Protein AF-A0A812ZG41-F1 (afdb_monomer_lite)

Structure (mmCIF, N/CA/C/O backbone):
data_AF-A0A812ZG41-F1
#
_entry.id   AF-A0A812ZG41-F1
#
loop_
_atom_site.group_PDB
_atom_site.id
_atom_site.type_symbol
_atom_site.label_atom_id
_atom_site.label_alt_id
_atom_site.label_comp_id
_atom_site.label_asym_id
_atom_site.label_entity_id
_atom_site.label_seq_id
_atom_site.pdbx_PDB_ins_code
_atom_site.Cartn_x
_atom_site.Cartn_y
_atom_site.Cartn_z
_atom_site.occupancy
_atom_site.B_iso_or_equiv
_atom_site.auth_seq_id
_atom_site.auth_comp_id
_atom_site.auth_asym_id
_atom_site.auth_atom_id
_atom_site.pdbx_PDB_model_num
ATOM 1 N N . MET A 1 1 ? 8.690 29.265 56.651 1.00 49.12 1 MET A N 1
ATOM 2 C CA . MET A 1 1 ? 9.570 28.488 55.746 1.00 49.12 1 MET A CA 1
ATOM 3 C C . MET A 1 1 ? 9.707 29.256 54.434 1.00 49.12 1 MET A C 1
ATOM 5 O O . MET A 1 1 ? 8.706 29.834 54.029 1.00 49.12 1 MET A O 1
ATOM 9 N N . PRO A 1 2 ? 10.896 29.360 53.810 1.00 50.81 2 PRO A N 1
ATOM 10 C CA . PRO A 1 2 ? 11.041 30.092 52.549 1.00 50.81 2 PRO A CA 1
ATOM 11 C C . PRO A 1 2 ? 10.233 29.413 51.435 1.00 50.81 2 PRO A C 1
ATOM 13 O O . PRO A 1 2 ? 10.229 28.185 51.351 1.00 50.81 2 PRO A O 1
ATOM 16 N N . ALA A 1 3 ? 9.555 30.210 50.605 1.00 55.06 3 ALA A N 1
ATOM 17 C CA . ALA A 1 3 ? 8.785 29.719 49.467 1.00 55.06 3 ALA A CA 1
ATOM 18 C C . ALA A 1 3 ? 9.706 28.967 48.491 1.00 55.06 3 ALA A C 1
ATOM 20 O O . ALA A 1 3 ? 10.740 29.490 48.074 1.00 55.06 3 ALA A O 1
ATOM 21 N N . GLN A 1 4 ? 9.342 27.731 48.156 1.00 63.50 4 GLN A N 1
ATOM 22 C CA . GLN A 1 4 ? 10.075 26.884 47.220 1.00 63.50 4 GLN A CA 1
ATOM 23 C C . GLN A 1 4 ? 9.329 26.892 45.886 1.00 63.50 4 GLN A C 1
ATOM 25 O O . GLN A 1 4 ? 8.182 26.455 45.812 1.00 63.50 4 GLN A O 1
ATOM 30 N N . LEU A 1 5 ? 9.973 27.398 44.835 1.00 65.31 5 LEU A N 1
ATOM 31 C CA . LEU A 1 5 ? 9.432 27.334 43.478 1.00 65.31 5 LEU A CA 1
ATOM 32 C C . LEU A 1 5 ? 9.702 25.941 42.903 1.00 65.31 5 LEU A C 1
ATOM 34 O O . LEU A 1 5 ? 10.842 25.466 42.950 1.00 65.31 5 LEU A O 1
ATOM 38 N N . LYS A 1 6 ? 8.654 25.300 42.377 1.00 66.50 6 LYS A N 1
ATOM 39 C CA . LYS A 1 6 ? 8.720 23.987 41.724 1.00 66.50 6 LYS A CA 1
ATOM 40 C C . LYS A 1 6 ? 8.606 24.148 40.208 1.00 66.50 6 LYS A C 1
ATOM 42 O O . LYS A 1 6 ? 7.734 24.873 39.726 1.00 66.50 6 LYS A O 1
ATOM 47 N N . TYR A 1 7 ? 9.455 23.433 39.478 1.00 67.69 7 TYR A N 1
ATOM 48 C CA . TYR A 1 7 ? 9.470 23.408 38.016 1.00 67.69 7 TYR A CA 1
ATOM 49 C C . TYR A 1 7 ? 9.447 21.966 37.513 1.00 67.69 7 TYR A C 1
ATOM 51 O O . TYR A 1 7 ? 10.049 21.084 38.133 1.00 67.69 7 TYR A O 1
ATOM 59 N N . SER A 1 8 ? 8.794 21.754 36.374 1.00 69.25 8 SER A N 1
ATOM 60 C CA . SER A 1 8 ? 9.057 20.592 35.526 1.00 69.25 8 SER A CA 1
ATOM 61 C C . SER A 1 8 ? 9.966 21.037 34.396 1.00 69.25 8 SER A C 1
ATOM 63 O O . SER A 1 8 ? 9.685 22.053 33.760 1.00 69.25 8 SER A O 1
ATOM 65 N N . CYS A 1 9 ? 11.034 20.292 34.144 1.00 72.31 9 CYS A N 1
ATOM 66 C CA . CYS A 1 9 ? 11.902 20.551 33.010 1.00 72.31 9 CYS A CA 1
ATOM 67 C C . CYS A 1 9 ? 12.069 19.295 32.157 1.00 72.31 9 CYS A C 1
ATOM 69 O O . CYS A 1 9 ? 12.044 18.170 32.662 1.00 72.31 9 CYS A O 1
ATOM 71 N N . ILE A 1 10 ? 12.218 19.519 30.857 1.00 71.94 10 ILE A N 1
ATOM 72 C CA . ILE A 1 10 ? 12.594 18.525 29.866 1.00 71.94 10 ILE A CA 1
ATOM 73 C C . ILE A 1 10 ? 14.010 18.869 29.425 1.00 71.94 10 ILE A C 1
ATOM 75 O O . ILE A 1 10 ? 14.293 20.004 29.031 1.00 71.94 10 ILE A O 1
ATOM 79 N N . LEU A 1 11 ? 14.886 17.882 29.521 1.00 70.31 11 LEU A N 1
ATOM 80 C CA . LEU A 1 11 ? 16.239 17.944 29.011 1.00 70.31 11 LEU A CA 1
ATOM 81 C C . LEU A 1 11 ? 16.288 17.181 27.689 1.00 70.31 11 LEU A C 1
ATOM 83 O O . LEU A 1 11 ? 15.817 16.043 27.631 1.00 70.31 11 LEU A O 1
ATOM 87 N N . ARG A 1 12 ? 16.838 17.810 26.650 1.00 66.44 12 ARG A N 1
ATOM 88 C CA . ARG A 1 12 ? 17.065 17.177 25.349 1.00 66.44 12 ARG A CA 1
ATOM 89 C C . ARG A 1 12 ? 18.552 17.138 25.037 1.00 66.44 12 ARG A C 1
ATOM 91 O O . ARG A 1 12 ? 19.231 18.162 25.142 1.00 66.44 12 ARG A O 1
ATOM 98 N N . PHE A 1 13 ? 19.030 15.960 24.657 1.00 59.59 13 PHE A N 1
ATOM 99 C CA . PHE A 1 13 ? 20.394 15.743 24.190 1.00 59.59 13 PHE A CA 1
ATOM 100 C C . PHE A 1 13 ? 20.367 14.742 23.034 1.00 59.59 13 PHE A C 1
ATOM 102 O O . PHE A 1 13 ? 20.084 13.564 23.246 1.00 59.59 13 PHE A O 1
ATOM 109 N N . GLY A 1 14 ? 20.596 15.220 21.808 1.00 73.56 14 GLY A N 1
ATOM 110 C CA . GLY A 1 14 ? 20.342 14.428 20.604 1.00 73.56 14 GLY A CA 1
ATOM 111 C C . GLY A 1 14 ? 18.894 13.933 20.581 1.00 73.56 14 GLY A C 1
ATOM 112 O O . GLY A 1 14 ? 17.960 14.729 20.688 1.00 73.56 14 GLY A O 1
ATOM 113 N N . SER A 1 15 ? 18.724 12.618 20.510 1.00 57.66 15 SER A N 1
ATOM 114 C CA . SER A 1 15 ? 17.428 11.948 20.549 1.00 57.66 15 SER A CA 1
ATOM 115 C C . SER A 1 15 ? 16.895 11.612 21.947 1.00 57.66 15 SER A C 1
ATOM 117 O O . SER A 1 15 ? 15.749 11.187 22.098 1.00 57.66 15 SER A O 1
ATOM 119 N N . PHE A 1 16 ? 17.688 11.827 22.997 1.00 54.75 16 PHE A N 1
ATOM 120 C CA . PHE A 1 16 ? 17.286 11.507 24.362 1.00 54.75 16 PHE A CA 1
ATOM 121 C C . PHE A 1 16 ? 16.382 12.587 24.952 1.00 54.75 16 PHE A C 1
ATOM 123 O O . PHE A 1 16 ? 16.676 13.787 24.867 1.00 54.75 16 PHE A O 1
ATOM 130 N N . GLN A 1 17 ? 15.322 12.153 25.643 1.00 65.62 17 GLN A N 1
ATOM 131 C CA . GLN A 1 17 ? 14.460 13.034 26.421 1.00 65.62 17 GLN A CA 1
ATOM 132 C C . GLN A 1 17 ? 14.425 12.597 27.890 1.00 65.62 17 GLN A C 1
ATOM 134 O O . GLN A 1 17 ? 13.903 11.542 28.242 1.00 65.62 17 GLN A O 1
ATOM 139 N N . ALA A 1 18 ? 14.924 13.453 28.782 1.00 72.00 18 ALA A N 1
ATOM 140 C CA . ALA A 1 18 ? 14.842 13.227 30.223 1.00 72.00 18 ALA A CA 1
ATOM 141 C C . ALA A 1 18 ? 13.885 14.225 30.878 1.00 72.00 18 ALA A C 1
ATOM 143 O O . ALA A 1 18 ? 13.883 15.415 30.555 1.00 72.00 18 ALA A O 1
ATOM 144 N N . THR A 1 19 ? 13.080 13.748 31.829 1.00 66.12 19 THR A N 1
ATOM 145 C CA . THR A 1 19 ? 12.229 14.622 32.647 1.00 66.12 19 THR A CA 1
ATOM 146 C C . THR A 1 19 ? 12.833 14.776 34.034 1.00 66.12 19 THR A C 1
ATOM 148 O O . THR A 1 19 ? 13.203 13.805 34.701 1.00 66.12 19 THR A O 1
ATOM 151 N N . CYS A 1 20 ? 12.945 16.018 34.494 1.00 70.06 20 CYS A N 1
ATOM 152 C CA . CY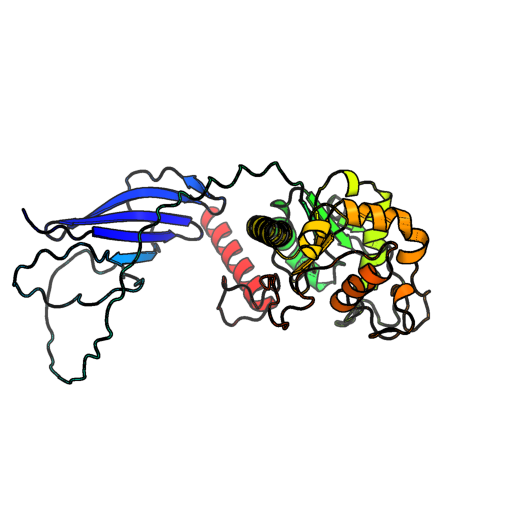S A 1 20 ? 13.413 16.307 35.841 1.00 70.06 20 CYS A CA 1
ATOM 153 C C . CYS A 1 20 ? 12.459 17.246 36.567 1.00 70.06 20 CYS A C 1
ATOM 155 O O . CYS A 1 20 ? 11.797 18.109 35.980 1.00 70.06 20 CYS A O 1
ATOM 157 N N . ARG A 1 21 ? 12.391 17.068 37.889 1.00 63.91 21 ARG A N 1
ATOM 158 C CA . ARG A 1 21 ? 11.735 18.027 38.775 1.00 63.91 21 ARG A CA 1
ATOM 159 C C . ARG A 1 21 ? 12.814 18.843 39.458 1.00 63.91 21 ARG A C 1
ATOM 161 O O . ARG A 1 21 ? 13.676 18.308 40.156 1.00 63.91 21 ARG A O 1
ATOM 168 N N . GLY A 1 22 ? 12.762 20.147 39.225 1.00 66.81 22 GLY A N 1
ATOM 169 C CA . GLY A 1 22 ? 13.673 21.109 39.821 1.00 66.81 22 GLY A CA 1
ATOM 170 C C . GLY A 1 22 ? 13.018 21.830 40.990 1.00 66.81 22 GLY A C 1
ATOM 171 O O . GLY A 1 22 ? 11.812 22.099 40.977 1.00 66.81 22 GLY A O 1
ATOM 172 N N . SER A 1 23 ? 13.816 22.196 41.990 1.00 63.84 23 SER A N 1
ATOM 173 C CA . SER A 1 23 ? 13.386 23.173 42.986 1.00 63.84 23 SER A CA 1
ATOM 174 C C . SER A 1 23 ? 14.427 24.265 43.179 1.00 63.84 23 SER A C 1
ATOM 176 O O . SER A 1 23 ? 15.631 24.004 43.158 1.00 63.84 23 SER A O 1
ATOM 178 N N . PHE A 1 24 ? 13.955 25.500 43.347 1.00 56.78 24 PHE A N 1
ATOM 179 C CA . PHE A 1 24 ? 14.823 26.648 43.583 1.00 56.78 24 PHE A CA 1
ATOM 180 C C . PHE A 1 24 ? 14.915 26.922 45.083 1.00 56.78 24 PHE A C 1
ATOM 182 O O . PHE A 1 24 ? 13.894 27.190 45.726 1.00 56.78 24 PHE A O 1
ATOM 189 N N . ARG A 1 25 ? 16.125 26.885 45.651 1.00 60.75 25 ARG A N 1
ATOM 190 C CA . ARG A 1 25 ? 16.355 27.240 47.058 1.00 60.75 25 ARG A CA 1
ATOM 191 C C . ARG A 1 25 ? 17.595 28.116 47.166 1.00 60.75 25 ARG A C 1
ATOM 193 O O . ARG A 1 25 ? 18.672 27.708 46.757 1.00 60.75 25 ARG A O 1
ATOM 200 N N . LYS A 1 26 ? 17.445 29.323 47.729 1.00 56.75 26 LYS A N 1
ATOM 201 C CA . LYS A 1 26 ? 18.557 30.259 48.001 1.00 56.75 26 LYS A CA 1
ATOM 202 C C . LYS A 1 26 ? 19.525 30.413 46.812 1.00 56.75 26 LYS A C 1
ATOM 204 O O . LYS A 1 26 ? 20.729 30.219 46.962 1.00 56.75 26 LYS A O 1
ATOM 209 N N . SER A 1 27 ? 19.003 30.763 45.633 1.00 56.34 27 SER A N 1
ATOM 210 C CA . SER A 1 27 ? 19.803 30.996 44.410 1.00 56.34 27 SER A CA 1
ATOM 211 C C . SER A 1 27 ? 20.529 29.773 43.824 1.00 56.34 27 SER A C 1
ATOM 213 O O . SER A 1 27 ? 21.287 29.928 42.873 1.00 56.34 27 SER A O 1
ATOM 215 N N . GLN A 1 28 ? 20.261 28.561 44.319 1.00 59.59 28 GLN A N 1
ATOM 216 C CA . GLN A 1 28 ? 20.720 27.319 43.701 1.00 59.59 28 GLN A CA 1
ATOM 217 C C . GLN A 1 28 ? 19.540 26.547 43.104 1.00 59.59 28 GLN A C 1
ATOM 219 O O . GLN A 1 28 ? 18.501 26.358 43.748 1.00 59.59 28 GLN A O 1
ATOM 224 N N . LEU A 1 29 ? 19.721 26.114 41.857 1.00 59.00 29 LEU A N 1
ATOM 225 C CA . LEU A 1 29 ? 18.815 25.220 41.149 1.00 59.00 29 LEU A CA 1
ATOM 226 C C . LEU A 1 29 ? 19.257 23.786 41.447 1.00 59.00 29 LEU A C 1
ATOM 228 O O . LEU A 1 29 ? 20.368 23.397 41.097 1.00 59.00 29 LEU A O 1
ATOM 232 N N . GLN A 1 30 ? 18.408 23.020 42.130 1.00 67.69 30 GLN A N 1
ATOM 233 C CA . GLN A 1 30 ? 18.646 21.598 42.372 1.00 67.69 30 GLN A CA 1
ATOM 234 C C . GLN A 1 30 ? 17.708 20.782 41.488 1.00 67.69 30 GLN A C 1
ATOM 236 O O . GLN A 1 30 ? 16.491 20.989 41.536 1.00 67.69 30 GLN A O 1
ATOM 241 N N . PHE A 1 31 ? 18.270 19.862 40.705 1.00 65.56 31 PHE A N 1
ATOM 242 C CA . PHE A 1 31 ? 17.521 18.921 39.877 1.00 65.56 31 PHE A CA 1
ATOM 243 C C . PHE A 1 31 ? 17.554 17.536 40.504 1.00 65.56 31 PHE A C 1
ATOM 245 O O . PHE A 1 31 ? 18.627 17.023 40.812 1.00 65.56 31 PHE A O 1
ATOM 252 N N . ASN A 1 32 ? 16.381 16.924 40.636 1.00 65.00 32 ASN A N 1
ATOM 253 C CA . ASN A 1 32 ? 16.267 15.498 40.896 1.00 65.00 32 ASN A CA 1
ATOM 254 C C . ASN A 1 32 ? 15.731 14.840 39.622 1.00 65.00 32 ASN A C 1
ATOM 256 O O . ASN A 1 32 ? 14.599 15.106 39.199 1.00 65.00 32 ASN A O 1
ATOM 260 N N . TRP A 1 33 ? 16.573 14.024 38.992 1.00 62.62 33 TRP A N 1
ATOM 261 C CA . TRP A 1 33 ? 16.208 13.217 37.832 1.00 62.62 33 TRP A CA 1
ATOM 262 C C . TRP A 1 33 ? 15.218 12.143 38.268 1.00 62.62 33 TRP A C 1
ATOM 264 O O . TRP A 1 33 ? 15.454 11.458 39.261 1.00 62.62 33 TRP A O 1
ATOM 274 N N . GLN A 1 34 ? 14.083 12.051 37.576 1.00 59.59 34 GLN A N 1
ATOM 275 C CA . GLN A 1 34 ? 13.055 11.062 37.911 1.00 59.59 34 GLN A CA 1
ATOM 276 C C . GLN A 1 34 ? 13.130 9.849 36.986 1.00 59.59 34 GLN A C 1
ATOM 278 O O . GLN A 1 34 ? 13.002 8.730 37.467 1.00 59.59 34 GLN A O 1
ATOM 283 N N . ALA A 1 35 ? 13.376 10.075 35.693 1.00 58.38 35 ALA A N 1
ATOM 284 C CA . ALA A 1 35 ? 13.662 9.046 34.700 1.00 58.38 35 ALA A CA 1
ATOM 285 C C . ALA A 1 35 ? 14.190 9.707 33.415 1.00 58.38 35 ALA A C 1
ATOM 287 O O . ALA A 1 35 ? 13.735 10.799 33.044 1.00 58.38 35 ALA A O 1
ATOM 288 N N . ALA A 1 36 ? 15.120 9.044 32.730 1.00 58.53 36 ALA A N 1
ATOM 289 C CA . ALA A 1 36 ? 15.361 9.271 31.311 1.00 58.53 36 ALA A CA 1
ATOM 290 C C . ALA A 1 36 ? 14.750 8.115 30.531 1.00 58.53 36 ALA A C 1
ATOM 292 O O . ALA A 1 36 ? 14.788 6.976 30.997 1.00 58.53 36 ALA A O 1
ATOM 293 N N . VAL A 1 37 ? 14.179 8.428 29.376 1.00 57.25 37 VAL A N 1
ATOM 294 C CA . VAL A 1 37 ? 13.757 7.427 28.402 1.00 57.25 37 VAL A CA 1
ATOM 295 C C . VAL A 1 37 ? 14.493 7.686 27.096 1.00 57.25 37 VAL A C 1
ATOM 297 O O . VAL A 1 37 ? 14.722 8.847 26.737 1.00 57.25 37 VAL A O 1
ATOM 300 N N . ASP A 1 38 ? 14.926 6.621 26.436 1.00 57.53 38 ASP A N 1
ATOM 301 C CA . ASP A 1 38 ? 15.476 6.709 25.085 1.00 57.53 38 ASP A CA 1
ATOM 302 C C . ASP A 1 38 ? 14.358 6.770 24.026 1.00 57.53 38 ASP A C 1
ATOM 304 O O . ASP A 1 38 ? 13.170 6.886 24.348 1.00 57.53 38 ASP A O 1
ATOM 308 N N . GLU A 1 39 ? 14.742 6.745 22.748 1.00 48.06 39 GLU A N 1
ATOM 309 C CA . GLU A 1 39 ? 13.810 6.782 21.613 1.00 48.06 39 GLU A CA 1
ATOM 310 C C . GLU A 1 39 ? 12.834 5.602 21.576 1.00 48.06 39 GLU A C 1
ATOM 312 O O . GLU A 1 39 ? 11.751 5.717 20.995 1.00 48.06 39 GLU A O 1
ATOM 317 N N . ASP A 1 40 ? 13.208 4.480 22.187 1.00 50.16 40 ASP A N 1
ATOM 318 C CA . ASP A 1 40 ? 12.423 3.252 22.207 1.00 50.16 40 ASP A CA 1
ATOM 319 C C . ASP A 1 40 ? 11.515 3.181 23.453 1.00 50.16 40 ASP A C 1
ATOM 321 O O . ASP A 1 40 ? 10.634 2.323 23.549 1.00 50.16 40 ASP A O 1
ATOM 325 N N . GLY A 1 41 ? 11.621 4.170 24.351 1.00 55.12 41 GLY A N 1
ATOM 326 C CA . GLY A 1 41 ? 10.811 4.296 25.561 1.00 55.12 41 GLY A CA 1
ATOM 327 C C . GLY A 1 41 ? 11.373 3.523 26.753 1.00 55.12 41 GLY A C 1
ATOM 328 O O . GLY A 1 41 ? 10.701 3.444 27.788 1.00 55.12 41 GLY A O 1
ATOM 329 N N . ASP A 1 42 ? 12.588 2.990 26.632 1.00 54.66 42 ASP A N 1
ATOM 330 C CA . ASP A 1 42 ? 13.243 2.232 27.686 1.00 54.66 42 ASP A CA 1
ATOM 331 C C . ASP A 1 42 ? 13.833 3.168 28.738 1.00 54.66 42 ASP A C 1
ATOM 333 O O . ASP A 1 42 ? 14.339 4.254 28.454 1.00 54.66 42 ASP A O 1
ATOM 337 N N . THR A 1 43 ? 13.739 2.764 30.007 1.00 57.75 43 THR A N 1
ATOM 338 C CA . THR A 1 43 ? 14.233 3.584 31.118 1.00 57.75 43 THR A CA 1
ATOM 339 C C . THR A 1 43 ? 15.754 3.505 31.196 1.00 57.75 43 THR A C 1
ATOM 341 O O . THR A 1 43 ? 16.312 2.463 31.536 1.00 57.75 43 THR A O 1
ATOM 344 N N . VAL A 1 44 ? 16.424 4.633 30.979 1.00 56.16 44 VAL A N 1
ATOM 345 C CA . VAL A 1 44 ? 17.880 4.752 31.091 1.00 56.16 44 VAL A CA 1
ATOM 346 C C . VAL A 1 44 ? 18.251 5.294 32.475 1.00 56.16 44 VAL A C 1
ATOM 348 O O . VAL A 1 44 ? 17.728 6.314 32.937 1.00 56.16 44 VAL A O 1
ATOM 351 N N . GLN A 1 45 ? 19.173 4.613 33.159 1.00 53.94 45 GLN A N 1
ATOM 352 C CA . GLN A 1 45 ? 19.746 5.078 34.426 1.00 53.94 45 GLN A CA 1
ATOM 353 C C . GLN A 1 45 ? 20.657 6.285 34.169 1.00 53.94 45 GLN A C 1
ATOM 355 O O . GLN A 1 45 ? 21.756 6.142 33.639 1.00 53.94 45 GLN A O 1
ATOM 360 N N . VAL A 1 46 ? 20.223 7.479 34.575 1.00 56.31 46 VAL A N 1
ATOM 361 C CA . VAL A 1 46 ? 21.081 8.672 34.578 1.00 56.31 46 VAL A CA 1
ATOM 362 C C . VAL A 1 46 ? 21.853 8.697 35.892 1.00 56.31 46 VAL A C 1
ATOM 364 O O . VAL A 1 46 ? 21.276 8.942 36.955 1.00 56.31 46 VAL A O 1
ATOM 367 N N . SER A 1 47 ? 23.157 8.431 35.841 1.00 50.69 47 SER A N 1
ATOM 368 C CA . SER A 1 47 ? 24.031 8.613 37.000 1.00 50.69 47 SER A CA 1
ATOM 369 C C . SER A 1 47 ? 24.104 10.099 37.375 1.00 50.69 47 SER A C 1
ATOM 371 O O . SER A 1 47 ? 24.029 10.985 36.523 1.00 50.69 47 SER A O 1
ATOM 373 N N . GLN A 1 48 ? 24.203 10.403 38.673 1.00 50.34 48 GLN A N 1
ATOM 374 C CA . GLN A 1 48 ? 24.351 11.783 39.141 1.00 50.34 48 GLN A CA 1
ATOM 375 C C . GLN A 1 48 ? 25.670 12.370 38.614 1.00 50.34 48 GLN A C 1
ATOM 377 O O . GLN A 1 48 ? 26.741 12.062 39.128 1.00 50.34 48 GLN A O 1
ATOM 382 N N . GLY A 1 49 ? 25.590 13.219 37.591 1.00 51.81 49 GLY A N 1
ATOM 383 C CA . GLY A 1 49 ? 26.744 13.832 36.939 1.00 51.81 49 GLY A CA 1
ATOM 384 C C . GLY A 1 49 ? 26.322 14.931 35.965 1.00 51.81 49 GLY A C 1
ATOM 385 O O . GLY A 1 49 ? 25.162 15.006 35.566 1.00 51.81 49 GLY A O 1
ATOM 386 N N . SER A 1 50 ? 27.249 15.835 35.657 1.00 48.16 50 SER A N 1
ATOM 387 C CA . SER A 1 50 ? 27.066 17.018 34.802 1.00 48.16 50 SER A CA 1
ATOM 388 C C . SER A 1 50 ? 26.414 16.709 33.448 1.00 48.16 50 SER A C 1
ATOM 390 O O . SER A 1 50 ? 26.730 15.700 32.826 1.00 48.16 50 SER A O 1
ATOM 392 N N . CYS A 1 51 ? 25.550 17.612 32.967 1.00 50.31 51 CYS A N 1
ATOM 393 C CA . CYS A 1 51 ? 24.969 17.517 31.626 1.00 50.31 51 CYS A CA 1
ATOM 394 C C . CYS A 1 51 ? 26.060 17.657 30.544 1.00 50.31 51 CYS A C 1
ATOM 396 O O . CYS A 1 51 ? 26.930 18.519 30.704 1.00 50.31 51 CYS A O 1
ATOM 398 N N . PRO A 1 52 ? 26.003 16.876 29.450 1.00 47.97 52 PRO A N 1
ATOM 399 C CA . PRO A 1 52 ? 26.904 17.038 28.311 1.00 47.97 52 PRO A CA 1
ATOM 400 C C . PRO A 1 52 ? 26.828 18.440 27.690 1.00 47.97 52 PRO A C 1
ATOM 402 O O . PRO A 1 52 ? 25.792 19.115 27.749 1.00 47.97 52 PRO A O 1
ATOM 405 N N . GLU A 1 53 ? 27.912 18.877 27.057 1.00 43.38 53 GLU A N 1
ATOM 406 C CA . GLU A 1 53 ? 27.930 20.116 26.276 1.00 43.38 53 GLU A CA 1
ATOM 407 C C . GLU A 1 53 ? 26.931 20.023 25.102 1.00 43.38 53 GLU A C 1
ATOM 409 O O . GLU A 1 53 ? 26.766 18.963 24.505 1.00 43.38 53 GLU A O 1
ATOM 414 N N . GLY A 1 54 ? 26.194 21.104 24.815 1.00 48.22 54 GLY A N 1
ATOM 415 C CA . GLY A 1 54 ? 25.127 21.111 23.795 1.00 48.22 54 GLY A CA 1
ATOM 416 C C . GLY A 1 54 ? 23.728 20.709 24.287 1.00 48.22 54 GLY A C 1
ATOM 417 O O . GLY A 1 54 ? 22.780 20.699 23.508 1.00 48.22 54 GLY A O 1
ATOM 418 N N . THR A 1 55 ? 23.562 20.426 25.580 1.00 58.16 55 THR A N 1
ATOM 419 C CA . THR A 1 55 ? 22.262 20.071 26.165 1.00 58.16 55 THR A CA 1
ATOM 420 C C . THR A 1 55 ? 21.275 21.248 26.187 1.00 58.16 55 THR A C 1
ATOM 422 O O . THR A 1 55 ? 21.584 22.330 26.698 1.00 58.16 55 THR A O 1
ATOM 425 N N . GLU A 1 56 ? 20.040 21.019 25.732 1.00 67.75 56 GLU A N 1
ATOM 426 C CA . GLU A 1 56 ? 18.957 22.001 25.827 1.00 67.75 56 GLU A CA 1
ATOM 427 C C . GLU A 1 56 ? 18.049 21.744 27.033 1.00 67.75 56 GLU A C 1
ATOM 429 O O . GLU A 1 56 ? 17.553 20.633 27.236 1.00 67.75 56 GLU A O 1
ATOM 434 N N . LEU A 1 57 ? 17.775 22.796 27.813 1.00 64.94 57 LEU A N 1
ATOM 435 C CA . LEU A 1 57 ? 16.858 22.744 28.949 1.00 64.94 57 LEU A CA 1
ATOM 436 C C . LEU A 1 57 ? 15.608 23.585 28.683 1.00 64.94 57 LEU A C 1
ATOM 438 O O . LEU A 1 57 ? 15.672 24.809 28.522 1.00 64.94 57 LEU A O 1
ATOM 442 N N . TRP A 1 58 ? 14.464 22.915 28.726 1.00 64.94 58 TRP A N 1
ATOM 443 C CA . TRP A 1 58 ? 13.142 23.509 28.600 1.00 64.94 58 TRP A CA 1
ATOM 444 C C . TRP A 1 58 ? 12.427 23.365 29.936 1.00 64.94 58 TRP A C 1
ATOM 446 O O . TRP A 1 58 ? 12.377 22.267 30.475 1.00 64.94 58 TRP A O 1
ATOM 456 N N . CYS A 1 59 ? 11.873 24.439 30.495 1.00 66.38 59 CYS A N 1
ATOM 457 C CA . CYS A 1 59 ? 11.169 24.374 31.780 1.00 66.38 59 CYS A CA 1
ATOM 458 C C . CYS A 1 59 ? 9.779 25.012 31.707 1.00 66.38 59 CYS A C 1
ATOM 460 O O . CYS A 1 59 ? 9.576 26.010 31.013 1.00 66.38 59 CYS A O 1
ATOM 462 N N . GLN A 1 60 ? 8.846 24.467 32.488 1.00 68.12 60 GLN A N 1
ATOM 463 C CA . GLN A 1 60 ? 7.518 25.024 32.730 1.00 68.12 60 GLN A CA 1
ATOM 464 C C . GLN A 1 60 ? 7.292 25.196 34.239 1.00 68.12 60 GLN A C 1
ATOM 466 O O . GLN A 1 60 ? 7.615 24.321 35.052 1.00 68.12 60 GLN A O 1
ATOM 471 N N . ARG A 1 61 ? 6.750 26.355 34.631 1.00 63.28 61 ARG A N 1
ATOM 472 C CA . ARG A 1 61 ? 6.423 26.672 36.027 1.00 63.28 61 ARG A CA 1
ATOM 473 C C . ARG A 1 61 ? 5.028 26.153 36.376 1.00 63.28 61 ARG A C 1
ATOM 475 O O . ARG A 1 61 ? 4.080 26.407 35.639 1.00 63.28 61 ARG A O 1
ATOM 482 N N . HIS A 1 62 ? 4.896 25.503 37.532 1.00 58.88 62 HIS A N 1
ATOM 483 C CA . HIS A 1 62 ? 3.590 25.071 38.038 1.00 58.88 62 HIS A CA 1
ATOM 484 C C . HIS A 1 62 ? 2.817 26.235 38.680 1.00 58.88 62 HIS A C 1
ATOM 486 O O . HIS A 1 62 ? 3.412 26.985 39.465 1.00 58.88 62 HIS A O 1
ATOM 492 N N . PRO A 1 63 ? 1.506 26.385 38.411 1.00 48.94 63 PRO A N 1
ATOM 493 C CA . PRO A 1 63 ? 0.687 27.465 38.975 1.00 48.94 63 PRO A CA 1
ATOM 494 C C . PRO A 1 63 ? 0.504 27.384 40.499 1.00 48.94 63 PRO A C 1
ATOM 496 O O . PRO A 1 63 ? 0.262 28.397 41.147 1.00 48.94 63 PRO A O 1
ATOM 499 N N . GLU A 1 64 ? 0.661 26.201 41.094 1.00 50.75 64 GLU A N 1
ATOM 500 C CA . GLU A 1 64 ? 0.235 25.891 42.470 1.00 50.75 64 GLU A CA 1
ATOM 501 C C . GLU A 1 64 ? 1.137 26.454 43.591 1.00 50.75 64 GLU A C 1
ATOM 503 O O . GLU A 1 64 ? 1.070 26.027 44.739 1.00 50.75 64 GLU A O 1
ATOM 508 N N . THR A 1 65 ? 2.000 27.430 43.297 1.00 47.75 65 THR A N 1
ATOM 509 C CA . THR A 1 65 ? 2.850 28.091 44.306 1.00 47.75 65 THR A CA 1
ATOM 510 C C . THR A 1 65 ? 2.612 29.598 44.330 1.00 47.75 65 THR A C 1
ATOM 512 O O . THR A 1 65 ? 3.456 30.394 43.917 1.00 47.75 65 THR A O 1
ATOM 515 N N . LEU A 1 66 ? 1.449 29.989 44.852 1.00 38.50 66 LEU A N 1
ATOM 516 C CA . LEU A 1 66 ? 1.176 31.339 45.341 1.00 38.50 66 LEU A CA 1
ATOM 517 C C . LEU A 1 66 ? 1.019 31.275 46.862 1.00 38.50 66 LEU A C 1
ATOM 519 O O . LEU A 1 66 ? -0.049 30.984 47.385 1.00 38.50 66 LEU A O 1
ATOM 523 N N . VAL A 1 67 ? 2.114 31.535 47.577 1.00 35.34 67 VAL A N 1
ATOM 524 C CA . VAL A 1 67 ? 2.028 32.046 48.948 1.00 35.34 67 VAL A CA 1
ATOM 525 C C . VAL A 1 67 ? 2.099 33.559 48.809 1.00 35.34 67 VAL A C 1
ATOM 527 O O . VAL A 1 67 ? 3.136 34.089 48.408 1.00 35.34 67 VAL A O 1
ATOM 530 N N . GLU A 1 68 ? 0.994 34.249 49.085 1.00 34.38 68 GLU A N 1
ATOM 531 C CA . GLU A 1 68 ? 0.980 35.706 49.180 1.00 34.38 68 GLU A CA 1
ATOM 532 C C . GLU A 1 68 ? 1.987 36.156 50.240 1.00 34.38 68 GLU A C 1
ATOM 534 O O . GLU A 1 68 ? 1.815 35.912 51.433 1.00 34.38 68 GLU A O 1
ATOM 539 N N . ARG A 1 69 ? 3.053 36.827 49.800 1.00 31.50 69 ARG A N 1
ATOM 540 C CA . ARG A 1 69 ? 3.734 37.859 50.581 1.00 31.50 69 ARG A CA 1
ATOM 541 C C . ARG A 1 69 ? 4.483 38.799 49.646 1.00 31.50 69 ARG A C 1
ATOM 543 O O . ARG A 1 69 ? 5.306 38.395 48.832 1.00 31.50 69 ARG A O 1
ATOM 550 N N . THR A 1 70 ? 4.156 40.074 49.793 1.00 38.53 70 THR A N 1
ATOM 551 C CA . THR A 1 70 ? 4.718 41.237 49.115 1.00 38.53 70 THR A CA 1
ATOM 552 C C . THR A 1 70 ? 6.218 41.373 49.385 1.00 38.53 70 THR A C 1
ATOM 554 O O . THR A 1 70 ? 6.633 41.693 50.496 1.00 38.53 70 THR A O 1
ATOM 557 N N . THR A 1 71 ? 7.047 41.136 48.370 1.00 29.89 71 THR A N 1
ATOM 558 C CA . THR A 1 71 ? 8.418 41.672 48.254 1.00 29.89 71 THR A CA 1
ATOM 559 C C . THR A 1 71 ? 8.822 41.677 46.772 1.00 29.89 71 THR A C 1
ATOM 561 O O . THR A 1 71 ? 8.441 40.760 46.039 1.00 29.89 71 THR A O 1
ATOM 564 N N . PRO A 1 72 ? 9.540 42.702 46.275 1.00 31.67 72 PRO A N 1
ATOM 565 C CA . PRO A 1 72 ? 9.738 42.889 44.847 1.00 31.67 72 PRO A CA 1
ATOM 566 C C . PRO A 1 72 ? 10.961 42.097 44.378 1.00 31.67 72 PRO A C 1
ATOM 568 O O . PRO A 1 72 ? 12.092 42.552 44.495 1.00 31.67 72 PRO A O 1
ATOM 571 N N . PHE A 1 73 ? 10.737 40.918 43.801 1.00 30.23 73 PHE A N 1
ATOM 572 C CA . PHE A 1 73 ? 11.686 40.354 42.842 1.00 30.23 73 PHE A CA 1
ATOM 573 C C . PHE A 1 73 ? 11.225 40.747 41.438 1.00 30.23 73 PHE A C 1
ATOM 575 O O . PHE A 1 73 ? 10.200 40.278 40.937 1.00 30.23 73 PHE A O 1
ATOM 582 N N . ALA A 1 74 ? 11.956 41.686 40.840 1.00 36.12 74 ALA A N 1
ATOM 583 C CA . ALA A 1 74 ? 11.794 42.079 39.451 1.00 36.12 74 ALA A CA 1
ATOM 584 C C . ALA A 1 74 ? 12.440 41.036 38.520 1.00 36.12 74 ALA A C 1
ATOM 586 O O . ALA A 1 74 ? 13.495 40.480 38.816 1.00 36.12 74 ALA A O 1
ATOM 587 N N . SER A 1 75 ? 11.787 40.831 37.375 1.00 38.09 75 SER A N 1
ATOM 588 C CA . SER A 1 75 ? 12.128 39.934 36.260 1.00 38.09 75 SER A CA 1
ATOM 589 C C . SER A 1 75 ? 11.990 38.429 36.538 1.00 38.09 75 SER A C 1
ATOM 591 O O . SER A 1 75 ? 12.911 37.769 36.991 1.00 38.09 75 SER A O 1
ATOM 593 N N . LEU A 1 76 ? 10.776 37.920 36.295 1.00 38.53 76 LEU A N 1
ATOM 594 C CA . LEU A 1 76 ? 10.402 36.586 35.769 1.00 38.53 76 LEU A CA 1
ATOM 595 C C . LEU A 1 76 ? 8.885 36.379 35.998 1.00 38.53 76 LEU A C 1
ATOM 597 O O . LEU A 1 76 ? 8.426 35.360 36.521 1.00 38.53 76 LEU A O 1
ATOM 601 N N . ARG A 1 77 ? 8.074 37.394 35.663 1.00 37.19 77 ARG A N 1
ATOM 602 C CA . ARG A 1 77 ? 6.610 37.265 35.660 1.00 37.19 77 ARG A CA 1
ATOM 603 C C . ARG A 1 77 ? 6.185 36.726 34.291 1.00 37.19 77 ARG A C 1
ATOM 605 O O . ARG A 1 77 ? 6.513 37.344 33.288 1.00 37.19 77 ARG A O 1
ATOM 612 N N . GLY A 1 78 ? 5.450 35.609 34.269 1.00 41.97 78 GLY A N 1
ATOM 613 C CA . GLY A 1 78 ? 4.610 35.240 33.120 1.00 41.97 78 GLY A CA 1
ATOM 614 C C . GLY A 1 78 ? 5.081 34.124 32.180 1.00 41.97 78 GLY A C 1
ATOM 615 O O . GLY A 1 78 ? 4.713 34.160 31.013 1.00 41.97 78 GLY A O 1
ATOM 616 N N . ILE A 1 79 ? 5.831 33.112 32.632 1.00 41.31 79 ILE A N 1
ATOM 617 C CA . ILE A 1 79 ? 6.126 31.943 31.779 1.00 41.31 79 ILE A CA 1
ATOM 618 C C . ILE A 1 79 ? 5.091 30.836 32.036 1.00 41.31 79 ILE A C 1
ATOM 620 O O . ILE A 1 79 ? 5.274 29.990 32.909 1.00 41.31 79 ILE A O 1
ATOM 624 N N . SER A 1 80 ? 3.984 30.866 31.290 1.00 41.44 80 SER A N 1
ATOM 625 C CA . SER A 1 80 ? 2.991 29.777 31.214 1.00 41.44 80 SER A CA 1
ATOM 626 C C . SER A 1 80 ? 3.252 28.802 30.053 1.00 41.44 80 SER A C 1
ATOM 628 O O . SER A 1 80 ? 2.579 27.778 29.948 1.00 41.44 80 SER A O 1
ATOM 630 N N . LYS A 1 81 ? 4.251 29.090 29.206 1.00 51.44 81 LYS A N 1
ATOM 631 C CA . LYS A 1 81 ? 4.663 28.297 28.036 1.00 51.44 81 LYS A CA 1
ATOM 632 C C . LYS A 1 81 ? 6.108 27.819 28.188 1.00 51.44 81 LYS A C 1
ATOM 634 O O . LYS A 1 81 ? 6.913 28.499 28.816 1.00 51.44 81 LYS A O 1
ATOM 639 N N . TRP A 1 82 ? 6.446 26.673 27.604 1.00 50.91 82 TRP A N 1
ATOM 640 C CA . TRP A 1 82 ? 7.824 26.175 27.569 1.00 50.91 82 TRP A CA 1
ATOM 641 C C . TRP A 1 82 ? 8.779 27.242 27.028 1.00 50.91 82 TRP A C 1
ATOM 643 O O . TRP A 1 82 ? 8.502 27.867 26.008 1.00 50.91 82 TRP A O 1
ATOM 653 N N . SER A 1 83 ? 9.882 27.478 27.734 1.00 54.84 83 SER A N 1
ATOM 654 C CA . SER A 1 83 ? 10.904 28.450 27.336 1.00 54.84 83 SER A CA 1
ATOM 655 C C . SER A 1 83 ? 12.289 27.815 27.416 1.00 54.84 83 SER A C 1
ATOM 657 O O . SER A 1 83 ? 12.592 27.126 28.395 1.00 54.84 83 SER A O 1
ATOM 659 N N . LYS A 1 84 ? 13.120 28.063 26.397 1.00 53.84 84 LYS A N 1
ATOM 660 C CA . LYS A 1 84 ? 14.524 27.637 26.336 1.00 53.84 84 LYS A CA 1
ATOM 661 C C . LYS A 1 84 ? 15.361 28.506 27.273 1.00 53.84 84 LYS A C 1
ATOM 663 O O . LYS A 1 84 ? 15.338 29.733 27.161 1.00 53.84 84 LYS A O 1
ATOM 668 N N . LEU A 1 85 ? 16.097 27.891 28.197 1.00 50.81 85 LEU A N 1
ATOM 669 C CA . LEU A 1 85 ? 17.015 28.609 29.085 1.00 50.81 85 LEU A CA 1
ATOM 670 C C . LEU A 1 85 ? 18.454 28.503 28.553 1.00 50.81 85 LEU A C 1
ATOM 672 O O . LEU A 1 85 ? 18.949 27.387 28.391 1.00 50.81 85 LEU A O 1
ATOM 676 N N . PRO A 1 86 ? 19.159 29.621 28.290 1.00 45.50 86 PRO A N 1
ATOM 677 C CA . PRO A 1 86 ? 20.560 29.563 27.892 1.00 45.50 86 PRO A CA 1
ATOM 678 C C . PRO A 1 86 ? 21.431 29.133 29.080 1.00 45.50 86 PRO A C 1
ATOM 680 O O . PRO A 1 86 ? 21.419 29.769 30.137 1.00 45.50 86 PRO A O 1
ATOM 683 N N . PHE A 1 87 ? 22.222 28.075 28.892 1.00 40.34 87 PHE A N 1
ATOM 684 C CA . PHE A 1 87 ? 23.081 27.484 29.929 1.00 40.34 87 PHE A CA 1
ATOM 685 C C . PHE A 1 87 ? 24.192 28.439 30.428 1.00 40.34 87 PHE A C 1
ATOM 687 O O . PHE A 1 87 ? 24.701 28.286 31.535 1.00 40.34 87 PHE A O 1
ATOM 694 N N . ALA A 1 88 ? 24.511 29.497 29.673 1.00 37.66 88 ALA A N 1
ATOM 695 C CA . ALA A 1 88 ? 25.618 30.421 29.944 1.00 37.66 88 ALA A CA 1
ATOM 696 C C . ALA A 1 88 ? 25.390 31.461 31.072 1.00 37.66 88 ALA A C 1
ATOM 698 O O . ALA A 1 88 ? 26.201 32.369 31.232 1.00 37.66 88 ALA A O 1
ATOM 699 N N . LYS A 1 89 ? 24.310 31.379 31.866 1.00 36.53 89 LYS A N 1
ATOM 700 C CA . LYS A 1 89 ? 24.023 32.347 32.956 1.00 36.53 89 LYS A CA 1
ATOM 701 C C . LYS A 1 89 ? 23.898 31.745 34.357 1.00 36.53 89 LYS A C 1
ATOM 703 O O . LYS A 1 89 ? 23.422 32.414 35.273 1.00 36.53 89 LYS A O 1
ATOM 708 N N . VAL A 1 90 ? 24.388 30.525 34.569 1.00 37.91 90 VAL A N 1
ATOM 709 C CA . VAL A 1 90 ? 24.534 29.944 35.914 1.00 37.91 90 VAL A CA 1
ATOM 710 C C . VAL A 1 90 ? 26.004 30.021 36.330 1.00 37.91 90 VAL A C 1
ATOM 712 O O . VAL A 1 90 ? 26.718 29.028 36.374 1.00 37.91 90 VAL A O 1
ATOM 715 N N . GLY A 1 91 ? 26.478 31.241 36.595 1.00 34.19 91 GLY A N 1
ATOM 716 C CA . GLY A 1 91 ? 27.823 31.473 37.119 1.00 34.19 91 GLY A CA 1
ATOM 717 C C . GLY A 1 91 ? 28.377 32.859 36.793 1.00 34.19 91 GLY A C 1
ATOM 718 O O . GLY A 1 91 ? 28.842 33.086 35.684 1.00 34.19 91 GLY A O 1
ATOM 719 N N . ARG A 1 92 ? 28.442 33.719 37.822 1.00 26.25 92 ARG A N 1
ATOM 720 C CA . ARG A 1 92 ? 29.088 35.055 37.905 1.00 26.25 92 ARG A CA 1
ATOM 721 C C . ARG A 1 92 ? 28.188 36.283 37.671 1.00 26.25 92 ARG A C 1
ATOM 723 O O . ARG A 1 92 ? 27.099 36.216 37.124 1.00 26.25 92 ARG A O 1
ATOM 730 N N . SER A 1 93 ? 28.657 37.375 38.273 1.00 26.97 93 SER A N 1
ATOM 731 C CA . SER A 1 93 ? 27.922 38.443 38.959 1.00 26.97 93 SER A CA 1
ATOM 732 C C . SER A 1 93 ? 27.468 39.618 38.075 1.00 26.97 93 SER A C 1
ATOM 734 O O . SER A 1 93 ? 27.831 39.730 36.911 1.00 26.97 93 SER A O 1
ATOM 736 N N . ALA A 1 94 ? 26.670 40.490 38.692 1.00 27.95 94 ALA A N 1
ATOM 737 C CA . ALA A 1 94 ? 25.942 41.642 38.165 1.00 27.95 94 ALA A CA 1
ATOM 738 C C . ALA A 1 94 ? 26.791 42.789 37.577 1.00 27.95 94 ALA A C 1
ATOM 740 O O . ALA A 1 94 ? 27.831 43.120 38.137 1.00 27.95 94 ALA A O 1
ATOM 741 N N . ALA A 1 95 ? 26.252 43.490 36.562 1.00 26.17 95 ALA A N 1
ATOM 742 C CA . ALA A 1 95 ? 26.327 44.954 36.398 1.00 26.17 95 ALA A CA 1
ATOM 743 C C . ALA A 1 95 ? 25.487 45.465 35.196 1.00 26.17 95 ALA A C 1
ATOM 745 O O . ALA A 1 95 ? 25.591 44.924 34.105 1.00 26.17 95 ALA A O 1
ATOM 746 N N . ARG A 1 96 ? 24.727 46.551 35.441 1.00 26.36 96 ARG A N 1
ATOM 747 C CA . ARG A 1 96 ? 24.260 47.645 34.545 1.00 26.36 96 ARG A CA 1
ATOM 748 C C . ARG A 1 96 ? 23.624 47.308 33.181 1.00 26.36 96 ARG A C 1
ATOM 750 O O . ARG A 1 96 ? 24.298 46.857 32.272 1.00 26.36 96 ARG A O 1
ATOM 757 N N . TYR A 1 97 ? 22.374 47.725 32.975 1.00 25.58 97 TYR A N 1
ATOM 758 C CA . TYR A 1 97 ? 21.998 49.017 32.363 1.00 25.58 97 TYR A CA 1
ATOM 759 C C . TYR A 1 97 ? 20.470 49.172 32.434 1.00 25.58 97 TYR A C 1
ATOM 761 O O . TYR A 1 97 ? 19.736 48.199 32.274 1.00 25.58 97 TYR A O 1
ATOM 769 N N . GLY A 1 98 ? 20.003 50.383 32.741 1.00 23.34 98 GLY A N 1
ATOM 770 C CA . GLY A 1 98 ? 18.589 50.745 32.687 1.00 23.34 98 GLY A CA 1
ATOM 771 C C . GLY A 1 98 ? 18.187 51.210 31.290 1.00 23.34 98 GLY A C 1
ATOM 772 O O . GLY A 1 98 ? 19.043 51.618 30.516 1.00 23.34 98 GLY A O 1
ATOM 773 N N . HIS A 1 99 ? 16.895 51.144 30.987 1.00 24.23 99 HIS A N 1
ATOM 774 C CA . HIS A 1 99 ? 16.085 52.295 30.591 1.00 24.23 99 HIS A CA 1
ATOM 775 C C . HIS A 1 99 ? 14.602 51.895 30.561 1.00 24.23 99 HIS A C 1
ATOM 777 O O . HIS A 1 99 ? 14.240 50.730 30.416 1.00 24.23 99 HIS A O 1
ATOM 783 N N . ASP A 1 100 ? 13.805 52.918 30.820 1.00 25.19 100 ASP A N 1
ATOM 784 C CA . ASP A 1 100 ? 12.362 53.020 30.980 1.00 25.19 100 ASP A CA 1
ATOM 785 C C . ASP A 1 100 ? 11.597 52.768 29.667 1.00 25.19 100 ASP A C 1
ATOM 787 O O . ASP A 1 100 ? 12.133 53.046 28.593 1.00 25.19 100 ASP A O 1
ATOM 791 N N . LEU A 1 101 ? 10.358 52.270 29.762 1.00 23.50 101 LEU A N 1
ATOM 792 C CA . LEU A 1 101 ? 9.152 52.939 29.248 1.00 23.50 101 LEU A CA 1
ATOM 793 C C . LEU A 1 101 ? 7.907 52.033 29.359 1.00 23.50 101 LEU A C 1
ATOM 795 O O . LEU A 1 101 ? 7.863 50.894 28.895 1.00 23.50 101 LEU A O 1
ATOM 799 N N . SER A 1 102 ? 6.888 52.616 29.990 1.00 22.41 102 SER A N 1
ATOM 800 C CA . SER A 1 102 ? 5.450 52.310 29.978 1.00 22.41 102 SER A CA 1
ATOM 801 C C . SER A 1 102 ? 4.928 51.818 28.613 1.00 22.41 102 SER A C 1
ATOM 803 O O . SER A 1 102 ? 5.434 52.227 27.573 1.00 22.41 102 SER A O 1
ATOM 805 N N . THR A 1 103 ? 3.855 51.016 28.508 1.00 24.08 103 THR A N 1
ATOM 806 C CA . THR A 1 103 ? 2.454 51.500 28.563 1.00 24.08 103 THR A CA 1
ATOM 807 C C . THR A 1 103 ? 1.436 50.329 28.500 1.00 24.08 103 THR A C 1
ATOM 809 O O . THR A 1 103 ? 1.690 49.305 27.876 1.00 24.08 103 THR A O 1
ATOM 812 N N . LEU A 1 104 ? 0.309 50.539 29.193 1.00 22.03 104 LEU A N 1
ATOM 813 C CA . LEU A 1 104 ? -1.024 49.895 29.266 1.00 22.03 104 LEU A CA 1
ATOM 814 C C . LEU A 1 104 ? -1.502 48.956 28.123 1.00 22.03 104 LEU A C 1
ATOM 816 O O . LEU A 1 104 ? -1.331 49.293 26.960 1.00 22.03 104 LEU A O 1
ATOM 820 N N . PHE A 1 105 ? -2.257 47.885 28.449 1.00 22.80 105 PHE A N 1
ATOM 821 C CA . PHE A 1 105 ? -3.739 47.858 28.341 1.00 22.80 105 PHE A CA 1
ATOM 822 C C . PHE A 1 105 ? -4.410 46.567 28.889 1.00 22.80 105 PHE A C 1
ATOM 824 O O . PHE A 1 105 ? -3.939 45.452 28.692 1.00 22.80 105 PHE A O 1
ATOM 831 N N . GLU A 1 106 ? -5.510 46.823 29.606 1.00 23.72 106 GLU A N 1
ATOM 832 C CA . GLU A 1 106 ? -6.744 46.079 29.929 1.00 23.72 106 GLU A CA 1
ATOM 833 C C . GLU A 1 106 ? -6.821 44.549 30.104 1.00 23.72 106 GLU A C 1
ATOM 835 O O . GLU A 1 106 ? -6.669 43.738 29.194 1.00 23.72 106 GLU A O 1
ATOM 840 N N . MET A 1 107 ? -7.291 44.201 31.307 1.00 20.97 107 MET A N 1
ATOM 841 C CA . MET A 1 107 ? -7.984 42.963 31.645 1.00 20.97 107 MET A CA 1
ATOM 842 C C . MET A 1 107 ? -9.386 42.943 31.018 1.00 20.97 107 MET A C 1
ATOM 844 O O . MET A 1 107 ? -10.150 43.895 31.178 1.00 20.97 107 MET A O 1
ATOM 848 N N . ARG A 1 108 ? -9.784 41.797 30.461 1.00 23.91 108 ARG A N 1
ATOM 849 C CA . ARG A 1 108 ? -11.181 41.350 30.504 1.00 23.91 108 ARG A CA 1
ATOM 850 C C . ARG A 1 108 ? -11.269 40.069 31.318 1.00 23.91 108 ARG A C 1
ATOM 852 O O . ARG A 1 108 ? -10.550 39.106 31.068 1.00 23.91 108 ARG A O 1
ATOM 859 N N . ALA A 1 109 ? -12.135 40.122 32.321 1.00 24.28 109 ALA A N 1
ATOM 860 C CA . ALA A 1 109 ? -12.581 38.992 33.105 1.00 24.28 109 ALA A CA 1
ATOM 861 C C . ALA A 1 109 ? -13.671 38.254 32.326 1.00 24.28 109 ALA A C 1
ATOM 863 O O . ALA A 1 109 ? -14.623 38.890 31.879 1.00 24.28 109 ALA A O 1
ATOM 864 N N . GLU A 1 110 ? -13.565 36.932 32.232 1.00 26.03 110 GLU A N 1
ATOM 865 C CA . GLU A 1 110 ? -14.730 36.086 32.010 1.00 26.03 110 GLU A CA 1
ATOM 866 C C . GLU A 1 110 ? -14.803 34.996 33.075 1.00 26.03 110 GLU A C 1
ATOM 868 O O . GLU A 1 110 ? -13.819 34.413 33.532 1.00 26.03 110 GLU A O 1
ATOM 873 N N . THR A 1 111 ? -16.040 34.857 33.516 1.00 27.44 111 THR A N 1
ATOM 874 C CA . THR A 1 111 ? -16.606 34.134 34.639 1.00 27.44 111 THR A CA 1
ATOM 875 C C . THR A 1 111 ? -16.372 32.630 34.590 1.00 27.44 111 THR A C 1
ATOM 877 O O . THR A 1 111 ? -16.564 31.965 33.578 1.00 27.44 111 THR A O 1
ATOM 880 N N . SER A 1 112 ? -16.038 32.101 35.761 1.00 25.80 112 SER A N 1
ATOM 881 C CA . SER A 1 112 ? -15.962 30.689 36.116 1.00 25.80 112 SER A CA 1
ATOM 882 C C . SER A 1 112 ? -17.325 29.989 36.089 1.00 25.80 112 SER A C 1
ATOM 884 O O . SER A 1 112 ? -18.281 30.480 36.691 1.00 25.80 112 SER A O 1
ATOM 886 N N . LEU A 1 113 ? -17.369 28.785 35.513 1.00 27.95 113 LEU A N 1
ATOM 887 C CA . LEU A 1 113 ? -18.376 27.756 35.799 1.00 27.95 113 LEU A CA 1
ATOM 888 C C . LEU A 1 113 ? -17.700 26.536 36.457 1.00 27.95 113 LEU A C 1
ATOM 890 O O . LEU A 1 113 ? -16.520 26.283 36.198 1.00 27.95 113 LEU A O 1
ATOM 894 N N . PRO A 1 114 ? -18.401 25.798 37.338 1.00 29.64 114 PRO A N 1
ATOM 895 C CA . PRO A 1 114 ? -17.778 24.800 38.199 1.00 29.64 114 PRO A CA 1
ATOM 896 C C . PRO A 1 114 ? -17.429 23.511 37.442 1.00 29.64 114 PRO A C 1
ATOM 898 O O . PRO A 1 114 ? -18.280 22.881 36.815 1.00 29.64 114 PRO A O 1
ATOM 901 N N . MET A 1 115 ? -16.170 23.085 37.566 1.00 25.52 115 MET A N 1
ATOM 902 C CA . MET A 1 115 ? -15.725 21.739 37.208 1.00 25.52 115 MET A CA 1
ATOM 903 C C . MET A 1 115 ? -16.306 20.724 38.197 1.00 25.52 115 MET A C 1
ATOM 905 O O . MET A 1 115 ? -15.914 20.677 39.362 1.00 25.52 115 MET A O 1
ATOM 909 N N . VAL A 1 116 ? -17.198 19.866 37.709 1.00 27.92 116 VAL A N 1
ATOM 910 C CA . VAL A 1 116 ? -17.530 18.599 38.364 1.00 27.92 116 VAL A CA 1
ATOM 911 C C . VAL A 1 116 ? -16.338 17.661 38.175 1.00 27.92 116 VAL A C 1
ATOM 913 O O . VAL A 1 116 ? -16.050 17.210 37.068 1.00 27.92 116 VAL A O 1
ATOM 916 N N . GLN A 1 117 ? -15.626 17.381 39.266 1.00 31.30 117 GLN A N 1
ATOM 917 C CA . GLN A 1 117 ? -14.629 16.318 39.326 1.00 31.30 117 GLN A CA 1
ATOM 918 C C . GLN A 1 117 ? -15.338 14.962 39.247 1.00 31.30 117 GLN A C 1
ATOM 920 O O . GLN A 1 117 ? -15.910 14.487 40.223 1.00 31.30 117 GLN A O 1
ATOM 925 N N . SER A 1 118 ? -15.266 14.317 38.084 1.00 28.84 118 SER A N 1
ATOM 926 C CA . SER A 1 118 ? -15.402 12.867 37.979 1.00 28.84 118 SER A CA 1
ATOM 927 C C . SER A 1 118 ? -14.019 12.304 37.684 1.00 28.84 118 SER A C 1
ATOM 929 O O . SER A 1 118 ? -13.554 12.303 36.547 1.00 28.84 118 SER A O 1
ATOM 931 N N . GLN A 1 119 ? -13.335 11.865 38.740 1.00 31.00 119 GLN A N 1
ATOM 932 C CA . GLN A 1 119 ? -12.207 10.954 38.613 1.00 31.00 119 GLN A CA 1
ATOM 933 C C . GLN A 1 119 ? -12.763 9.610 38.134 1.00 31.00 119 GLN A C 1
ATOM 935 O O . GLN A 1 119 ? -13.203 8.784 38.929 1.00 31.00 119 GLN A O 1
ATOM 940 N N . ARG A 1 120 ? -12.794 9.407 36.817 1.00 29.67 120 ARG A N 1
ATOM 941 C CA . ARG A 1 120 ? -12.749 8.062 36.251 1.00 29.67 120 ARG A CA 1
ATOM 942 C C . ARG A 1 120 ? -11.298 7.780 35.924 1.00 29.67 120 ARG A C 1
ATOM 944 O O . ARG A 1 120 ? -10.733 8.378 35.013 1.00 29.67 120 ARG A O 1
ATOM 951 N N . GLU A 1 121 ? -10.710 6.903 36.723 1.00 27.88 121 GLU A N 1
ATOM 952 C CA . GLU A 1 121 ? -9.470 6.220 36.396 1.00 27.88 121 GLU A CA 1
ATOM 953 C C . GLU A 1 121 ? -9.609 5.651 34.980 1.00 27.88 121 GLU A C 1
ATOM 955 O O . GLU A 1 121 ? -10.510 4.857 34.694 1.00 27.88 121 GLU A O 1
ATOM 960 N N . ALA A 1 122 ? -8.768 6.132 34.064 1.00 29.72 122 ALA A N 1
ATOM 961 C CA . ALA A 1 122 ? -8.644 5.529 32.750 1.00 29.72 122 ALA A CA 1
ATOM 962 C C . ALA A 1 122 ? -8.169 4.083 32.964 1.00 29.72 122 ALA A C 1
ATOM 964 O O . ALA A 1 122 ? -7.157 3.889 33.645 1.00 29.72 122 ALA A O 1
ATOM 965 N N . PRO A 1 123 ? -8.871 3.065 32.436 1.00 35.22 123 PRO A N 1
ATOM 966 C CA . PRO A 1 123 ? -8.380 1.705 32.536 1.00 35.22 123 PRO A CA 1
ATOM 967 C C . PRO A 1 123 ? -7.033 1.647 31.822 1.00 35.22 123 PRO A C 1
ATOM 969 O O . PRO A 1 123 ? -6.896 2.140 30.699 1.00 35.22 123 PRO A O 1
ATOM 972 N N . ALA A 1 124 ? -6.042 1.075 32.506 1.00 32.59 124 ALA A N 1
ATOM 973 C CA . ALA A 1 124 ? -4.744 0.761 31.939 1.00 32.59 124 ALA A CA 1
ATOM 974 C C . ALA A 1 124 ? -4.958 0.114 30.565 1.00 32.59 124 ALA A C 1
ATOM 976 O O . ALA A 1 124 ? -5.585 -0.945 30.469 1.00 32.59 124 ALA A O 1
ATOM 977 N N . LEU A 1 125 ? -4.500 0.794 29.506 1.00 34.47 125 LEU A N 1
ATOM 978 C CA . LEU A 1 125 ? -4.482 0.235 28.163 1.00 34.47 125 LEU A CA 1
ATOM 979 C C . LEU A 1 125 ? -3.789 -1.120 28.266 1.00 34.47 125 LEU A C 1
ATOM 981 O O . LEU A 1 125 ? -2.632 -1.201 28.682 1.00 34.47 125 LEU A O 1
ATOM 985 N N . ALA A 1 126 ? -4.540 -2.166 27.936 1.00 33.47 126 ALA A N 1
ATOM 986 C CA . ALA A 1 126 ? -4.058 -3.526 27.882 1.00 33.47 126 ALA A CA 1
ATOM 987 C C . ALA A 1 126 ? -2.704 -3.564 27.165 1.00 33.47 126 ALA A C 1
ATOM 989 O O . ALA A 1 126 ? -2.570 -3.044 26.054 1.00 33.47 126 ALA A O 1
ATOM 990 N N . GLN A 1 127 ? -1.724 -4.188 27.821 1.00 36.12 127 GLN A N 1
ATOM 991 C CA . GLN A 1 127 ? -0.526 -4.716 27.180 1.00 36.12 127 GLN A CA 1
ATOM 992 C C . GLN A 1 127 ? -0.953 -5.335 25.850 1.00 36.12 127 GLN A C 1
ATOM 994 O O . GLN A 1 127 ? -1.791 -6.239 25.820 1.00 36.12 127 GLN A O 1
ATOM 999 N N . SER A 1 128 ? -0.467 -4.761 24.752 1.00 35.50 128 SER A N 1
ATOM 1000 C CA . SER A 1 128 ? -0.844 -5.158 23.407 1.00 35.50 128 SER A CA 1
ATOM 1001 C C . SER A 1 128 ? -0.547 -6.641 23.237 1.00 35.50 128 SER A C 1
ATOM 1003 O O . SER A 1 128 ? 0.616 -7.032 23.157 1.00 35.50 128 SER A O 1
ATOM 1005 N N . SER A 1 129 ? -1.589 -7.466 23.174 1.00 39.91 129 SER A N 1
ATOM 1006 C CA . SER A 1 129 ? -1.508 -8.793 22.575 1.00 39.91 129 SER A CA 1
ATOM 1007 C C . SER A 1 129 ? -0.860 -8.611 21.201 1.00 39.91 129 SER A C 1
ATOM 1009 O O . SER A 1 129 ? -1.457 -7.953 20.343 1.00 39.91 129 SER A O 1
ATOM 1011 N N . GLY A 1 130 ? 0.391 -9.059 21.065 1.00 44.41 130 GLY A N 1
ATOM 1012 C CA . GLY A 1 130 ? 1.296 -8.725 19.970 1.00 44.41 130 GLY A CA 1
ATOM 1013 C C . GLY A 1 130 ? 0.636 -8.893 18.612 1.00 44.41 130 GLY A C 1
ATOM 1014 O O . GLY A 1 130 ? 0.371 -10.013 18.191 1.00 44.41 130 GLY A O 1
ATOM 1015 N N . ARG A 1 131 ? 0.351 -7.768 17.950 1.00 59.94 131 ARG A N 1
ATOM 1016 C CA . ARG A 1 131 ? -0.137 -7.789 16.576 1.00 59.94 131 ARG A CA 1
ATOM 1017 C C . ARG A 1 131 ? 1.051 -7.785 15.650 1.00 59.94 131 ARG A C 1
ATOM 1019 O O . ARG A 1 131 ? 1.728 -6.762 15.583 1.00 59.94 131 ARG A O 1
ATOM 1026 N N . ALA A 1 132 ? 1.286 -8.898 14.975 1.00 65.69 132 ALA A N 1
ATOM 1027 C CA . ALA A 1 132 ? 2.378 -9.024 14.028 1.00 65.69 132 ALA A CA 1
ATOM 1028 C C . ALA A 1 132 ? 2.091 -8.126 12.813 1.00 65.69 132 ALA A C 1
ATOM 1030 O O . ALA A 1 132 ? 1.020 -8.203 12.209 1.00 65.69 132 ALA A O 1
ATOM 1031 N N . PHE A 1 133 ? 3.030 -7.249 12.483 1.00 69.44 133 PHE A N 1
ATOM 1032 C CA . PHE A 1 133 ? 2.880 -6.203 11.487 1.00 69.44 133 PHE A CA 1
ATOM 1033 C C . PHE A 1 133 ? 3.989 -6.253 10.435 1.00 69.44 133 PHE A C 1
ATOM 1035 O O . PHE A 1 133 ? 5.178 -6.248 10.774 1.00 69.44 133 PHE A O 1
ATOM 1042 N N . ARG A 1 134 ? 3.589 -6.259 9.158 1.00 77.44 134 ARG A N 1
ATOM 1043 C CA . ARG A 1 134 ? 4.505 -6.297 8.020 1.00 77.44 134 ARG A CA 1
ATOM 1044 C C . ARG A 1 134 ? 4.487 -5.007 7.206 1.00 77.44 134 ARG A C 1
ATOM 1046 O O . ARG A 1 134 ? 3.430 -4.560 6.768 1.00 77.44 134 ARG A O 1
ATOM 1053 N N . CYS A 1 135 ? 5.677 -4.465 6.965 1.00 73.12 135 CYS A N 1
ATOM 1054 C CA . CYS A 1 135 ? 5.912 -3.288 6.130 1.00 73.12 135 CYS A CA 1
ATOM 1055 C C . CYS A 1 135 ? 6.309 -3.704 4.712 1.00 73.12 135 CYS A C 1
ATOM 1057 O O . CYS A 1 135 ? 7.225 -4.511 4.536 1.00 73.12 135 CYS A O 1
ATOM 1059 N N . GLU A 1 136 ? 5.651 -3.153 3.698 1.00 66.31 136 GLU A N 1
ATOM 1060 C CA . GLU A 1 136 ? 5.943 -3.452 2.297 1.00 66.31 136 GLU A CA 1
ATOM 1061 C C . GLU A 1 136 ? 6.331 -2.197 1.530 1.00 66.31 136 GLU A C 1
ATOM 1063 O O . GLU A 1 136 ? 5.591 -1.212 1.512 1.00 66.31 136 GLU A O 1
ATOM 1068 N N . LEU A 1 137 ? 7.487 -2.274 0.874 1.00 61.88 137 LEU A N 1
ATOM 1069 C CA . LEU A 1 137 ? 8.087 -1.190 0.110 1.00 61.88 137 LEU A CA 1
ATOM 1070 C C . LEU A 1 137 ? 8.106 -1.498 -1.388 1.00 61.88 137 LEU A C 1
ATOM 1072 O O . LEU A 1 137 ? 8.220 -2.655 -1.797 1.00 61.88 137 LEU A O 1
ATOM 1076 N N . ARG A 1 138 ? 8.024 -0.444 -2.199 1.00 64.00 138 ARG A N 1
ATOM 1077 C CA . ARG A 1 138 ? 7.845 -0.505 -3.656 1.00 64.00 138 ARG A CA 1
ATOM 1078 C C . ARG A 1 138 ? 9.136 -0.528 -4.467 1.00 64.00 138 ARG A C 1
ATOM 1080 O O . ARG A 1 138 ? 10.227 -0.323 -3.943 1.00 64.00 138 ARG A O 1
ATOM 1087 N N . LEU A 1 139 ? 8.914 -0.724 -5.774 1.00 65.06 139 LEU A N 1
ATOM 1088 C CA . LEU A 1 139 ? 9.895 -0.767 -6.852 1.00 65.06 139 LEU A CA 1
ATOM 1089 C C . LEU A 1 139 ? 10.972 0.305 -6.719 1.00 65.06 139 LEU A C 1
ATOM 1091 O O . LEU A 1 139 ? 10.683 1.497 -6.748 1.00 65.06 139 LEU A O 1
ATOM 1095 N N . LEU A 1 140 ? 12.220 -0.153 -6.675 1.00 67.50 140 LEU A N 1
ATOM 1096 C CA . LEU A 1 140 ? 13.394 0.705 -6.621 1.00 67.50 140 LEU A CA 1
ATOM 1097 C C . LEU A 1 140 ? 13.607 1.433 -7.957 1.00 67.50 140 LEU A C 1
ATOM 1099 O O . LEU A 1 140 ? 14.005 0.833 -8.972 1.00 67.50 140 LEU A O 1
ATOM 1103 N N . ARG A 1 141 ? 13.424 2.757 -7.957 1.00 72.81 141 ARG A N 1
ATOM 1104 C CA . ARG A 1 141 ? 13.959 3.625 -9.015 1.00 72.81 141 ARG A CA 1
ATOM 1105 C C . ARG A 1 141 ? 15.479 3.730 -8.859 1.00 72.81 141 ARG A C 1
ATOM 1107 O O . ARG A 1 141 ? 16.009 3.485 -7.776 1.00 72.81 141 ARG A O 1
ATOM 1114 N N . PRO A 1 142 ? 16.224 4.088 -9.921 1.00 71.19 142 PRO A N 1
ATOM 1115 C CA . PRO A 1 142 ? 17.670 4.286 -9.816 1.00 71.19 142 PRO A CA 1
ATOM 1116 C C . PRO A 1 142 ? 18.093 5.205 -8.654 1.00 71.19 142 PRO A C 1
ATOM 1118 O O . PRO A 1 142 ? 19.059 4.882 -7.970 1.00 71.19 142 PRO A O 1
ATOM 1121 N N . GLY A 1 143 ? 17.352 6.291 -8.399 1.00 72.81 143 GLY A N 1
ATOM 1122 C CA . GLY A 1 143 ? 17.630 7.224 -7.299 1.00 72.81 143 GLY A CA 1
ATOM 1123 C C . GLY A 1 143 ? 17.286 6.697 -5.901 1.00 72.81 143 GLY A C 1
ATOM 1124 O O . GLY A 1 143 ? 17.898 7.123 -4.928 1.00 72.81 143 GLY A O 1
ATOM 1125 N N . ASP A 1 144 ? 16.376 5.725 -5.793 1.00 78.88 144 ASP A N 1
ATOM 1126 C CA . ASP A 1 144 ? 15.920 5.192 -4.500 1.00 78.88 144 ASP A CA 1
ATOM 1127 C C . ASP A 1 144 ? 16.993 4.320 -3.821 1.00 78.88 144 ASP A C 1
ATOM 1129 O O . ASP A 1 144 ? 16.952 4.102 -2.613 1.00 78.88 144 ASP A O 1
ATOM 1133 N N . LEU A 1 145 ? 18.000 3.850 -4.570 1.00 79.75 145 LEU A N 1
ATOM 1134 C CA . LEU A 1 145 ? 19.094 3.040 -4.019 1.00 79.75 145 LEU A CA 1
ATOM 1135 C C . LEU A 1 145 ? 19.884 3.770 -2.931 1.00 79.75 145 LEU A C 1
ATOM 1137 O O . LEU A 1 145 ? 20.315 3.135 -1.973 1.00 79.75 145 LEU A O 1
ATOM 1141 N N . ALA A 1 146 ? 20.037 5.090 -3.056 1.00 81.31 146 ALA A N 1
ATOM 1142 C CA . ALA A 1 146 ? 20.708 5.903 -2.045 1.00 81.31 146 ALA A CA 1
ATOM 1143 C C . ALA A 1 146 ? 19.940 5.934 -0.713 1.00 81.31 146 ALA A C 1
ATOM 1145 O O . ALA A 1 146 ? 20.538 6.165 0.330 1.00 81.31 146 ALA A O 1
ATOM 1146 N N . LEU A 1 147 ? 18.629 5.675 -0.748 1.00 81.75 147 LEU A N 1
ATOM 1147 C CA . LEU A 1 147 ? 17.739 5.708 0.412 1.00 81.75 147 LEU A CA 1
ATOM 1148 C C . LEU A 1 147 ? 17.527 4.325 1.038 1.00 81.75 147 LEU A C 1
ATOM 1150 O O . LEU A 1 147 ? 16.908 4.204 2.093 1.00 81.75 147 LEU A O 1
ATOM 1154 N N . LEU A 1 148 ? 18.024 3.263 0.399 1.00 84.06 148 LEU A N 1
ATOM 1155 C CA . LEU A 1 148 ? 17.738 1.885 0.788 1.00 84.06 148 LEU A CA 1
ATOM 1156 C C . LEU A 1 148 ? 18.176 1.571 2.224 1.00 84.06 148 LEU A C 1
ATOM 1158 O O . LEU A 1 148 ? 17.469 0.860 2.940 1.00 84.06 148 LEU A O 1
ATOM 1162 N N . GLU A 1 149 ? 19.319 2.100 2.663 1.00 84.88 149 GLU A N 1
ATOM 1163 C CA . GLU A 1 149 ? 19.794 1.886 4.030 1.00 84.88 149 GLU A CA 1
ATOM 1164 C C . GLU A 1 149 ? 18.883 2.554 5.067 1.00 84.88 149 GLU A C 1
ATOM 1166 O O . GLU A 1 149 ? 18.550 1.935 6.081 1.00 84.88 149 GLU A O 1
ATOM 1171 N N . ASP A 1 150 ? 18.430 3.777 4.803 1.00 82.50 150 ASP A N 1
ATOM 1172 C CA . ASP A 1 150 ? 17.548 4.506 5.714 1.00 82.50 150 ASP A CA 1
ATOM 1173 C C . ASP A 1 150 ? 16.162 3.866 5.774 1.00 82.50 150 ASP A C 1
ATOM 1175 O O . ASP A 1 150 ? 15.592 3.710 6.859 1.00 82.50 150 ASP A O 1
ATOM 1179 N N . VAL A 1 151 ? 15.647 3.387 4.636 1.00 84.56 151 VAL A N 1
ATOM 1180 C CA . VAL A 1 151 ? 14.388 2.642 4.643 1.00 84.56 151 VAL A CA 1
ATOM 1181 C C . VAL A 1 151 ? 14.530 1.335 5.420 1.00 84.56 151 VAL A C 1
ATOM 1183 O O . VAL A 1 151 ? 13.691 1.034 6.271 1.00 84.56 151 VAL A O 1
ATOM 1186 N N . ARG A 1 152 ? 15.619 0.581 5.223 1.00 87.31 152 ARG A N 1
ATOM 1187 C CA . ARG A 1 152 ? 15.910 -0.612 6.037 1.00 87.31 152 ARG A CA 1
ATOM 1188 C C . ARG A 1 152 ? 15.965 -0.277 7.516 1.00 87.31 152 ARG A C 1
ATOM 1190 O O . ARG A 1 152 ? 15.407 -1.011 8.328 1.00 87.31 152 ARG A O 1
ATOM 1197 N N . HIS A 1 153 ? 16.629 0.815 7.876 1.00 85.81 153 HIS A N 1
ATOM 1198 C CA . HIS A 1 153 ? 16.724 1.253 9.259 1.00 85.81 153 HIS A CA 1
ATOM 1199 C C . HIS A 1 153 ? 15.336 1.527 9.859 1.00 85.81 153 HIS A C 1
ATOM 1201 O O . HIS A 1 153 ? 15.013 0.984 10.916 1.00 85.81 153 HIS A O 1
ATOM 1207 N N . SER A 1 154 ? 14.484 2.276 9.153 1.00 81.56 154 SER A N 1
ATOM 1208 C CA . SER A 1 154 ? 13.098 2.538 9.564 1.00 81.56 154 SER A CA 1
ATOM 1209 C C . SER A 1 154 ? 12.275 1.242 9.685 1.00 81.56 154 SER A C 1
ATOM 1211 O O . SER A 1 154 ? 11.525 1.058 10.649 1.00 81.56 154 SER A O 1
ATOM 1213 N N . PHE A 1 155 ? 12.453 0.299 8.756 1.00 86.38 155 PHE A N 1
ATOM 1214 C CA . PHE A 1 155 ? 11.595 -0.884 8.632 1.00 86.38 155 PHE A CA 1
ATOM 1215 C C . PHE A 1 155 ? 12.024 -2.043 9.535 1.00 86.38 155 PHE A C 1
ATOM 1217 O O . PHE A 1 155 ? 11.213 -2.917 9.841 1.00 86.38 155 PHE A O 1
ATOM 1224 N N . ARG A 1 156 ? 13.259 -2.035 10.053 1.00 86.44 156 ARG A N 1
ATOM 1225 C CA . ARG A 1 156 ? 13.720 -2.991 11.078 1.00 86.44 156 ARG A CA 1
ATOM 1226 C C . ARG A 1 156 ? 12.893 -2.947 12.365 1.00 86.44 156 ARG A C 1
ATOM 1228 O O . ARG A 1 156 ? 12.918 -3.915 13.115 1.00 86.44 156 ARG A O 1
ATOM 1235 N N . LYS A 1 157 ? 12.154 -1.859 12.615 1.00 85.94 157 LYS A N 1
ATOM 1236 C CA . LYS A 1 157 ? 11.221 -1.741 13.749 1.00 85.94 157 LYS A CA 1
ATOM 1237 C C . LYS A 1 157 ? 9.843 -2.388 13.473 1.00 85.94 157 LYS A C 1
ATOM 1239 O O . LYS A 1 157 ? 8.981 -2.398 14.355 1.00 85.94 157 LYS A O 1
ATOM 1244 N N . CYS A 1 158 ? 9.604 -2.904 12.263 1.00 88.94 158 CYS A N 1
ATOM 1245 C CA . CYS A 1 158 ? 8.442 -3.735 11.929 1.00 88.94 158 CYS A CA 1
ATOM 1246 C C . CYS A 1 158 ? 8.681 -5.197 12.356 1.00 88.94 158 CYS A C 1
ATOM 1248 O O . CYS A 1 158 ? 9.826 -5.633 12.439 1.00 88.94 158 CYS A O 1
ATOM 1250 N N . ASP A 1 159 ? 7.618 -5.987 12.565 1.00 92.31 159 ASP A N 1
ATOM 1251 C CA . ASP A 1 159 ? 7.770 -7.423 12.890 1.00 92.31 159 ASP A CA 1
ATOM 1252 C C . ASP A 1 159 ? 8.250 -8.233 11.671 1.00 92.31 159 ASP A C 1
ATOM 1254 O O . ASP A 1 159 ? 8.784 -9.335 11.784 1.00 92.31 159 ASP A O 1
ATOM 1258 N N . GLY A 1 160 ? 8.058 -7.680 10.476 1.00 91.62 160 GLY A N 1
ATOM 1259 C CA . GLY A 1 160 ? 8.698 -8.118 9.249 1.00 91.62 160 GLY A CA 1
ATOM 1260 C C . GLY A 1 160 ? 8.601 -7.045 8.177 1.00 91.62 160 GLY A C 1
ATOM 1261 O O . GLY A 1 160 ? 7.748 -6.161 8.235 1.00 91.62 160 GLY A O 1
ATOM 1262 N N . TYR A 1 161 ? 9.461 -7.127 7.169 1.00 92.62 161 TYR A N 1
ATOM 1263 C CA . TYR A 1 161 ? 9.343 -6.275 5.994 1.00 92.62 161 TYR A CA 1
ATOM 1264 C C . TYR A 1 161 ? 9.861 -6.959 4.735 1.00 92.62 161 TYR A C 1
ATOM 1266 O O . TYR A 1 161 ? 10.635 -7.921 4.808 1.00 92.62 161 TYR A O 1
ATOM 1274 N N . ARG A 1 162 ? 9.405 -6.477 3.578 1.00 92.44 162 ARG A N 1
ATOM 1275 C CA . ARG A 1 162 ? 9.972 -6.806 2.266 1.00 92.44 162 ARG A CA 1
ATOM 1276 C C . ARG A 1 162 ? 10.026 -5.575 1.386 1.00 92.44 162 ARG A C 1
ATOM 1278 O O . ARG A 1 162 ? 9.156 -4.708 1.453 1.00 92.44 162 ARG A O 1
ATOM 1285 N N . ILE A 1 163 ? 11.044 -5.558 0.541 1.00 91.75 163 ILE A N 1
ATOM 1286 C CA . ILE A 1 163 ? 11.261 -4.543 -0.473 1.00 91.75 163 ILE A CA 1
ATOM 1287 C C . ILE A 1 163 ? 11.055 -5.206 -1.823 1.00 91.75 163 ILE A C 1
ATOM 1289 O O . ILE A 1 163 ? 11.773 -6.135 -2.182 1.00 91.75 163 ILE A O 1
ATOM 1293 N N . PHE A 1 164 ? 10.059 -4.751 -2.568 1.00 91.81 164 PHE A N 1
ATOM 1294 C CA . PHE A 1 164 ? 9.801 -5.256 -3.905 1.00 91.81 164 PHE A CA 1
ATOM 1295 C C . PHE A 1 164 ? 10.533 -4.402 -4.922 1.00 91.81 164 PHE A C 1
ATOM 1297 O O . PHE A 1 164 ? 10.459 -3.181 -4.899 1.00 91.81 164 PHE A O 1
ATOM 1304 N N . SER A 1 165 ? 11.230 -5.047 -5.843 1.00 90.25 165 SER A N 1
ATOM 1305 C CA . SER A 1 165 ? 11.919 -4.388 -6.946 1.00 90.25 165 SER A CA 1
ATOM 1306 C C . SER A 1 165 ? 11.727 -5.204 -8.208 1.00 90.25 165 SER A C 1
ATOM 1308 O O . SER A 1 165 ? 11.507 -6.401 -8.139 1.00 90.25 165 SER A O 1
ATOM 1310 N N . ASP A 1 166 ? 11.825 -4.603 -9.379 1.00 89.62 166 ASP A N 1
ATOM 1311 C CA . ASP A 1 166 ? 11.759 -5.328 -10.652 1.00 89.62 166 ASP A CA 1
ATOM 1312 C C . ASP A 1 166 ? 13.136 -5.642 -11.234 1.00 89.62 166 ASP A C 1
ATOM 1314 O O . ASP A 1 166 ? 13.277 -6.241 -12.299 1.00 89.62 166 ASP A O 1
ATOM 1318 N N . ARG A 1 167 ? 14.172 -5.280 -10.481 1.00 88.06 167 ARG A N 1
ATOM 1319 C CA . ARG A 1 167 ? 15.550 -5.706 -10.682 1.00 88.06 167 ARG A CA 1
ATOM 1320 C C . ARG A 1 167 ? 16.255 -5.820 -9.344 1.00 88.06 167 ARG A C 1
ATOM 1322 O O . ARG A 1 167 ? 15.937 -5.101 -8.398 1.00 88.06 167 ARG A O 1
ATOM 1329 N N . ARG A 1 168 ? 17.267 -6.671 -9.285 1.00 88.19 168 ARG A N 1
ATOM 1330 C CA . ARG A 1 168 ? 18.178 -6.692 -8.146 1.00 88.19 168 ARG A CA 1
ATOM 1331 C C . ARG A 1 168 ? 19.142 -5.495 -8.242 1.00 88.19 168 ARG A C 1
ATOM 1333 O O . ARG A 1 168 ? 19.713 -5.294 -9.317 1.00 88.19 168 ARG A O 1
ATOM 1340 N N . PRO A 1 169 ? 19.300 -4.674 -7.190 1.00 84.69 169 PRO A N 1
ATOM 1341 C CA . PRO A 1 169 ? 20.372 -3.679 -7.135 1.00 84.69 169 PRO A CA 1
ATOM 1342 C C . PRO A 1 169 ? 21.761 -4.317 -7.277 1.00 84.69 169 PRO A C 1
ATOM 1344 O O . PRO A 1 169 ? 21.982 -5.443 -6.835 1.00 84.69 169 PRO A O 1
ATOM 1347 N N . ILE A 1 170 ? 22.711 -3.603 -7.877 1.00 82.00 170 ILE A N 1
ATOM 1348 C CA . ILE A 1 170 ? 24.104 -4.069 -7.958 1.00 82.00 170 ILE A CA 1
ATOM 1349 C C . ILE A 1 170 ? 24.674 -4.142 -6.534 1.00 82.00 170 ILE A C 1
ATOM 1351 O O . ILE A 1 170 ? 24.542 -3.170 -5.793 1.00 82.00 170 ILE A O 1
ATOM 1355 N N . GLY A 1 171 ? 25.298 -5.264 -6.161 1.00 83.06 171 GLY A N 1
ATOM 1356 C CA . GLY A 1 171 ? 25.866 -5.450 -4.820 1.00 83.06 171 GLY A CA 1
ATOM 1357 C C . GLY A 1 171 ? 24.848 -5.856 -3.748 1.00 83.06 171 GLY A C 1
ATOM 1358 O O . GLY A 1 171 ? 25.145 -5.745 -2.564 1.00 83.06 171 GLY A O 1
ATOM 1359 N N . SER A 1 172 ? 23.646 -6.284 -4.151 1.00 82.75 172 SER A N 1
ATOM 1360 C CA . SER A 1 172 ? 22.576 -6.761 -3.258 1.00 82.75 172 SER A CA 1
ATOM 1361 C C . SER A 1 172 ? 22.238 -8.239 -3.488 1.00 82.75 172 SER A C 1
ATOM 1363 O O . SER A 1 172 ? 21.110 -8.686 -3.274 1.00 82.75 172 SER A O 1
ATOM 1365 N N . GLU A 1 173 ? 23.187 -9.022 -3.999 1.00 83.50 173 GLU A N 1
ATOM 1366 C CA . GLU A 1 173 ? 23.037 -10.457 -4.266 1.00 83.50 173 GLU A CA 1
ATOM 1367 C C . GLU A 1 173 ? 22.586 -11.225 -3.018 1.00 83.50 173 GLU A C 1
ATOM 1369 O O . GLU A 1 173 ? 21.696 -12.072 -3.118 1.00 83.50 173 GLU A O 1
ATOM 1374 N N . ASP A 1 174 ? 23.104 -10.832 -1.856 1.00 84.69 174 ASP A N 1
ATOM 1375 C CA . ASP A 1 174 ? 22.838 -11.468 -0.563 1.00 84.69 174 ASP A CA 1
ATOM 1376 C C . ASP A 1 174 ? 21.678 -10.824 0.219 1.00 84.69 174 ASP A C 1
ATOM 1378 O O . ASP A 1 174 ? 21.317 -11.281 1.307 1.00 84.69 174 ASP A O 1
ATOM 1382 N N . ASP A 1 175 ? 21.052 -9.779 -0.329 1.00 85.25 175 ASP A N 1
ATOM 1383 C CA . ASP A 1 175 ? 19.971 -9.060 0.340 1.00 85.25 175 ASP A CA 1
ATOM 1384 C C . ASP A 1 175 ? 18.668 -9.874 0.286 1.00 85.25 175 ASP A C 1
ATOM 1386 O O . ASP A 1 175 ? 17.953 -9.913 -0.723 1.00 85.25 175 ASP A O 1
ATOM 1390 N N . VAL A 1 176 ? 18.368 -10.547 1.401 1.00 87.12 176 VAL A N 1
ATOM 1391 C CA . VAL A 1 176 ? 17.191 -11.420 1.581 1.00 87.12 176 VAL A CA 1
ATOM 1392 C C . VAL A 1 176 ? 15.872 -10.660 1.747 1.00 87.12 176 VAL A C 1
ATOM 1394 O O . VAL A 1 176 ? 14.793 -11.248 1.651 1.00 87.12 176 VAL A O 1
ATOM 1397 N N . ASP A 1 177 ? 15.937 -9.363 2.034 1.00 89.44 177 ASP A N 1
ATOM 1398 C CA . ASP A 1 177 ? 14.777 -8.488 2.187 1.00 89.44 177 ASP A CA 1
ATOM 1399 C C . ASP A 1 177 ? 14.248 -7.966 0.842 1.00 89.44 177 ASP A C 1
ATOM 1401 O O . ASP A 1 177 ? 13.089 -7.544 0.781 1.00 89.44 177 ASP A O 1
ATOM 1405 N N . ILE A 1 178 ? 15.053 -8.048 -0.227 1.00 91.62 178 ILE A N 1
ATOM 1406 C CA . ILE A 1 178 ? 14.676 -7.634 -1.582 1.00 91.62 178 ILE A CA 1
ATOM 1407 C C . ILE A 1 178 ? 14.098 -8.812 -2.369 1.00 91.62 178 ILE A C 1
ATOM 1409 O O . ILE A 1 178 ? 14.776 -9.795 -2.674 1.00 91.62 178 ILE A O 1
ATOM 1413 N N . VAL A 1 179 ? 12.843 -8.665 -2.785 1.00 92.56 179 VAL A N 1
ATOM 1414 C CA . VAL A 1 179 ? 12.147 -9.596 -3.673 1.00 92.56 179 VAL A CA 1
ATOM 1415 C C . VAL A 1 179 ? 12.075 -8.996 -5.071 1.00 92.56 179 VAL A C 1
ATOM 1417 O O . VAL A 1 179 ? 11.509 -7.920 -5.269 1.00 92.56 179 VAL A O 1
ATOM 1420 N N . VAL A 1 180 ? 12.620 -9.719 -6.052 1.00 92.75 180 VAL A N 1
ATOM 1421 C CA . VAL A 1 180 ? 12.526 -9.323 -7.460 1.00 92.75 180 VAL A CA 1
ATOM 1422 C C . VAL A 1 180 ? 11.207 -9.816 -8.057 1.00 92.75 180 VAL A C 1
ATOM 1424 O O . VAL A 1 180 ? 10.935 -11.015 -8.048 1.00 92.75 180 VAL A O 1
ATOM 1427 N N . VAL A 1 181 ? 10.402 -8.903 -8.596 1.00 93.62 181 VAL A N 1
ATOM 1428 C CA . VAL A 1 181 ? 9.105 -9.174 -9.227 1.00 93.62 181 VAL A CA 1
ATOM 1429 C C . VAL A 1 181 ? 9.114 -8.784 -10.702 1.00 93.62 181 VAL A C 1
ATOM 1431 O O . VAL A 1 181 ? 9.754 -7.820 -11.103 1.00 93.62 181 VAL A O 1
ATOM 1434 N N . SER A 1 182 ? 8.397 -9.527 -11.543 1.00 93.56 182 SER A N 1
ATOM 1435 C CA . SER A 1 182 ? 8.284 -9.179 -12.963 1.00 93.56 182 SER A CA 1
ATOM 1436 C C . SER A 1 182 ? 7.222 -8.100 -13.158 1.00 93.56 182 SER A C 1
ATOM 1438 O O . SER A 1 182 ? 6.062 -8.298 -12.799 1.00 93.56 182 SER A O 1
ATOM 1440 N N . VAL A 1 183 ? 7.623 -6.967 -13.730 1.00 92.88 183 VAL A N 1
ATOM 1441 C CA . VAL A 1 183 ? 6.748 -5.827 -14.022 1.00 92.88 183 VAL A CA 1
ATOM 1442 C C . VAL A 1 183 ? 6.446 -5.800 -15.513 1.00 92.88 183 VAL A C 1
ATOM 1444 O O . VAL A 1 183 ? 7.343 -5.952 -16.344 1.00 92.88 183 VAL A O 1
ATOM 1447 N N . THR A 1 184 ? 5.175 -5.607 -15.866 1.00 94.12 184 THR A N 1
ATOM 1448 C CA . THR A 1 184 ? 4.752 -5.505 -17.265 1.00 94.12 184 THR A CA 1
ATOM 1449 C C . THR A 1 184 ? 5.459 -4.335 -17.944 1.00 94.12 184 THR A C 1
ATOM 1451 O O . THR A 1 184 ? 5.463 -3.219 -17.421 1.00 94.12 184 THR A O 1
ATOM 1454 N N . GLN A 1 185 ? 6.027 -4.579 -19.127 1.00 92.31 185 GLN A N 1
ATOM 1455 C CA . GLN A 1 185 ? 6.711 -3.546 -19.901 1.00 92.31 185 GLN A CA 1
ATOM 1456 C C . GLN A 1 185 ? 5.784 -2.350 -20.154 1.00 92.31 185 GLN A C 1
ATOM 1458 O O . GLN A 1 185 ? 4.682 -2.505 -20.682 1.00 92.31 185 GLN A O 1
ATOM 1463 N N . GLN A 1 186 ? 6.260 -1.166 -19.774 1.00 90.88 186 GLN A N 1
ATOM 1464 C CA . GLN A 1 186 ? 5.543 0.092 -19.940 1.00 90.88 186 GLN A CA 1
ATOM 1465 C C . GLN A 1 186 ? 5.889 0.764 -21.275 1.00 90.88 186 GLN A C 1
ATOM 1467 O O . GLN A 1 186 ? 6.988 0.545 -21.793 1.00 90.88 186 GLN A O 1
ATOM 1472 N N . PRO A 1 187 ? 4.994 1.614 -21.817 1.00 87.19 187 PRO A N 1
ATOM 1473 C CA . PRO A 1 187 ? 5.312 2.463 -22.968 1.00 87.19 187 PRO A CA 1
ATOM 1474 C C . PRO A 1 187 ? 6.473 3.429 -22.688 1.00 87.19 187 PRO A C 1
ATOM 1476 O O . PRO A 1 187 ? 7.274 3.715 -23.576 1.00 87.19 187 PRO A O 1
ATOM 1479 N N . THR A 1 188 ? 6.575 3.911 -21.447 1.00 87.00 188 THR A N 1
ATOM 1480 C CA . THR A 1 188 ? 7.650 4.797 -20.991 1.00 87.00 188 THR A CA 1
ATOM 1481 C C . THR A 1 188 ? 8.904 3.998 -20.647 1.00 87.00 188 THR A C 1
ATOM 1483 O O . THR A 1 188 ? 8.833 2.944 -20.008 1.00 87.00 188 THR A O 1
ATOM 1486 N N . SER A 1 189 ? 10.066 4.521 -21.043 1.00 88.81 189 SER A N 1
ATOM 1487 C CA . SER A 1 189 ? 11.364 3.940 -20.692 1.00 88.81 189 SER A CA 1
ATOM 1488 C C . SER A 1 189 ? 11.576 3.922 -19.181 1.00 88.81 189 SER A C 1
ATOM 1490 O O . SER A 1 189 ? 11.187 4.851 -18.481 1.00 88.81 189 SER A O 1
ATOM 1492 N N . ARG A 1 190 ? 12.286 2.899 -18.691 1.00 83.56 190 ARG A N 1
ATOM 1493 C CA . ARG A 1 190 ? 12.648 2.775 -17.275 1.00 83.56 190 ARG A CA 1
ATOM 1494 C C . ARG A 1 190 ? 13.395 3.996 -16.730 1.00 83.56 190 ARG A C 1
ATOM 1496 O O . ARG A 1 190 ? 13.248 4.348 -15.568 1.00 83.56 190 ARG A O 1
ATOM 1503 N N . GLY A 1 191 ? 14.278 4.565 -17.547 1.00 84.94 191 GLY A N 1
ATOM 1504 C CA . GLY A 1 191 ? 15.154 5.659 -17.129 1.00 84.94 191 GLY A CA 1
ATOM 1505 C C . GLY A 1 191 ? 14.465 7.019 -17.034 1.00 84.94 191 GLY A C 1
ATOM 1506 O O . GLY A 1 191 ? 15.143 7.981 -16.706 1.00 84.94 191 GLY A O 1
ATOM 1507 N N . ASP A 1 192 ? 13.176 7.108 -17.366 1.00 86.62 192 ASP A N 1
ATOM 1508 C CA . ASP A 1 192 ? 12.402 8.344 -17.260 1.00 86.62 192 ASP A CA 1
ATOM 1509 C C . ASP A 1 192 ? 12.055 8.634 -15.792 1.00 86.62 192 ASP A C 1
ATOM 1511 O O . ASP A 1 192 ? 11.664 7.727 -15.054 1.00 86.62 192 ASP A O 1
ATOM 1515 N N . ASP A 1 193 ? 12.143 9.895 -15.374 1.00 80.56 193 ASP A N 1
ATOM 1516 C CA . ASP A 1 193 ? 11.770 10.331 -14.021 1.00 80.56 193 ASP A CA 1
ATOM 1517 C C . ASP A 1 193 ? 10.283 10.079 -13.715 1.00 80.56 193 ASP A C 1
ATOM 1519 O O . ASP A 1 193 ? 9.892 9.923 -12.556 1.00 80.56 193 ASP A O 1
ATOM 1523 N N . HIS A 1 194 ? 9.457 9.972 -14.759 1.00 83.62 194 HIS A N 1
ATOM 1524 C CA . HIS A 1 194 ? 8.034 9.655 -14.677 1.00 83.62 194 HIS A CA 1
ATOM 1525 C C . HIS A 1 194 ? 7.746 8.180 -14.961 1.00 83.62 194 HIS A C 1
ATOM 1527 O O . HIS A 1 194 ? 6.593 7.798 -15.186 1.00 83.62 194 HIS A O 1
ATOM 1533 N N . TRP A 1 195 ? 8.770 7.322 -14.968 1.00 82.88 195 TRP A N 1
ATOM 1534 C CA . TRP A 1 195 ? 8.577 5.887 -15.085 1.00 82.88 195 TRP A CA 1
ATOM 1535 C C . TRP A 1 195 ? 7.752 5.396 -13.889 1.00 82.88 195 TRP A C 1
ATOM 1537 O O . TRP A 1 195 ? 8.204 5.396 -12.748 1.00 82.88 195 TRP A O 1
ATOM 1547 N N . LEU A 1 196 ? 6.507 5.009 -14.179 1.00 84.69 196 LEU A N 1
ATOM 1548 C CA . LEU A 1 196 ? 5.453 4.654 -13.221 1.00 84.69 196 LEU A CA 1
ATOM 1549 C C . LEU A 1 196 ? 4.792 5.812 -12.456 1.00 84.69 196 LEU A C 1
ATOM 1551 O O . LEU A 1 196 ? 4.034 5.557 -11.515 1.00 84.69 196 LEU A O 1
ATOM 1555 N N . TYR A 1 197 ? 4.991 7.064 -12.870 1.00 86.25 197 TYR A N 1
ATOM 1556 C CA . TYR A 1 197 ? 4.208 8.180 -12.338 1.00 86.25 197 TYR A CA 1
ATOM 1557 C C . TYR A 1 197 ? 2.714 7.938 -12.599 1.00 86.25 197 TYR A C 1
ATOM 1559 O O . TYR A 1 197 ? 2.327 7.600 -13.716 1.00 86.25 197 TYR A O 1
ATOM 1567 N N . HIS A 1 198 ? 1.893 8.013 -11.545 1.00 86.62 198 HIS A N 1
ATOM 1568 C CA . HIS A 1 198 ? 0.481 7.596 -11.548 1.00 86.62 198 HIS A CA 1
ATOM 1569 C C . HIS A 1 198 ? 0.209 6.153 -12.017 1.00 86.62 198 HIS A C 1
ATOM 1571 O O . HIS A 1 198 ? -0.916 5.805 -12.356 1.00 86.62 198 HIS A O 1
ATOM 1577 N N . ARG A 1 199 ? 1.214 5.271 -12.034 1.00 90.56 199 ARG A N 1
ATOM 1578 C CA . ARG A 1 199 ? 1.095 3.864 -12.473 1.00 90.56 199 ARG A CA 1
ATOM 1579 C C . ARG A 1 199 ? 1.772 2.897 -11.507 1.00 90.56 199 ARG A C 1
ATOM 1581 O O . ARG A 1 199 ? 2.261 1.835 -11.887 1.00 90.56 199 ARG A O 1
ATOM 1588 N N . ASN A 1 200 ? 1.811 3.252 -10.231 1.00 88.88 200 ASN A N 1
ATOM 1589 C CA . ASN A 1 200 ? 2.457 2.439 -9.203 1.00 88.88 200 ASN A CA 1
ATOM 1590 C C . ASN A 1 200 ? 1.821 1.042 -9.039 1.00 88.88 200 ASN A C 1
ATOM 1592 O O . ASN A 1 200 ? 2.529 0.100 -8.671 1.00 88.88 200 ASN A O 1
ATOM 1596 N N . MET A 1 201 ? 0.543 0.854 -9.401 1.00 93.69 201 MET A N 1
ATOM 1597 C CA . MET A 1 201 ? -0.090 -0.468 -9.367 1.00 93.69 201 MET A CA 1
ATOM 1598 C C . MET A 1 201 ? 0.580 -1.489 -10.285 1.00 93.69 201 MET A C 1
ATOM 1600 O O . MET A 1 201 ? 0.576 -2.670 -9.950 1.00 93.69 201 MET A O 1
ATOM 1604 N N . VAL A 1 202 ? 1.243 -1.063 -11.365 1.00 93.88 202 VAL A N 1
ATOM 1605 C CA . VAL A 1 202 ? 2.006 -1.963 -12.248 1.00 93.88 202 VAL A CA 1
ATOM 1606 C C . VAL A 1 202 ? 3.068 -2.746 -11.455 1.00 93.88 202 VAL A C 1
ATOM 1608 O O . VAL A 1 202 ? 3.311 -3.919 -11.730 1.00 93.88 202 VAL A O 1
ATOM 1611 N N . GLY A 1 203 ? 3.671 -2.127 -10.435 1.00 91.75 203 GLY A N 1
ATOM 1612 C CA . GLY A 1 203 ? 4.605 -2.791 -9.522 1.00 91.75 203 GLY A CA 1
ATOM 1613 C C . GLY A 1 203 ? 3.947 -3.540 -8.369 1.00 91.75 203 GLY A C 1
ATOM 1614 O O . GLY A 1 203 ? 4.469 -4.553 -7.908 1.00 91.75 203 GLY A O 1
ATOM 1615 N N . LEU A 1 204 ? 2.795 -3.062 -7.902 1.00 93.75 204 LEU A N 1
ATOM 1616 C CA . LEU A 1 204 ? 2.112 -3.628 -6.737 1.00 93.75 204 LEU A CA 1
ATOM 1617 C C . LEU A 1 204 ? 1.372 -4.91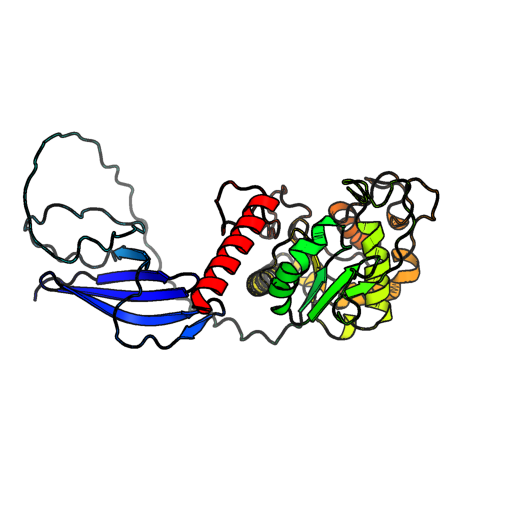7 -7.054 1.00 93.75 204 LEU A C 1
ATOM 1619 O O . LEU A 1 204 ? 1.336 -5.808 -6.216 1.00 93.75 204 LEU A O 1
ATOM 1623 N N . MET A 1 205 ? 0.808 -5.046 -8.253 1.00 96.19 205 MET A N 1
ATOM 1624 C CA . MET A 1 205 ? 0.118 -6.271 -8.657 1.00 96.19 205 MET A CA 1
ATOM 1625 C C . MET A 1 205 ? 1.016 -7.517 -8.565 1.00 96.19 205 MET A C 1
ATOM 1627 O O . MET A 1 205 ? 0.619 -8.483 -7.907 1.00 96.19 205 MET A O 1
ATOM 1631 N N . PRO A 1 206 ? 2.236 -7.535 -9.136 1.00 95.75 206 PRO A N 1
ATOM 1632 C CA . PRO A 1 206 ? 3.122 -8.684 -8.982 1.00 95.75 206 PRO A CA 1
ATOM 1633 C C . PRO A 1 206 ? 3.706 -8.817 -7.561 1.00 95.75 206 PRO A C 1
ATOM 1635 O O . PRO A 1 206 ? 3.986 -9.939 -7.139 1.00 95.75 206 PRO A O 1
ATOM 1638 N N . ALA A 1 207 ? 3.837 -7.728 -6.792 1.00 94.88 207 ALA A N 1
ATOM 1639 C CA . ALA A 1 207 ? 4.216 -7.795 -5.376 1.00 94.88 207 ALA A CA 1
ATOM 1640 C C . ALA A 1 207 ? 3.149 -8.510 -4.528 1.00 94.88 207 ALA A C 1
ATOM 1642 O O . ALA A 1 207 ? 3.464 -9.458 -3.808 1.00 94.88 207 ALA A O 1
ATOM 1643 N N . TRP A 1 208 ? 1.875 -8.139 -4.689 1.00 96.06 208 TRP A N 1
ATOM 1644 C CA . TRP A 1 208 ? 0.750 -8.821 -4.048 1.00 96.06 208 TRP A CA 1
ATOM 1645 C C . TRP A 1 208 ? 0.664 -10.285 -4.451 1.00 96.06 208 TRP A C 1
ATOM 1647 O O . TRP A 1 208 ? 0.504 -11.141 -3.585 1.00 96.06 208 TRP A O 1
ATOM 1657 N N . LYS A 1 209 ? 0.845 -10.592 -5.741 1.00 96.44 209 LYS A N 1
ATOM 1658 C CA . LYS A 1 209 ? 0.904 -11.980 -6.211 1.00 96.44 209 LYS A CA 1
ATOM 1659 C C . LYS A 1 209 ? 1.948 -12.782 -5.429 1.00 96.44 209 LYS A C 1
ATOM 1661 O O . LYS A 1 209 ? 1.625 -13.836 -4.893 1.00 96.44 209 LYS A O 1
ATOM 1666 N N . HIS A 1 210 ? 3.167 -12.256 -5.302 1.00 95.31 210 HIS A N 1
ATOM 1667 C CA . HIS A 1 210 ? 4.226 -12.910 -4.535 1.00 95.31 210 HIS A CA 1
ATOM 1668 C C . HIS A 1 210 ? 3.856 -13.088 -3.052 1.00 95.31 210 HIS A C 1
ATOM 1670 O O . HIS A 1 210 ? 4.093 -14.148 -2.472 1.00 95.31 210 HIS A O 1
ATOM 1676 N N . MET A 1 211 ? 3.265 -12.070 -2.423 1.00 93.88 211 MET A N 1
ATOM 1677 C CA . MET A 1 211 ? 2.824 -12.136 -1.023 1.00 93.88 211 MET A CA 1
ATOM 1678 C C . MET A 1 211 ? 1.750 -13.208 -0.793 1.00 93.88 211 MET A C 1
ATOM 1680 O O . MET A 1 211 ? 1.784 -13.926 0.207 1.00 93.88 211 MET A O 1
ATOM 1684 N N . LEU A 1 212 ? 0.812 -13.345 -1.726 1.00 95.25 212 LEU A N 1
ATOM 1685 C CA . LEU A 1 212 ? -0.259 -14.334 -1.644 1.00 95.25 212 LEU A CA 1
ATOM 1686 C C . LEU A 1 212 ? 0.264 -15.754 -1.906 1.00 95.25 212 LEU A C 1
ATOM 1688 O O . LEU A 1 212 ? -0.082 -16.675 -1.173 1.00 95.25 212 LEU A O 1
ATOM 1692 N N . GLU A 1 213 ? 1.153 -15.926 -2.888 1.00 95.44 213 GLU A N 1
ATOM 1693 C CA . GLU A 1 213 ? 1.729 -17.231 -3.253 1.00 95.44 213 GLU A CA 1
ATOM 1694 C C . GLU A 1 213 ? 2.758 -17.758 -2.238 1.00 95.44 213 GLU A C 1
ATOM 1696 O O . GLU A 1 213 ? 2.960 -18.965 -2.138 1.00 95.44 213 GLU A O 1
ATOM 1701 N N . SER A 1 214 ? 3.405 -16.877 -1.469 1.00 93.62 214 SER A N 1
ATOM 1702 C CA . SER A 1 214 ? 4.401 -17.260 -0.454 1.00 93.62 214 SER A CA 1
ATOM 1703 C C . SER A 1 214 ? 3.808 -17.612 0.917 1.00 93.62 214 SER A C 1
ATOM 1705 O O . SER A 1 214 ? 4.568 -17.867 1.850 1.00 93.62 214 SER A O 1
ATOM 1707 N N . ASP A 1 215 ? 2.476 -17.588 1.060 1.00 89.44 215 ASP A N 1
ATOM 1708 C CA . ASP A 1 215 ? 1.729 -17.787 2.318 1.00 89.44 215 ASP A CA 1
ATOM 1709 C C . ASP A 1 215 ? 2.183 -16.887 3.480 1.00 89.44 215 ASP A C 1
ATOM 1711 O O . ASP A 1 215 ? 1.867 -17.083 4.648 1.00 89.44 215 ASP A O 1
ATOM 1715 N N . VAL A 1 216 ? 2.930 -15.829 3.191 1.00 89.75 216 VAL A N 1
ATOM 1716 C CA . VAL A 1 216 ? 3.447 -14.971 4.251 1.00 89.75 216 VAL A CA 1
ATOM 1717 C C . VAL A 1 216 ? 2.338 -14.168 4.929 1.00 89.75 216 VAL A C 1
ATOM 1719 O O . VAL A 1 216 ? 2.507 -13.679 6.046 1.00 89.75 216 VAL A O 1
ATOM 1722 N N . HIS A 1 217 ? 1.184 -14.061 4.270 1.00 89.62 217 HIS A N 1
ATOM 1723 C CA . HIS A 1 217 ? 0.017 -13.401 4.819 1.00 89.62 217 HIS A CA 1
ATOM 1724 C C . HIS A 1 217 ? -0.568 -14.130 6.044 1.00 89.62 217 HIS A C 1
ATOM 1726 O O . HIS A 1 217 ? -1.179 -13.494 6.900 1.00 89.62 217 HIS A O 1
ATOM 1732 N N . SER A 1 218 ? -0.319 -15.436 6.192 1.00 91.88 218 SER A N 1
ATOM 1733 C CA . SER A 1 218 ? -0.761 -16.215 7.354 1.00 91.88 218 SER A CA 1
ATOM 1734 C C . SER A 1 218 ? 0.018 -15.884 8.640 1.00 91.88 218 SER A C 1
ATOM 1736 O O . SER A 1 218 ? -0.448 -16.172 9.746 1.00 91.88 218 SER A O 1
ATOM 1738 N N . GLN A 1 219 ? 1.181 -15.231 8.511 1.00 93.94 219 GLN A N 1
ATOM 1739 C CA . GLN A 1 219 ? 2.123 -14.971 9.607 1.00 93.94 219 GLN A CA 1
ATOM 1740 C C . GLN A 1 219 ? 1.905 -13.623 10.311 1.00 93.94 219 GLN A C 1
ATOM 1742 O O . GLN A 1 219 ? 2.423 -13.426 11.410 1.00 93.94 219 GLN A O 1
ATOM 1747 N N . TYR A 1 220 ? 1.154 -12.695 9.706 1.00 95.50 220 TYR A N 1
ATOM 1748 C CA . TYR A 1 220 ? 0.965 -11.338 10.230 1.00 95.50 220 TYR A CA 1
ATOM 1749 C C . TYR A 1 220 ? -0.517 -10.968 10.320 1.00 95.50 220 TYR A C 1
ATOM 1751 O O . TYR A 1 220 ? -1.351 -11.462 9.566 1.00 95.50 220 TYR A O 1
ATOM 1759 N N . ASP A 1 221 ? -0.864 -10.096 11.262 1.00 95.50 221 ASP A N 1
ATOM 1760 C CA . ASP A 1 221 ? -2.238 -9.615 11.460 1.00 95.50 221 ASP A CA 1
ATOM 1761 C C . ASP A 1 221 ? -2.562 -8.420 10.569 1.00 95.50 221 ASP A C 1
ATOM 1763 O O . ASP A 1 221 ? -3.720 -8.201 10.215 1.00 95.50 221 ASP A O 1
ATOM 1767 N N . TRP A 1 222 ? -1.534 -7.636 10.243 1.00 96.06 222 TRP A N 1
ATOM 1768 C CA . TRP A 1 222 ? -1.642 -6.394 9.496 1.00 96.06 222 TRP A CA 1
ATOM 1769 C C . TRP A 1 222 ? -0.500 -6.267 8.489 1.00 96.06 222 TRP A C 1
ATOM 1771 O O . TRP A 1 222 ? 0.666 -6.503 8.815 1.00 96.06 222 TRP A O 1
ATOM 1781 N N . PHE A 1 223 ? -0.852 -5.822 7.291 1.00 96.00 223 PHE A N 1
ATOM 1782 C CA . PHE A 1 223 ? 0.041 -5.535 6.176 1.00 96.00 223 PHE A CA 1
ATOM 1783 C C . PHE A 1 223 ? -0.096 -4.062 5.853 1.00 96.00 223 PHE A C 1
ATOM 1785 O O . PHE A 1 223 ? -1.214 -3.559 5.760 1.00 96.00 223 PHE A O 1
ATOM 1792 N N . LEU A 1 224 ? 1.016 -3.360 5.699 1.00 94.69 224 LEU A N 1
ATOM 1793 C CA . LEU A 1 224 ? 1.009 -1.979 5.246 1.00 94.69 224 LEU A CA 1
ATOM 1794 C C . LEU A 1 224 ? 1.764 -1.871 3.946 1.00 94.69 224 LEU A C 1
ATOM 1796 O O . LEU A 1 224 ? 2.932 -2.247 3.857 1.00 94.69 224 LEU A O 1
ATOM 1800 N N . ASN A 1 225 ? 1.102 -1.257 2.985 1.00 93.12 225 ASN A N 1
ATOM 1801 C CA . ASN A 1 225 ? 1.723 -0.858 1.753 1.00 93.12 225 ASN A CA 1
ATOM 1802 C C . ASN A 1 225 ? 2.118 0.622 1.829 1.00 93.12 225 ASN A C 1
ATOM 1804 O O . ASN A 1 225 ? 1.271 1.476 2.100 1.00 93.12 225 ASN A O 1
ATOM 1808 N N . VAL A 1 226 ? 3.403 0.901 1.605 1.00 88.94 226 VAL A N 1
ATOM 1809 C CA . VAL A 1 226 ? 3.995 2.248 1.626 1.00 88.94 226 VAL A CA 1
ATOM 1810 C C . VAL A 1 226 ? 4.898 2.465 0.416 1.00 88.94 226 VAL A C 1
ATOM 1812 O O . VAL A 1 226 ? 5.436 1.515 -0.157 1.00 88.94 226 VAL A O 1
ATOM 1815 N N . GLU A 1 227 ? 5.044 3.719 -0.009 1.00 84.62 227 GLU A N 1
ATOM 1816 C CA . GLU A 1 227 ? 5.986 4.096 -1.069 1.00 84.62 227 GLU A CA 1
ATOM 1817 C C . GLU A 1 227 ? 7.374 4.412 -0.493 1.00 84.62 227 GLU A C 1
ATOM 1819 O O . GLU A 1 227 ? 7.554 4.499 0.721 1.00 84.62 227 GLU A O 1
ATOM 1824 N N . PHE A 1 228 ? 8.374 4.548 -1.369 1.00 80.88 228 PHE A N 1
ATOM 1825 C CA . PHE A 1 228 ? 9.776 4.723 -0.964 1.00 80.88 228 PHE A CA 1
ATOM 1826 C C . PHE A 1 228 ? 10.064 6.043 -0.241 1.00 80.88 228 PHE A C 1
ATOM 1828 O O . PHE A 1 228 ? 11.032 6.153 0.501 1.00 80.88 228 PHE A O 1
ATOM 1835 N N . ASP A 1 229 ? 9.213 7.038 -0.450 1.00 75.06 229 ASP A N 1
ATOM 1836 C CA . ASP A 1 229 ? 9.291 8.372 0.140 1.00 75.06 229 ASP A CA 1
ATOM 1837 C C . ASP A 1 229 ? 8.482 8.506 1.447 1.00 75.06 229 ASP A C 1
ATOM 1839 O O . ASP A 1 229 ? 8.341 9.605 1.993 1.00 75.06 229 ASP A O 1
ATOM 1843 N N . HIS A 1 230 ? 7.940 7.397 1.959 1.00 81.38 230 HIS A N 1
ATOM 1844 C CA . HIS A 1 230 ? 7.239 7.372 3.235 1.00 81.38 230 HIS A CA 1
ATOM 1845 C C . HIS A 1 230 ? 8.211 7.079 4.370 1.00 81.38 230 HIS A C 1
ATOM 1847 O O . HIS A 1 230 ? 8.866 6.035 4.400 1.00 81.38 230 HIS A O 1
ATOM 1853 N N . LEU A 1 231 ? 8.223 7.953 5.375 1.00 75.06 231 LEU A N 1
ATOM 1854 C CA . LEU A 1 231 ? 8.841 7.622 6.650 1.00 75.06 231 LEU A CA 1
ATOM 1855 C C . LEU A 1 231 ? 7.842 6.889 7.525 1.00 75.06 231 LEU A C 1
ATOM 1857 O O . LEU A 1 231 ? 6.785 7.415 7.886 1.00 75.06 231 LEU A O 1
ATOM 1861 N N . LEU A 1 232 ? 8.221 5.681 7.926 1.00 80.00 232 LEU A N 1
ATOM 1862 C CA . LEU A 1 232 ? 7.423 4.900 8.843 1.00 80.00 232 LEU A CA 1
ATOM 1863 C C . LEU A 1 232 ? 8.000 4.967 10.253 1.00 80.00 232 LEU A C 1
ATOM 1865 O O . LEU A 1 232 ? 9.167 4.666 10.497 1.00 80.00 232 LEU A O 1
ATOM 1869 N N . VAL A 1 233 ? 7.132 5.297 11.206 1.00 84.38 233 VAL A N 1
ATOM 1870 C CA . VAL A 1 233 ? 7.384 5.107 12.635 1.00 84.38 233 VAL A CA 1
ATOM 1871 C C . VAL A 1 233 ? 6.455 3.983 13.099 1.00 84.38 233 VAL A C 1
ATOM 1873 O O . VAL A 1 233 ? 5.284 4.250 13.389 1.00 84.38 233 VAL A O 1
ATOM 1876 N N . PRO A 1 234 ? 6.911 2.713 13.154 1.00 84.44 234 PRO A N 1
ATOM 1877 C CA . PRO A 1 234 ? 6.019 1.578 13.410 1.00 84.44 234 PRO A CA 1
ATOM 1878 C C . PRO A 1 234 ? 5.235 1.685 14.722 1.00 84.44 234 PRO A C 1
ATOM 1880 O O . PRO A 1 234 ? 4.078 1.273 14.787 1.00 84.44 234 PRO A O 1
ATOM 1883 N N . SER A 1 235 ? 5.811 2.295 15.762 1.00 82.00 235 SER A N 1
ATOM 1884 C CA . SER A 1 235 ? 5.115 2.540 17.031 1.00 82.00 235 SER A CA 1
ATOM 1885 C C . SER A 1 235 ? 3.941 3.519 16.884 1.00 82.00 235 SER A C 1
ATOM 1887 O O . SER A 1 235 ? 2.884 3.299 17.479 1.00 82.00 235 SER A O 1
ATOM 1889 N N . LEU A 1 236 ? 4.089 4.567 16.065 1.00 85.06 236 LEU A N 1
ATOM 1890 C CA . LEU A 1 236 ? 3.009 5.499 15.739 1.00 85.06 236 LEU A CA 1
ATOM 1891 C C . LEU A 1 236 ? 1.932 4.799 14.913 1.00 85.06 236 LEU A C 1
ATOM 1893 O O . LEU A 1 236 ? 0.759 4.895 15.253 1.00 85.06 236 LEU A O 1
ATOM 1897 N N . LEU A 1 237 ? 2.322 4.024 13.902 1.00 87.62 237 LEU A N 1
ATOM 1898 C CA . LEU A 1 237 ? 1.369 3.280 13.088 1.00 87.62 237 LEU A CA 1
ATOM 1899 C C . LEU A 1 237 ? 0.527 2.307 13.925 1.00 87.62 237 LEU A C 1
ATOM 1901 O O . LEU A 1 237 ? -0.695 2.269 13.784 1.00 87.62 237 LEU A O 1
ATOM 1905 N N . ARG A 1 238 ? 1.149 1.540 14.831 1.00 88.69 238 ARG A N 1
ATOM 1906 C CA . ARG A 1 238 ? 0.416 0.634 15.732 1.00 88.69 238 ARG A CA 1
ATOM 1907 C C . ARG A 1 238 ? -0.596 1.398 16.586 1.00 88.69 238 ARG A C 1
ATOM 1909 O O . ARG A 1 238 ? -1.716 0.916 16.762 1.00 88.69 238 ARG A O 1
ATOM 1916 N N . LYS A 1 239 ? -0.233 2.590 17.078 1.00 88.31 239 LYS A N 1
ATOM 1917 C CA . LYS A 1 239 ? -1.156 3.482 17.800 1.00 88.31 239 LYS A CA 1
ATOM 1918 C C . LYS A 1 239 ? -2.302 3.945 16.900 1.00 88.31 239 LYS A C 1
ATOM 1920 O O . LYS A 1 239 ? -3.448 3.834 17.319 1.00 88.31 239 LYS A O 1
ATOM 1925 N N . THR A 1 240 ? -2.021 4.365 15.667 1.00 90.88 240 THR A N 1
ATOM 1926 C CA . THR A 1 240 ? -3.038 4.771 14.684 1.00 90.88 240 THR A CA 1
ATOM 1927 C C . THR A 1 240 ? -4.017 3.637 14.375 1.00 90.88 240 THR A C 1
ATOM 1929 O O . THR A 1 240 ? -5.226 3.830 14.458 1.00 90.88 240 THR A O 1
ATOM 1932 N N . ILE A 1 241 ? -3.528 2.424 14.098 1.00 93.94 241 ILE A N 1
ATOM 1933 C CA . ILE A 1 241 ? -4.384 1.248 13.866 1.00 93.94 241 ILE A CA 1
ATOM 1934 C C . ILE A 1 241 ? -5.237 0.955 15.110 1.00 93.94 241 ILE A C 1
ATOM 1936 O O . ILE A 1 241 ? -6.434 0.685 15.001 1.00 93.94 241 ILE A O 1
ATOM 1940 N N . ALA A 1 242 ? -4.644 1.009 16.307 1.00 93.75 242 ALA A N 1
ATOM 1941 C CA . ALA A 1 242 ? -5.374 0.796 17.554 1.00 93.75 242 ALA A CA 1
ATOM 1942 C C . ALA A 1 242 ? -6.471 1.851 17.777 1.00 93.75 242 ALA A C 1
ATOM 1944 O O . ALA A 1 242 ? -7.576 1.495 18.188 1.00 93.75 242 ALA A O 1
ATOM 1945 N N . GLU A 1 243 ? -6.194 3.116 17.467 1.00 94.50 243 GLU A N 1
ATOM 1946 C CA . GLU A 1 243 ? -7.153 4.219 17.534 1.00 94.50 243 GLU A CA 1
ATOM 1947 C C . GLU A 1 243 ? -8.314 4.016 16.555 1.00 94.50 243 GLU A C 1
ATOM 1949 O O . GLU A 1 243 ? -9.473 4.047 16.968 1.00 94.50 243 GLU A O 1
ATOM 1954 N N . TYR A 1 244 ? -8.025 3.690 15.293 1.00 96.12 244 TYR A N 1
ATOM 1955 C CA . TYR A 1 244 ? -9.045 3.385 14.286 1.00 96.12 244 TYR A CA 1
ATOM 1956 C C . TYR A 1 244 ? -9.946 2.228 14.725 1.00 96.12 244 TYR A C 1
ATOM 1958 O O . TYR A 1 244 ? -11.169 2.315 14.641 1.00 96.12 244 TYR A O 1
ATOM 1966 N N . LEU A 1 245 ? -9.369 1.153 15.263 1.00 95.81 245 LEU A N 1
ATOM 1967 C CA . LEU A 1 245 ? -10.150 0.021 15.763 1.00 95.81 245 LEU A CA 1
ATOM 1968 C C . LEU A 1 245 ? -10.962 0.373 17.013 1.00 95.81 245 LEU A C 1
ATOM 1970 O O . LEU A 1 245 ? -12.043 -0.179 17.208 1.00 95.81 245 LEU A O 1
ATOM 1974 N N . SER A 1 246 ? -10.471 1.282 17.857 1.00 96.00 246 SER A N 1
ATOM 1975 C CA . SER A 1 246 ? -11.234 1.811 18.991 1.00 96.00 246 SER A CA 1
ATOM 1976 C C . SER A 1 246 ? -12.470 2.575 18.510 1.00 96.00 246 SER A C 1
ATOM 1978 O O . SER A 1 246 ? -13.579 2.311 18.986 1.00 96.00 246 SER A O 1
ATOM 1980 N N . ILE A 1 247 ? -12.304 3.443 17.505 1.00 95.94 247 ILE A N 1
ATOM 1981 C CA . ILE A 1 247 ? -13.406 4.163 16.850 1.00 95.94 247 ILE A CA 1
ATOM 1982 C C . ILE A 1 247 ? -14.395 3.166 16.246 1.00 95.94 247 ILE A C 1
ATOM 1984 O O . ILE A 1 247 ? -15.591 3.279 16.491 1.00 95.94 247 ILE A O 1
ATOM 1988 N N . LEU A 1 248 ? -13.926 2.132 15.540 1.00 96.44 248 LEU A N 1
ATOM 1989 C CA . LEU A 1 248 ? -14.814 1.123 14.954 1.00 96.44 248 LEU A CA 1
ATOM 1990 C C . LEU A 1 248 ? -15.650 0.391 16.007 1.00 96.44 248 LEU A C 1
ATOM 1992 O O . LEU A 1 248 ? -16.852 0.213 15.832 1.00 96.44 248 LEU A O 1
ATOM 1996 N N . ARG A 1 249 ? -15.036 0.011 17.129 1.00 96.38 249 ARG A N 1
ATOM 1997 C CA . ARG A 1 249 ? -15.705 -0.731 18.212 1.00 96.38 249 ARG A CA 1
ATOM 1998 C C . ARG A 1 249 ? -16.691 0.108 19.014 1.00 96.38 249 ARG A C 1
ATOM 2000 O O . ARG A 1 249 ? -17.632 -0.444 19.574 1.00 96.38 249 ARG A O 1
ATOM 2007 N N . THR A 1 250 ? -16.465 1.414 19.109 1.00 96.81 250 THR A N 1
ATOM 2008 C CA . THR A 1 250 ? -17.287 2.326 19.923 1.00 96.81 250 THR A CA 1
ATOM 2009 C C . THR A 1 250 ? -18.217 3.208 19.090 1.00 96.81 250 THR A C 1
ATOM 2011 O O . THR A 1 250 ? -19.125 3.827 19.640 1.00 96.81 250 THR A O 1
ATOM 2014 N N . GLY A 1 251 ? -18.022 3.236 17.771 1.00 95.25 251 GLY A N 1
ATOM 2015 C CA . GLY A 1 251 ? -18.734 4.082 16.824 1.00 95.25 251 GLY A CA 1
ATOM 2016 C C . GLY A 1 251 ? -20.116 3.559 16.431 1.00 95.25 251 GLY A C 1
ATOM 2017 O O . GLY A 1 251 ? -20.808 2.883 17.193 1.00 95.25 251 GLY A O 1
ATOM 2018 N N . LYS A 1 252 ? -20.550 3.903 15.217 1.00 95.81 252 LYS A N 1
ATOM 2019 C CA . LYS A 1 252 ? -21.863 3.552 14.651 1.00 95.81 252 LYS A CA 1
ATOM 2020 C C . LYS A 1 252 ? -22.021 2.030 14.519 1.00 95.81 252 LYS A C 1
ATOM 2022 O O . LYS A 1 252 ? -21.053 1.298 14.350 1.00 95.81 252 LYS A O 1
ATOM 2027 N N . LYS A 1 253 ? -23.264 1.531 14.499 1.00 95.69 253 LYS A N 1
ATOM 2028 C CA . LYS A 1 253 ? -23.550 0.083 14.367 1.00 95.69 253 LYS A CA 1
ATOM 2029 C C . LYS A 1 253 ? -22.912 -0.568 13.133 1.00 95.69 253 LYS A C 1
ATOM 2031 O O . LYS A 1 253 ? -22.619 -1.755 13.171 1.00 95.69 253 LYS A O 1
ATOM 2036 N N . GLU A 1 254 ? -22.757 0.167 12.036 1.00 93.38 254 GLU A N 1
ATOM 2037 C CA . GLU A 1 254 ? -22.087 -0.324 10.821 1.00 93.38 254 GLU A CA 1
ATOM 2038 C C . GLU A 1 254 ? -20.580 -0.489 11.052 1.00 93.38 254 GLU A C 1
ATOM 2040 O O . GLU A 1 254 ? -20.036 -1.558 10.792 1.00 93.38 254 GLU A O 1
ATOM 2045 N N . GLN A 1 255 ? -19.947 0.512 11.670 1.00 94.69 255 GLN A N 1
ATOM 2046 C CA . GLN A 1 255 ? -18.539 0.493 12.076 1.00 94.69 255 GLN A CA 1
ATOM 2047 C C . GLN A 1 255 ? -18.225 -0.674 13.022 1.00 94.69 255 GLN A C 1
ATOM 2049 O O . GLN A 1 255 ? -17.252 -1.401 12.818 1.00 94.69 255 GLN A O 1
ATOM 2054 N N . GLN A 1 256 ? -19.099 -0.916 14.002 1.00 96.19 256 GLN A N 1
ATOM 2055 C CA . GLN A 1 256 ? -18.942 -2.013 14.962 1.00 96.19 256 GLN A CA 1
ATOM 2056 C C . GLN A 1 256 ? -18.967 -3.389 14.290 1.00 96.19 256 GLN A C 1
ATOM 2058 O O . GLN A 1 256 ? -18.201 -4.271 14.674 1.00 96.19 256 GLN A O 1
ATOM 2063 N N . ARG A 1 257 ? -19.807 -3.576 13.261 1.00 94.1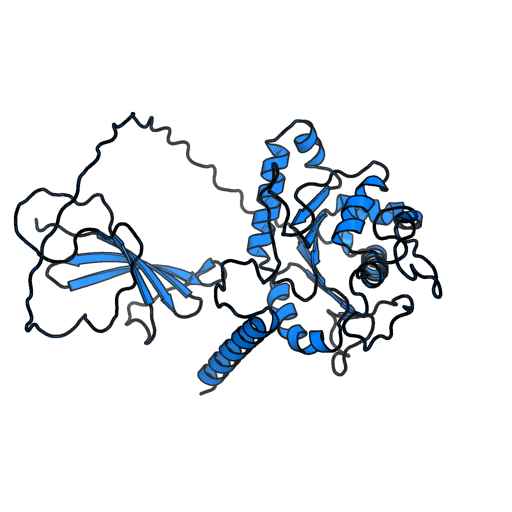9 257 ARG A N 1
ATOM 2064 C CA . ARG A 1 257 ? -19.862 -4.836 12.501 1.00 94.19 257 ARG A CA 1
ATOM 2065 C C . ARG A 1 257 ? -18.582 -5.081 11.707 1.00 94.19 257 ARG A C 1
ATOM 2067 O O . ARG A 1 257 ? -18.166 -6.227 11.585 1.00 94.19 257 ARG A O 1
ATOM 2074 N N . SER A 1 258 ? -17.952 -4.024 11.198 1.00 93.81 258 SER A N 1
ATOM 2075 C CA . SER A 1 258 ? -16.702 -4.126 10.437 1.00 93.81 258 SER A CA 1
ATOM 2076 C C . SER A 1 258 ? -15.470 -4.408 11.301 1.00 93.81 258 SER A C 1
ATOM 2078 O O . SER A 1 258 ? -14.452 -4.833 10.770 1.00 93.81 258 SER A O 1
ATOM 2080 N N . ALA A 1 259 ? -15.532 -4.198 12.621 1.00 93.50 259 ALA A N 1
ATOM 2081 C CA . ALA A 1 259 ? -14.364 -4.265 13.505 1.00 93.50 259 ALA A CA 1
ATOM 2082 C C . ALA A 1 259 ? -13.708 -5.660 13.630 1.00 93.50 259 ALA A C 1
ATOM 2084 O O . ALA A 1 259 ? -12.626 -5.765 14.213 1.00 93.50 259 ALA A O 1
ATOM 2085 N N . HIS A 1 260 ? -14.368 -6.712 13.133 1.00 91.25 260 HIS A N 1
ATOM 2086 C CA . HIS A 1 260 ? -13.952 -8.115 13.253 1.00 91.25 260 HIS A CA 1
ATOM 2087 C C . HIS A 1 260 ? -13.859 -8.855 11.907 1.00 91.25 260 HIS A C 1
ATOM 2089 O O . HIS A 1 260 ? -13.703 -10.071 11.906 1.00 91.25 260 HIS A O 1
ATOM 2095 N N . GLY A 1 261 ? -14.008 -8.154 10.780 1.00 95.69 261 GLY A N 1
ATOM 2096 C CA . GLY A 1 261 ? -13.974 -8.749 9.442 1.00 95.69 261 GLY A CA 1
ATOM 2097 C C . GLY A 1 261 ? -12.852 -8.182 8.569 1.00 95.69 261 GLY A C 1
ATOM 2098 O O . GLY A 1 261 ? -12.017 -7.428 9.070 1.00 95.69 261 GLY A O 1
ATOM 2099 N N . PRO A 1 262 ? -12.844 -8.509 7.266 1.00 97.88 262 PRO A N 1
ATOM 2100 C CA . PRO A 1 262 ? -11.976 -7.879 6.274 1.00 97.88 262 PRO A CA 1
ATOM 2101 C C . PRO A 1 262 ? -12.062 -6.355 6.357 1.00 97.88 262 PRO A C 1
ATOM 2103 O O . PRO A 1 262 ? -13.159 -5.793 6.427 1.00 97.88 262 PRO A O 1
ATOM 2106 N N . LEU A 1 263 ? -10.912 -5.688 6.382 1.00 97.75 263 LEU A N 1
ATOM 2107 C CA . LEU A 1 263 ? -10.830 -4.267 6.676 1.00 97.75 263 LEU A CA 1
ATOM 2108 C C . LEU A 1 263 ? -9.657 -3.611 5.953 1.00 97.75 263 LEU A C 1
ATOM 2110 O O . LEU A 1 263 ? -8.507 -4.034 6.091 1.00 97.75 263 LEU A O 1
ATOM 2114 N N . LEU A 1 264 ? -9.961 -2.522 5.246 1.00 97.69 264 LEU A N 1
ATOM 2115 C CA . LEU A 1 264 ? -8.967 -1.599 4.710 1.00 97.69 264 LEU A CA 1
ATOM 2116 C C . LEU A 1 264 ? -8.957 -0.312 5.541 1.00 97.69 264 LEU A C 1
ATOM 2118 O O . LEU A 1 264 ? -9.986 0.351 5.690 1.00 97.69 264 LEU A O 1
ATOM 2122 N N . LEU A 1 265 ? -7.791 0.072 6.053 1.00 96.88 265 LEU A N 1
ATOM 2123 C CA . LEU A 1 265 ? -7.574 1.382 6.662 1.00 96.88 265 LEU A CA 1
ATOM 2124 C C . LEU A 1 265 ? -6.728 2.253 5.731 1.00 96.88 265 LEU A C 1
ATOM 2126 O O . LEU A 1 265 ? -5.707 1.810 5.210 1.00 96.88 265 LEU A O 1
ATOM 2130 N N . MET A 1 266 ? -7.163 3.493 5.531 1.00 95.75 266 MET A N 1
ATOM 2131 C CA . MET A 1 266 ? -6.552 4.453 4.615 1.00 95.75 266 MET A CA 1
ATOM 2132 C C . MET A 1 266 ? -5.941 5.605 5.411 1.00 95.75 266 MET A C 1
ATOM 2134 O O . MET A 1 266 ? -6.656 6.381 6.052 1.00 95.75 266 MET A O 1
ATOM 2138 N N . PHE A 1 267 ? -4.617 5.709 5.359 1.00 92.81 267 PHE A N 1
ATOM 2139 C CA . PHE A 1 267 ? -3.809 6.707 6.053 1.00 92.81 267 PHE A CA 1
ATOM 2140 C C . PHE A 1 267 ? -3.178 7.659 5.033 1.00 92.81 267 PHE A C 1
ATOM 2142 O O . PHE A 1 267 ? -1.958 7.709 4.859 1.00 92.81 267 PHE A O 1
ATOM 2149 N N . GLY A 1 268 ? -4.027 8.373 4.293 1.00 89.06 268 GLY A N 1
ATOM 2150 C CA . GLY A 1 268 ? -3.577 9.160 3.159 1.00 89.06 268 GLY A CA 1
ATOM 2151 C C . GLY A 1 268 ? -3.136 8.237 2.026 1.00 89.06 268 GLY A C 1
ATOM 2152 O O . GLY A 1 268 ? -3.956 7.537 1.439 1.00 89.06 268 GLY A O 1
ATOM 2153 N N . ASN A 1 269 ? -1.853 8.253 1.694 1.00 86.06 269 ASN A N 1
ATOM 2154 C CA . ASN A 1 269 ? -1.244 7.419 0.655 1.00 86.06 269 ASN A CA 1
ATOM 2155 C C . ASN A 1 269 ? -0.626 6.110 1.190 1.00 86.06 269 ASN A C 1
ATOM 2157 O O . ASN A 1 269 ? -0.042 5.353 0.416 1.00 86.06 269 ASN A O 1
ATOM 2161 N N . ALA A 1 270 ? -0.794 5.814 2.483 1.00 91.12 270 ALA A N 1
ATOM 2162 C CA . ALA A 1 270 ? -0.462 4.520 3.069 1.00 91.12 270 ALA A CA 1
ATOM 2163 C C . ALA A 1 270 ? -1.735 3.708 3.352 1.00 91.12 270 ALA A C 1
ATOM 2165 O O . ALA A 1 270 ? -2.725 4.233 3.869 1.00 91.12 270 ALA A O 1
ATOM 2166 N N . PHE A 1 271 ? -1.701 2.412 3.047 1.00 94.69 271 PHE A N 1
ATOM 2167 C CA . PHE A 1 271 ? -2.871 1.533 3.124 1.00 94.69 271 PHE A CA 1
ATOM 2168 C C . PHE A 1 271 ? -2.571 0.332 4.009 1.00 94.69 271 PHE A C 1
ATOM 2170 O O . PHE A 1 271 ? -1.601 -0.386 3.759 1.00 94.69 271 PHE A O 1
ATOM 2177 N N . ALA A 1 272 ? -3.388 0.121 5.043 1.00 96.06 272 ALA A N 1
ATOM 2178 C CA . ALA A 1 272 ? -3.253 -1.005 5.957 1.00 96.06 272 ALA A CA 1
ATOM 2179 C C . ALA A 1 272 ? -4.379 -2.024 5.756 1.00 96.06 272 ALA A C 1
ATOM 2181 O O . ALA A 1 272 ? -5.562 -1.695 5.841 1.00 96.06 272 ALA A O 1
ATOM 2182 N N . PHE A 1 273 ? -3.987 -3.271 5.535 1.00 97.69 273 PHE A N 1
ATOM 2183 C CA . PHE A 1 273 ? -4.842 -4.414 5.247 1.00 97.69 273 PHE A CA 1
ATOM 2184 C C . PHE A 1 273 ? -4.741 -5.373 6.426 1.00 97.69 273 PHE A C 1
ATOM 2186 O O . PHE A 1 273 ? -3.631 -5.7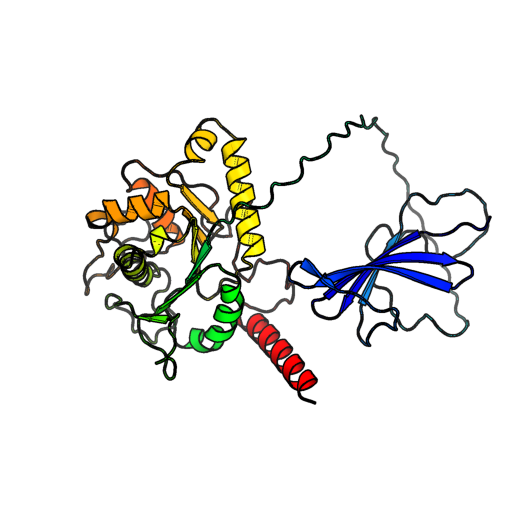33 6.825 1.00 97.69 273 PHE A O 1
ATOM 2193 N N . ASN A 1 274 ? -5.861 -5.796 7.004 1.00 97.38 274 ASN A N 1
ATOM 2194 C CA . ASN A 1 274 ? -5.804 -6.887 7.973 1.00 97.38 274 ASN A CA 1
ATOM 2195 C C . ASN A 1 274 ? -5.680 -8.248 7.275 1.00 97.38 274 ASN A C 1
ATOM 2197 O O . ASN A 1 274 ? -5.929 -8.386 6.075 1.00 97.38 274 ASN A O 1
ATOM 2201 N N . ARG A 1 275 ? -5.299 -9.268 8.044 1.00 96.69 275 ARG A N 1
ATOM 2202 C CA . ARG A 1 275 ? -5.142 -10.645 7.563 1.00 96.69 275 ARG A CA 1
ATOM 2203 C C . ARG A 1 275 ? -6.383 -11.164 6.843 1.00 96.69 275 ARG A C 1
ATOM 2205 O O . ARG A 1 275 ? -6.251 -11.810 5.807 1.00 96.69 275 ARG A O 1
ATOM 2212 N N . GLU A 1 276 ? -7.569 -10.885 7.372 1.00 97.50 276 GLU A N 1
ATOM 2213 C CA . GLU A 1 276 ? -8.837 -11.319 6.787 1.00 97.50 276 GLU A CA 1
ATOM 2214 C C . GLU A 1 276 ? -9.023 -10.742 5.376 1.00 97.50 276 GLU A C 1
ATOM 2216 O O . GLU A 1 276 ? -9.350 -11.485 4.456 1.00 97.50 276 GLU A O 1
ATOM 2221 N N . LEU A 1 277 ? -8.714 -9.454 5.169 1.00 97.94 277 LEU A N 1
ATOM 2222 C CA . LEU A 1 277 ? -8.749 -8.840 3.840 1.00 97.94 277 LEU A CA 1
ATOM 2223 C C . LEU A 1 277 ? -7.736 -9.470 2.883 1.00 97.94 277 LEU A C 1
ATOM 2225 O O . LEU A 1 277 ? -8.088 -9.800 1.754 1.00 97.94 277 LEU A O 1
ATOM 2229 N N . VAL A 1 278 ? -6.491 -9.671 3.315 1.00 97.44 278 VAL A N 1
ATOM 2230 C CA . VAL A 1 278 ? -5.469 -10.282 2.446 1.00 97.44 278 VAL A CA 1
ATOM 2231 C C . VAL A 1 278 ? -5.837 -11.729 2.089 1.00 97.44 278 VAL A C 1
ATOM 2233 O O . VAL A 1 278 ? -5.622 -12.159 0.957 1.00 97.44 278 VAL A O 1
ATOM 2236 N N . THR A 1 279 ? -6.470 -12.457 3.011 1.00 97.19 279 THR A N 1
ATOM 2237 C CA . THR A 1 279 ? -6.999 -13.807 2.759 1.00 97.19 279 THR A CA 1
ATOM 2238 C C . THR A 1 279 ? -8.103 -13.779 1.696 1.00 97.19 279 THR A C 1
ATOM 2240 O O . THR A 1 279 ? -8.050 -14.548 0.734 1.00 97.19 279 THR A O 1
ATOM 2243 N N . ASP A 1 280 ? -9.061 -12.853 1.808 1.00 97.81 280 ASP A N 1
ATOM 2244 C CA . ASP A 1 280 ? -10.138 -12.681 0.824 1.00 97.81 280 ASP A CA 1
ATOM 2245 C C . ASP A 1 280 ? -9.603 -12.261 -0.553 1.00 97.81 280 ASP A C 1
ATOM 2247 O O . ASP A 1 280 ? -10.071 -12.758 -1.582 1.00 97.81 280 ASP A O 1
ATOM 2251 N N . MET A 1 281 ? -8.586 -11.392 -0.582 1.00 97.88 281 MET A N 1
ATOM 2252 C CA . MET A 1 281 ? -7.873 -11.027 -1.808 1.00 97.88 281 MET A CA 1
ATOM 2253 C C . MET A 1 281 ? -7.236 -12.254 -2.467 1.00 97.88 281 MET A C 1
ATOM 2255 O O . MET A 1 281 ? -7.357 -12.421 -3.680 1.00 97.88 281 MET A O 1
ATOM 2259 N N . GLY A 1 282 ? -6.604 -13.132 -1.681 1.00 97.62 282 GLY A N 1
ATOM 2260 C CA . GLY A 1 282 ? -6.046 -14.400 -2.155 1.00 97.62 282 GLY A CA 1
ATOM 2261 C C . GLY A 1 282 ? -7.101 -15.320 -2.765 1.00 97.62 282 GLY A C 1
ATOM 2262 O O . GLY A 1 282 ? -6.918 -15.825 -3.873 1.00 97.62 282 GLY A O 1
ATOM 2263 N N . GLY A 1 283 ? -8.246 -15.475 -2.094 1.00 97.69 283 GLY A N 1
ATOM 2264 C CA . GLY A 1 283 ? -9.367 -16.279 -2.593 1.00 97.69 283 GLY A CA 1
ATOM 2265 C C . GLY A 1 283 ? -9.977 -15.758 -3.900 1.00 97.69 283 GLY A C 1
ATOM 2266 O O . GLY A 1 283 ? -10.532 -16.534 -4.676 1.00 97.69 283 GLY A O 1
ATOM 2267 N N . GLN A 1 284 ? -9.843 -14.457 -4.173 1.00 98.06 284 GLN A N 1
ATOM 2268 C CA . GLN A 1 284 ? -10.398 -13.784 -5.354 1.00 98.06 284 GLN A CA 1
ATOM 2269 C C . GLN A 1 284 ? -9.320 -13.345 -6.356 1.00 98.06 284 GLN A C 1
ATOM 2271 O O . GLN A 1 284 ? -9.592 -12.565 -7.276 1.00 98.06 284 GLN A O 1
ATOM 2276 N N . TRP A 1 285 ? -8.093 -13.862 -6.228 1.00 97.62 285 TRP A N 1
ATOM 2277 C CA . TRP A 1 285 ? -6.954 -13.405 -7.024 1.00 97.62 285 TRP A CA 1
ATOM 2278 C C . TRP A 1 285 ? -7.102 -13.673 -8.528 1.00 97.62 285 TRP A C 1
ATOM 2280 O O . TRP A 1 285 ? -6.538 -12.950 -9.344 1.00 97.62 285 TRP A O 1
ATOM 2290 N N . THR A 1 286 ? -7.911 -14.658 -8.928 1.00 97.44 286 THR A N 1
ATOM 2291 C CA . THR A 1 286 ? -8.225 -14.915 -10.346 1.00 97.44 286 THR A CA 1
ATOM 2292 C C . THR A 1 286 ? -8.949 -13.753 -11.023 1.00 97.44 286 THR A C 1
ATOM 2294 O O . THR A 1 286 ? -8.867 -13.627 -12.244 1.00 97.44 286 THR A O 1
ATOM 2297 N N . VAL A 1 287 ? -9.638 -12.909 -10.249 1.00 96.81 287 VAL A N 1
ATOM 2298 C CA . VAL A 1 287 ? -10.304 -11.687 -10.713 1.00 96.81 287 VAL A CA 1
ATOM 2299 C C . VAL A 1 287 ? -9.427 -10.473 -10.419 1.00 96.81 287 VAL A C 1
ATOM 2301 O O . VAL A 1 287 ? -9.110 -9.713 -11.328 1.00 96.81 287 VAL A O 1
ATOM 2304 N N . LEU A 1 288 ? -8.988 -10.308 -9.167 1.00 97.38 288 LEU A N 1
ATOM 2305 C CA . LEU A 1 288 ? -8.236 -9.121 -8.742 1.00 97.38 288 LEU A CA 1
ATOM 2306 C C . LEU A 1 288 ? -6.851 -9.029 -9.381 1.00 97.38 288 LEU A C 1
ATOM 2308 O O . LEU A 1 288 ? -6.401 -7.937 -9.703 1.00 97.38 288 LEU A O 1
ATOM 2312 N N . GLY A 1 289 ? -6.182 -10.168 -9.563 1.00 97.12 289 GLY A N 1
ATOM 2313 C CA . GLY A 1 289 ? -4.814 -10.269 -10.065 1.00 97.12 289 GLY A CA 1
ATOM 2314 C C . GLY A 1 289 ? -4.671 -10.072 -11.574 1.00 97.12 289 GLY A C 1
ATOM 2315 O O . GLY A 1 289 ? -3.553 -10.134 -12.087 1.00 97.12 289 GLY A O 1
ATOM 2316 N N . GLN A 1 290 ? -5.772 -9.866 -12.299 1.00 97.88 290 GLN A N 1
ATOM 2317 C CA . GLN A 1 290 ? -5.740 -9.628 -13.739 1.00 97.88 290 GLN A CA 1
ATOM 2318 C C . GLN A 1 290 ? -5.212 -8.224 -14.046 1.00 97.88 290 GLN A C 1
ATOM 2320 O O . GLN A 1 290 ? -5.665 -7.230 -13.477 1.00 97.88 290 GLN A O 1
ATOM 2325 N N . THR A 1 291 ? -4.277 -8.136 -14.990 1.00 97.75 291 THR A N 1
ATOM 2326 C CA . THR A 1 291 ? -3.700 -6.870 -15.453 1.00 97.75 291 THR A CA 1
ATOM 2327 C C . THR A 1 291 ? -3.811 -6.736 -16.966 1.00 97.75 291 THR A C 1
ATOM 2329 O O . THR A 1 291 ? -3.847 -7.734 -17.692 1.00 97.75 291 THR A O 1
ATOM 2332 N N . ALA A 1 292 ? -3.886 -5.499 -17.458 1.00 97.19 292 ALA A N 1
ATOM 2333 C CA . ALA A 1 292 ? -3.887 -5.254 -18.894 1.00 97.19 292 ALA A CA 1
ATOM 2334 C C . ALA A 1 292 ? -2.556 -5.715 -19.523 1.00 97.19 292 ALA A C 1
ATOM 2336 O O . ALA A 1 292 ? -1.482 -5.503 -18.945 1.00 97.19 292 ALA A O 1
ATOM 2337 N N . PRO A 1 293 ? -2.594 -6.359 -20.701 1.00 95.56 293 PRO A N 1
ATOM 2338 C CA . PRO A 1 293 ? -1.410 -6.941 -21.317 1.00 95.56 293 PRO A CA 1
ATOM 2339 C C . PRO A 1 293 ? -0.424 -5.874 -21.810 1.00 95.56 293 PRO A C 1
ATOM 2341 O O . PRO A 1 293 ? -0.764 -4.706 -22.015 1.00 95.56 293 PRO A O 1
ATOM 2344 N N . ALA A 1 294 ? 0.819 -6.303 -22.039 1.00 94.12 294 ALA A N 1
ATOM 2345 C CA . ALA A 1 294 ? 1.852 -5.459 -22.631 1.00 94.12 294 ALA A CA 1
ATOM 2346 C C . ALA A 1 294 ? 1.420 -4.907 -24.004 1.00 94.12 294 ALA A C 1
ATOM 2348 O O . ALA A 1 294 ? 0.701 -5.564 -24.757 1.00 94.12 294 ALA A O 1
ATOM 2349 N N . GLY A 1 295 ? 1.882 -3.697 -24.330 1.00 91.88 295 GLY A N 1
ATOM 2350 C CA . GLY A 1 295 ? 1.562 -3.014 -25.590 1.00 91.88 295 GLY A CA 1
ATOM 2351 C C . GLY A 1 295 ? 0.250 -2.221 -25.587 1.00 91.88 295 GLY A C 1
ATOM 2352 O O . GLY A 1 295 ? -0.046 -1.549 -26.570 1.00 91.88 295 GLY A O 1
ATOM 2353 N N . GLN A 1 296 ? -0.521 -2.254 -24.496 1.00 93.19 296 GLN A N 1
ATOM 2354 C CA . GLN A 1 296 ? -1.695 -1.398 -24.309 1.00 93.19 296 GLN A CA 1
ATOM 2355 C C . GLN A 1 296 ? -1.358 -0.128 -23.519 1.00 93.19 296 GLN A C 1
ATOM 2357 O O . GLN A 1 296 ? -0.386 -0.094 -22.764 1.00 93.19 296 GLN A O 1
ATOM 2362 N N . ALA A 1 297 ? -2.205 0.902 -23.636 1.00 92.94 297 ALA A N 1
ATOM 2363 C CA . ALA A 1 297 ? -2.081 2.121 -22.834 1.00 92.94 297 ALA A CA 1
ATOM 2364 C C . ALA A 1 297 ? -2.079 1.811 -21.326 1.00 92.94 297 ALA A C 1
ATOM 2366 O O . ALA A 1 297 ? -1.222 2.320 -20.607 1.00 92.94 297 ALA A O 1
ATOM 2367 N N . ALA A 1 298 ? -2.942 0.890 -20.885 1.00 93.75 298 ALA A N 1
ATOM 2368 C CA . ALA A 1 298 ? -3.064 0.460 -19.493 1.00 93.75 298 ALA A CA 1
ATOM 2369 C C . ALA A 1 298 ? -2.125 -0.691 -19.089 1.00 93.75 298 ALA A C 1
ATOM 2371 O O . ALA A 1 298 ? -2.385 -1.342 -18.082 1.00 93.75 298 ALA A O 1
ATOM 2372 N N . ALA A 1 299 ? -1.079 -1.009 -19.863 1.00 95.62 299 ALA A N 1
ATOM 2373 C CA . ALA A 1 299 ? -0.229 -2.179 -19.614 1.00 95.62 299 ALA A CA 1
ATOM 2374 C C . ALA A 1 299 ? 0.167 -2.323 -18.128 1.00 95.62 299 ALA A C 1
ATOM 2376 O O . ALA A 1 299 ? 0.747 -1.418 -17.535 1.00 95.62 299 ALA A O 1
ATOM 2377 N N . GLY A 1 300 ? -0.143 -3.471 -17.524 1.00 95.00 300 GLY A N 1
ATOM 2378 C CA . GLY A 1 300 ? 0.137 -3.790 -16.121 1.00 95.00 300 GLY A CA 1
ATOM 2379 C C . GLY A 1 300 ? -0.823 -3.191 -15.086 1.00 95.00 300 GLY A C 1
ATOM 2380 O O . GLY A 1 300 ? -0.779 -3.610 -13.931 1.00 95.00 300 GLY A O 1
ATOM 2381 N N . CYS A 1 301 ? -1.711 -2.270 -15.463 1.00 96.56 301 CYS A N 1
ATOM 2382 C CA . CYS A 1 301 ? -2.751 -1.770 -14.567 1.00 96.56 301 CYS A CA 1
ATOM 2383 C C . CYS A 1 301 ? -3.847 -2.838 -14.339 1.00 96.56 301 CYS A C 1
ATOM 2385 O O . CYS A 1 301 ? -4.094 -3.655 -15.234 1.00 96.56 301 CYS A O 1
ATOM 2387 N N . PRO A 1 302 ? -4.529 -2.855 -13.176 1.00 97.31 302 PRO A N 1
ATOM 2388 C CA . PRO A 1 302 ? -5.521 -3.887 -12.858 1.00 97.31 302 PRO A CA 1
ATOM 2389 C C . PRO A 1 302 ? -6.777 -3.778 -13.729 1.00 97.31 302 PRO A C 1
ATOM 2391 O O . PRO A 1 302 ? -7.366 -2.704 -13.822 1.00 97.31 302 PRO A O 1
ATOM 2394 N N . THR A 1 303 ? -7.244 -4.879 -14.323 1.00 97.69 303 THR A N 1
ATOM 2395 C CA . THR A 1 303 ? -8.382 -4.841 -15.269 1.00 97.69 303 THR A CA 1
ATOM 2396 C C . THR A 1 303 ? -9.715 -4.505 -14.606 1.00 97.69 303 THR A C 1
ATOM 2398 O O . THR A 1 303 ? -10.604 -3.978 -15.264 1.00 97.69 303 THR A O 1
ATOM 2401 N N . PHE A 1 304 ? -9.866 -4.708 -13.293 1.00 97.00 304 PHE A N 1
ATOM 2402 C CA . PHE A 1 304 ? -11.074 -4.280 -12.573 1.00 97.00 304 PHE A CA 1
ATOM 2403 C C . PHE A 1 304 ? -11.255 -2.749 -12.523 1.00 97.00 304 PHE A C 1
ATOM 2405 O O . PHE A 1 304 ? -12.321 -2.263 -12.126 1.00 97.00 304 PHE A O 1
ATOM 2412 N N . MET A 1 305 ? -10.226 -1.990 -12.920 1.00 97.38 305 MET A N 1
ATOM 2413 C CA . MET A 1 305 ? -10.289 -0.541 -13.113 1.00 97.38 305 MET A CA 1
ATOM 2414 C C . MET A 1 305 ? -10.776 -0.134 -14.509 1.00 97.38 305 MET A C 1
ATOM 2416 O O . MET A 1 305 ? -10.961 1.057 -14.748 1.00 97.38 305 MET A O 1
ATOM 2420 N N . GLU A 1 306 ? -11.020 -1.077 -15.423 1.00 96.38 306 GLU A N 1
ATOM 2421 C CA . GLU A 1 306 ? -11.498 -0.766 -16.769 1.00 96.38 306 GLU A CA 1
ATOM 2422 C C . GLU A 1 306 ? -12.809 0.038 -16.732 1.00 96.38 306 GLU A C 1
ATOM 2424 O O . GLU A 1 306 ? -13.776 -0.318 -16.057 1.00 96.38 306 GLU A O 1
ATOM 2429 N N . GLY A 1 307 ? -12.816 1.175 -17.435 1.00 95.19 307 GLY A N 1
ATOM 2430 C CA . GLY A 1 307 ? -13.946 2.109 -17.464 1.00 95.19 307 GLY A CA 1
ATOM 2431 C C . GLY A 1 307 ? -14.110 2.975 -16.207 1.00 95.19 307 GLY A C 1
ATOM 2432 O O . GLY A 1 307 ? -15.105 3.692 -16.098 1.00 95.19 307 GLY A O 1
ATOM 2433 N N . ARG A 1 308 ? -13.165 2.930 -15.258 1.00 95.19 308 ARG A N 1
ATOM 2434 C CA . ARG A 1 308 ? -13.155 3.779 -14.055 1.00 95.19 308 ARG A CA 1
ATOM 2435 C C . ARG A 1 308 ? -12.196 4.961 -14.205 1.00 95.19 308 ARG A C 1
ATOM 2437 O O . ARG A 1 308 ? -11.424 5.047 -15.154 1.00 95.19 308 ARG A O 1
ATOM 2444 N N . PHE A 1 309 ? -12.262 5.880 -13.242 1.00 93.44 309 PHE A N 1
ATOM 2445 C CA . PHE A 1 309 ? -11.347 7.019 -13.149 1.00 93.44 309 PHE A CA 1
ATOM 2446 C C . PHE A 1 309 ? -9.879 6.555 -13.193 1.00 93.44 309 PHE A C 1
ATOM 2448 O O . PHE A 1 309 ? -9.554 5.515 -12.623 1.00 93.44 309 PHE A O 1
ATOM 2455 N N . GLU A 1 310 ? -9.033 7.334 -13.873 1.00 90.19 310 GLU A N 1
ATOM 2456 C CA . GLU A 1 310 ? -7.625 7.058 -14.219 1.00 90.19 310 GLU A CA 1
ATOM 2457 C C . GLU A 1 310 ? -7.363 6.017 -15.318 1.00 90.19 310 GLU A C 1
ATOM 2459 O O . GLU A 1 310 ? -6.315 6.084 -15.949 1.00 90.19 310 GLU A O 1
ATOM 2464 N N . TRP A 1 311 ? -8.294 5.122 -15.649 1.00 93.50 311 TRP A N 1
ATOM 2465 C CA . TRP A 1 311 ? -8.084 4.146 -16.725 1.00 93.50 311 TRP A CA 1
ATOM 2466 C C . TRP A 1 311 ? -8.314 4.752 -18.125 1.00 93.50 311 TRP A C 1
ATOM 2468 O O . TRP A 1 311 ? -9.290 5.484 -18.296 1.00 93.50 311 TRP A O 1
ATOM 2478 N N . PRO A 1 312 ? -7.519 4.416 -19.169 1.00 93.06 312 PRO A N 1
ATOM 2479 C CA . PRO A 1 312 ? -6.367 3.501 -19.212 1.00 93.06 312 PRO A CA 1
ATOM 2480 C C . PRO A 1 312 ? -5.009 4.180 -18.958 1.00 93.06 312 PRO A C 1
ATOM 2482 O O . PRO A 1 312 ? -3.962 3.542 -19.082 1.00 93.06 312 PRO A O 1
ATOM 2485 N N . ASP A 1 313 ? -5.003 5.479 -18.679 1.00 91.81 313 ASP A N 1
ATOM 2486 C CA . ASP A 1 313 ? -3.788 6.293 -18.694 1.00 91.81 313 ASP A CA 1
ATOM 2487 C C . ASP A 1 313 ? -2.952 6.144 -17.418 1.00 91.81 313 ASP A C 1
ATOM 2489 O O . ASP A 1 313 ? -1.728 6.292 -17.458 1.00 91.81 313 ASP A O 1
ATOM 2493 N N . SER A 1 314 ? -3.603 5.784 -16.318 1.00 93.31 314 SER A N 1
ATOM 2494 C CA . SER A 1 314 ? -3.070 5.739 -14.965 1.00 93.31 314 SER A CA 1
ATOM 2495 C C . SER A 1 314 ? -3.724 4.612 -14.152 1.00 93.31 314 SER A C 1
ATOM 2497 O O . SER A 1 314 ? -4.787 4.078 -14.472 1.00 93.31 314 SER A O 1
ATOM 2499 N N . CYS A 1 315 ? -3.052 4.222 -13.080 1.00 94.44 315 CYS A N 1
ATOM 2500 C CA . CYS A 1 315 ? -3.550 3.320 -12.055 1.00 94.44 315 CYS A CA 1
ATOM 2501 C C . CYS A 1 315 ? -2.824 3.616 -10.741 1.00 94.44 315 CYS A C 1
ATOM 2503 O O . CYS A 1 315 ? -1.970 2.846 -10.291 1.00 94.44 315 CYS A O 1
ATOM 2505 N N . SER A 1 316 ? -3.145 4.762 -10.144 1.00 91.88 316 SER A N 1
ATOM 2506 C CA . SER A 1 316 ? -2.555 5.205 -8.885 1.00 91.88 316 SER A CA 1
ATOM 2507 C C . SER A 1 316 ? -3.169 4.434 -7.710 1.00 91.88 316 SER A C 1
ATOM 2509 O O . SER A 1 316 ? -4.381 4.219 -7.643 1.00 91.88 316 SER A O 1
ATOM 2511 N N . GLN A 1 317 ? -2.337 3.987 -6.771 1.00 90.38 317 GLN A N 1
ATOM 2512 C CA . GLN A 1 317 ? -2.735 3.191 -5.603 1.00 90.38 317 GLN A CA 1
ATOM 2513 C C . GLN A 1 317 ? -3.870 3.812 -4.774 1.00 90.38 317 GLN A C 1
ATOM 2515 O O . GLN A 1 317 ? -4.730 3.108 -4.251 1.00 90.38 317 GLN A O 1
ATOM 2520 N N . ASP A 1 318 ? -3.875 5.136 -4.686 1.00 89.56 318 ASP A N 1
ATOM 2521 C CA . ASP A 1 318 ? -4.779 5.989 -3.934 1.00 89.56 318 ASP A CA 1
ATOM 2522 C C . ASP A 1 318 ? -6.169 6.063 -4.556 1.00 89.56 318 ASP A C 1
ATOM 2524 O O . ASP A 1 318 ? -7.136 6.375 -3.866 1.00 89.56 318 ASP A O 1
ATOM 2528 N N . ILE A 1 319 ? -6.286 5.671 -5.823 1.00 93.69 319 ILE A N 1
ATOM 2529 C CA . ILE A 1 319 ? -7.555 5.426 -6.501 1.00 93.69 319 ILE A CA 1
ATOM 2530 C C . ILE A 1 319 ? -7.869 3.929 -6.535 1.00 93.69 319 ILE A C 1
ATOM 2532 O O . ILE A 1 319 ? -9.015 3.525 -6.312 1.00 93.69 319 ILE A O 1
ATOM 2536 N N . VAL A 1 320 ? -6.868 3.088 -6.790 1.00 95.38 320 VAL A N 1
ATOM 2537 C CA . VAL A 1 320 ? -7.069 1.656 -7.022 1.00 95.38 320 VAL A CA 1
ATOM 2538 C C . VAL A 1 320 ? -7.480 0.909 -5.756 1.00 95.38 320 VAL A C 1
ATOM 2540 O O . VAL A 1 320 ? -8.467 0.178 -5.815 1.00 95.38 320 VAL A O 1
ATOM 2543 N N . TYR A 1 321 ? -6.813 1.084 -4.609 1.00 96.19 321 TYR A N 1
ATOM 2544 C CA . TYR A 1 321 ? -7.199 0.358 -3.388 1.00 96.19 321 TYR A CA 1
ATOM 2545 C C . TYR A 1 321 ? -8.610 0.715 -2.891 1.00 96.19 321 TYR A C 1
ATOM 2547 O O . TYR A 1 321 ? -9.367 -0.210 -2.581 1.00 96.19 321 TYR A O 1
ATOM 2555 N N . PRO A 1 322 ? -9.042 1.996 -2.878 1.00 95.31 322 PRO A N 1
ATOM 2556 C CA . PRO A 1 322 ? -10.434 2.325 -2.566 1.00 95.31 322 PRO A CA 1
ATOM 2557 C C . PRO A 1 322 ? -11.449 1.726 -3.547 1.00 95.31 322 PRO A C 1
ATOM 2559 O O . PRO A 1 322 ? -12.558 1.380 -3.148 1.00 95.31 322 PRO A O 1
ATOM 2562 N N . ASN A 1 323 ? -11.096 1.566 -4.827 1.00 96.50 323 ASN A N 1
ATOM 2563 C CA . ASN A 1 323 ? -11.969 0.884 -5.786 1.00 96.50 323 ASN A CA 1
ATOM 2564 C C . ASN A 1 323 ? -11.970 -0.638 -5.586 1.00 96.50 323 ASN A C 1
ATOM 2566 O O . ASN A 1 323 ? -13.030 -1.257 -5.692 1.00 96.50 323 ASN A O 1
ATOM 2570 N N . MET A 1 324 ? -10.825 -1.236 -5.252 1.00 97.19 324 MET A N 1
ATOM 2571 C CA . MET A 1 324 ? -10.660 -2.679 -5.053 1.00 97.19 324 MET A CA 1
ATOM 2572 C C . MET A 1 324 ? -11.644 -3.232 -4.017 1.00 97.19 324 MET A C 1
ATOM 2574 O O . MET A 1 324 ? -12.259 -4.271 -4.248 1.00 97.19 324 MET A O 1
ATOM 2578 N N . VAL A 1 325 ? -11.868 -2.519 -2.909 1.00 96.38 325 VAL A N 1
ATOM 2579 C CA . VAL A 1 325 ? -12.794 -2.982 -1.861 1.00 96.38 325 VAL A CA 1
ATOM 2580 C C . VAL A 1 325 ? -14.254 -3.074 -2.319 1.00 96.38 325 VAL A C 1
ATOM 2582 O O . VAL A 1 325 ? -15.017 -3.854 -1.756 1.00 96.38 325 VAL A O 1
ATOM 2585 N N . SER A 1 326 ? -14.636 -2.333 -3.367 1.00 95.94 326 SER A N 1
ATOM 2586 C CA . SER A 1 326 ? -15.963 -2.429 -3.996 1.00 95.94 326 SER A CA 1
ATOM 2587 C C . SER A 1 326 ? -16.088 -3.583 -4.995 1.00 95.94 326 SER A C 1
ATOM 2589 O O . SER A 1 326 ? -17.200 -3.963 -5.354 1.00 95.94 326 SER A O 1
ATOM 2591 N N . VAL A 1 327 ? -14.952 -4.112 -5.463 1.00 96.00 327 VAL A N 1
ATOM 2592 C CA . VAL A 1 327 ? -14.868 -5.228 -6.417 1.00 96.00 327 VAL A CA 1
ATOM 2593 C C . VAL A 1 327 ? -14.848 -6.574 -5.691 1.00 96.00 327 VAL A C 1
ATOM 2595 O O . VAL A 1 327 ? -15.345 -7.561 -6.228 1.00 96.00 327 VAL A O 1
ATOM 2598 N N . LEU A 1 328 ? -14.304 -6.611 -4.472 1.00 97.31 328 LEU A N 1
ATOM 2599 C CA . LEU A 1 328 ? -14.350 -7.783 -3.600 1.00 97.31 328 LEU A CA 1
ATOM 2600 C C . LEU A 1 328 ? -15.795 -8.225 -3.321 1.00 97.31 328 LEU A C 1
ATOM 2602 O O . LEU A 1 328 ? -16.695 -7.401 -3.148 1.00 97.31 328 LEU A O 1
ATOM 2606 N N . ALA A 1 329 ? -16.006 -9.540 -3.253 1.00 96.50 329 ALA A N 1
ATOM 2607 C CA . ALA A 1 329 ? -17.277 -10.160 -2.898 1.00 96.50 329 ALA A CA 1
ATOM 2608 C C . ALA A 1 329 ? -17.142 -10.978 -1.592 1.00 96.50 329 ALA A C 1
ATOM 2610 O O . ALA A 1 329 ? -16.431 -11.983 -1.593 1.00 96.50 329 ALA A O 1
ATOM 2611 N N . PRO A 1 330 ? -17.830 -10.603 -0.492 1.00 96.56 330 PRO A N 1
ATOM 2612 C CA . PRO A 1 330 ? -18.650 -9.397 -0.345 1.00 96.56 330 PRO A CA 1
ATOM 2613 C C . PRO A 1 330 ? -17.803 -8.107 -0.361 1.00 96.56 330 PRO A C 1
ATOM 2615 O O . PRO A 1 330 ? -16.603 -8.172 -0.089 1.00 96.56 330 PRO A O 1
ATOM 2618 N N . PRO A 1 331 ? -18.417 -6.935 -0.628 1.00 96.62 331 PRO A N 1
ATOM 2619 C CA . PRO A 1 331 ? -17.714 -5.660 -0.548 1.00 96.62 331 PRO A CA 1
ATOM 2620 C C . PRO A 1 331 ? -17.095 -5.448 0.830 1.00 96.62 331 PRO A C 1
ATOM 2622 O O . PRO A 1 331 ? -17.734 -5.683 1.861 1.00 96.62 331 PRO A O 1
ATOM 2625 N N . VAL A 1 332 ? -15.855 -4.973 0.836 1.00 97.44 332 VAL A N 1
ATOM 2626 C CA . VAL A 1 332 ? -15.070 -4.792 2.055 1.00 97.44 332 VAL A CA 1
ATOM 2627 C C . VAL A 1 332 ? -15.231 -3.362 2.576 1.00 97.44 332 VAL A C 1
ATOM 2629 O O . VAL A 1 332 ? -15.153 -2.405 1.804 1.00 97.44 332 VAL A O 1
ATOM 2632 N N . PRO A 1 333 ? -15.454 -3.168 3.884 1.00 97.06 333 PRO A N 1
ATOM 2633 C CA . PRO A 1 333 ? -15.485 -1.836 4.464 1.00 97.06 333 PRO A CA 1
ATOM 2634 C C . PRO A 1 333 ? -14.087 -1.195 4.459 1.00 97.06 333 PRO A C 1
ATOM 2636 O O . PRO A 1 333 ? -13.093 -1.818 4.841 1.00 97.06 333 PRO A O 1
ATOM 2639 N N . ALA A 1 334 ? -14.029 0.081 4.079 1.00 96.88 334 ALA A N 1
ATOM 2640 C CA . ALA A 1 334 ? -12.818 0.894 4.120 1.00 96.88 334 ALA A CA 1
ATOM 2641 C C . ALA A 1 334 ? -13.036 2.151 4.971 1.00 96.88 334 ALA A C 1
ATOM 2643 O O . ALA A 1 334 ? -14.072 2.809 4.859 1.00 96.88 334 ALA A O 1
ATOM 2644 N N . TYR A 1 335 ? -12.059 2.494 5.812 1.00 96.19 335 TYR A N 1
ATOM 2645 C CA . TYR A 1 335 ? -12.138 3.634 6.733 1.00 96.19 335 TYR A CA 1
ATOM 2646 C C . TYR A 1 335 ? -10.885 4.504 6.680 1.00 96.19 335 TYR A C 1
ATOM 2648 O O . TYR A 1 335 ? -9.810 4.036 6.317 1.00 96.19 335 TYR A O 1
ATOM 2656 N N . GLY A 1 336 ? -11.021 5.772 7.071 1.00 94.69 336 GLY A N 1
ATOM 2657 C CA . GLY A 1 336 ? -9.992 6.795 6.874 1.00 94.69 336 GLY A CA 1
ATOM 2658 C C . GLY A 1 336 ? -10.201 7.564 5.573 1.00 94.69 336 GLY A C 1
ATOM 2659 O O . GLY A 1 336 ? -11.337 7.681 5.104 1.00 94.69 336 GLY A O 1
ATOM 2660 N N . ALA A 1 337 ? -9.126 8.106 5.007 1.00 92.62 337 ALA A N 1
ATOM 2661 C CA . ALA A 1 337 ? -9.181 8.886 3.775 1.00 92.62 337 ALA A CA 1
ATOM 2662 C C . ALA A 1 337 ? -7.982 8.570 2.863 1.00 92.62 337 ALA A C 1
ATOM 2664 O O . ALA A 1 337 ? -6.856 8.529 3.366 1.00 92.62 337 ALA A O 1
ATOM 2665 N N . PRO A 1 338 ? -8.202 8.366 1.549 1.00 90.31 338 PRO A N 1
ATOM 2666 C CA . PRO A 1 338 ? -7.121 8.231 0.583 1.00 90.31 338 PRO A CA 1
ATOM 2667 C C . PRO A 1 338 ? -6.560 9.610 0.203 1.00 90.31 338 PRO A C 1
ATOM 2669 O O . PRO A 1 338 ? -7.301 10.523 -0.158 1.00 90.31 338 PRO A O 1
ATOM 2672 N N . GLY A 1 339 ? -5.243 9.757 0.269 1.00 86.31 339 GLY A N 1
ATOM 2673 C CA . GLY A 1 339 ? -4.514 10.998 0.007 1.00 86.31 339 GLY A CA 1
ATOM 2674 C C . GLY A 1 339 ? -4.440 11.959 1.201 1.00 86.31 339 GLY A C 1
ATOM 2675 O O . GLY A 1 339 ? -5.403 12.191 1.933 1.00 86.31 339 GLY A O 1
ATOM 2676 N N . CYS A 1 340 ? -3.275 12.578 1.385 1.00 84.25 340 CYS A N 1
ATOM 2677 C CA . CYS A 1 340 ? -3.017 13.434 2.539 1.00 84.25 340 CYS A CA 1
ATOM 2678 C C . CYS A 1 340 ? -3.696 14.809 2.507 1.00 84.25 340 CYS A C 1
ATOM 2680 O O . CYS A 1 340 ? -3.768 15.496 3.523 1.00 84.25 340 CYS A O 1
ATOM 2682 N N . GLY A 1 341 ? -4.226 15.24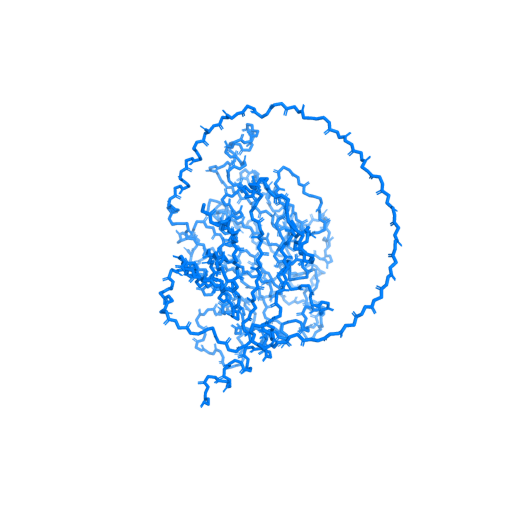2 1.364 1.00 82.75 341 GLY A N 1
ATOM 2683 C CA . GLY A 1 341 ? -4.969 16.502 1.231 1.00 82.75 341 GLY A CA 1
ATOM 2684 C C . GLY A 1 341 ? -6.430 16.447 1.688 1.00 82.75 341 GLY A C 1
ATOM 2685 O O . GLY A 1 341 ? -7.110 17.471 1.640 1.00 82.75 341 GLY A O 1
ATOM 2686 N N . GLN A 1 342 ? -6.932 15.278 2.093 1.00 84.00 342 GLN A N 1
ATOM 2687 C CA . GLN A 1 342 ? -8.348 15.104 2.407 1.00 84.00 342 GLN A CA 1
ATOM 2688 C C . GLN A 1 342 ? -8.728 15.691 3.766 1.00 84.00 342 GLN A C 1
ATOM 2690 O O . GLN A 1 342 ? -7.923 15.773 4.693 1.00 84.00 342 GLN A O 1
ATOM 2695 N N . LYS A 1 343 ? -9.997 16.083 3.906 1.00 82.94 343 LYS A N 1
ATOM 2696 C CA . LYS A 1 343 ? -10.535 16.471 5.212 1.00 82.94 343 LYS A CA 1
ATOM 2697 C C . LYS A 1 343 ? -10.674 15.224 6.096 1.00 82.94 343 LYS A C 1
ATOM 2699 O O . LYS A 1 343 ? -11.168 14.210 5.599 1.00 82.94 343 LYS A O 1
ATOM 2704 N N . PRO A 1 344 ? -10.304 15.294 7.388 1.00 80.94 344 PRO A N 1
ATOM 2705 C CA . PRO A 1 344 ? -10.607 14.228 8.335 1.00 80.94 344 PRO A CA 1
ATOM 2706 C C . PRO A 1 344 ? -12.109 13.917 8.344 1.00 80.94 344 PRO A C 1
ATOM 2708 O O . PRO A 1 344 ? -12.935 14.826 8.221 1.00 80.94 344 PRO A O 1
ATOM 2711 N N . ASN A 1 345 ? -12.451 12.641 8.491 1.00 85.88 345 ASN A N 1
ATOM 2712 C CA . ASN A 1 345 ? -13.826 12.186 8.693 1.00 85.88 345 ASN A CA 1
ATOM 2713 C C . ASN A 1 345 ? -14.003 11.742 10.157 1.00 85.88 345 ASN A C 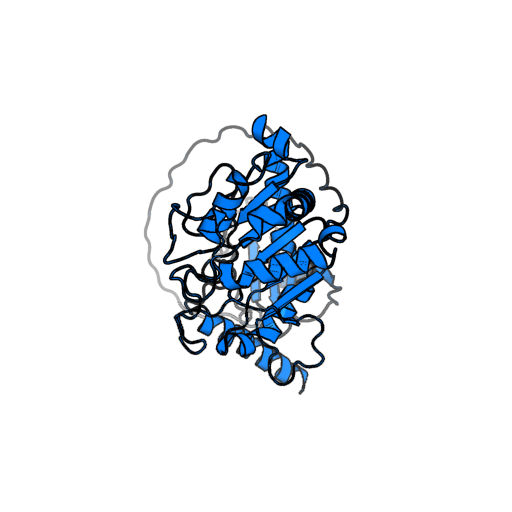1
ATOM 2715 O O . ASN A 1 345 ? -13.374 12.309 11.048 1.00 85.88 345 ASN A O 1
ATOM 2719 N N . ASP A 1 346 ? -14.844 10.736 10.421 1.00 90.38 346 ASP A N 1
ATOM 2720 C CA . ASP A 1 346 ? -14.970 10.127 11.756 1.00 90.38 346 ASP A CA 1
ATOM 2721 C C . ASP A 1 346 ? -13.629 9.539 12.271 1.00 90.38 346 ASP A C 1
ATOM 2723 O O . ASP A 1 346 ? -13.528 9.177 13.441 1.00 90.38 346 ASP A O 1
ATOM 2727 N N . PHE A 1 347 ? -12.606 9.444 11.411 1.00 91.81 347 PHE A N 1
ATOM 2728 C CA . PHE A 1 347 ? -11.266 8.957 11.711 1.00 91.81 347 PHE A CA 1
ATOM 2729 C C . PHE A 1 347 ? -10.227 10.081 11.575 1.00 91.81 347 PHE A C 1
ATOM 2731 O O . PHE A 1 347 ? -10.313 10.900 10.650 1.00 91.81 347 PHE A O 1
ATOM 2738 N N . PRO A 1 348 ? -9.211 10.122 12.457 1.00 86.19 348 PRO A N 1
ATOM 2739 C CA . PRO A 1 348 ? -8.144 11.105 12.352 1.00 86.19 348 PRO A CA 1
ATOM 2740 C C . PRO A 1 348 ? -7.345 10.866 11.072 1.00 86.19 348 PRO A C 1
ATOM 2742 O O . PRO A 1 348 ? -6.972 9.732 10.764 1.00 86.19 348 PRO A O 1
ATOM 2745 N N . LEU A 1 349 ? -7.059 11.935 10.329 1.00 82.50 349 LEU A N 1
ATOM 2746 C CA . LEU A 1 349 ? -6.195 11.849 9.159 1.00 82.50 349 LEU A CA 1
ATOM 2747 C C . LEU A 1 349 ? -4.770 11.517 9.619 1.00 82.50 349 LEU A C 1
ATOM 2749 O O . LEU A 1 349 ? -4.086 12.359 10.199 1.00 82.50 349 LEU A O 1
ATOM 2753 N N . ALA A 1 350 ? -4.337 10.287 9.363 1.00 83.25 350 ALA A N 1
ATOM 2754 C CA . ALA A 1 350 ? -2.957 9.874 9.549 1.00 83.25 350 ALA A CA 1
ATOM 2755 C C . ALA A 1 350 ? -2.236 10.011 8.209 1.00 83.25 350 ALA A C 1
ATOM 2757 O O . ALA A 1 350 ? -2.689 9.449 7.221 1.00 83.25 350 ALA A O 1
ATOM 2758 N N . CYS A 1 351 ? -1.146 10.773 8.183 1.00 83.81 351 CYS A N 1
ATOM 2759 C CA . CYS A 1 351 ? -0.324 10.982 6.998 1.00 83.81 351 CYS A CA 1
ATOM 2760 C C . CYS A 1 351 ? 1.115 10.595 7.292 1.00 83.81 351 CYS A C 1
ATOM 2762 O O . CYS A 1 351 ? 1.746 11.143 8.199 1.00 83.81 351 CYS A O 1
ATOM 2764 N N . PHE A 1 352 ? 1.618 9.646 6.511 1.00 79.12 352 PHE A N 1
ATOM 2765 C CA . PHE A 1 352 ? 2.996 9.163 6.596 1.00 79.12 352 PHE A CA 1
ATOM 2766 C C . PHE A 1 352 ? 3.885 9.758 5.491 1.00 79.12 352 PHE A C 1
ATOM 2768 O O . PHE A 1 352 ? 5.059 9.411 5.386 1.00 79.12 352 PHE A O 1
ATOM 2775 N N . GLU A 1 353 ? 3.346 10.708 4.714 1.00 72.44 353 GLU A N 1
ATOM 2776 C CA . GLU A 1 353 ? 4.131 11.581 3.845 1.00 72.44 353 GLU A CA 1
ATOM 2777 C C . GLU A 1 353 ? 5.093 12.427 4.672 1.00 72.44 353 GLU A C 1
ATOM 2779 O O . GLU A 1 353 ? 4.717 13.145 5.605 1.00 72.44 353 GLU A O 1
ATOM 2784 N N . TYR A 1 354 ? 6.347 12.372 4.257 1.00 59.44 354 TYR A N 1
ATOM 2785 C CA . TYR A 1 354 ? 7.455 13.089 4.851 1.00 59.44 354 TYR A CA 1
ATOM 2786 C C . TYR A 1 354 ? 7.204 14.590 5.053 1.00 59.44 354 TYR A C 1
ATOM 2788 O O . TYR A 1 354 ? 7.447 15.131 6.129 1.00 59.44 354 TYR A O 1
ATOM 2796 N N . SER A 1 355 ? 6.639 15.251 4.037 1.00 56.53 355 SER A N 1
ATOM 2797 C CA . SER A 1 355 ? 6.383 16.698 4.010 1.00 56.53 355 SER A CA 1
ATOM 2798 C C . SER A 1 355 ? 5.379 17.179 5.064 1.00 56.53 355 SER A C 1
ATOM 2800 O O . SER A 1 355 ? 5.200 18.383 5.237 1.00 56.53 355 SER A O 1
ATOM 2802 N N . ARG A 1 356 ? 4.695 16.259 5.758 1.00 57.78 356 ARG A N 1
ATOM 2803 C CA . ARG A 1 356 ? 3.617 16.569 6.707 1.00 57.78 356 ARG A CA 1
ATOM 2804 C C . ARG A 1 356 ? 3.853 16.050 8.120 1.00 57.78 356 ARG A C 1
ATOM 2806 O O . ARG A 1 356 ? 3.009 16.276 8.988 1.00 57.78 356 ARG A O 1
ATOM 2813 N N . GLN A 1 357 ? 4.966 15.367 8.377 1.00 55.28 357 GLN A N 1
ATOM 2814 C CA . GLN A 1 357 ? 5.318 14.933 9.726 1.00 55.28 357 GLN A CA 1
ATOM 2815 C C . GLN A 1 357 ? 5.863 16.143 10.513 1.00 55.28 357 GLN A C 1
ATOM 2817 O O . GLN A 1 357 ? 6.888 16.705 10.132 1.00 55.28 357 GLN A O 1
ATOM 2822 N N . PRO A 1 358 ? 5.242 16.546 11.640 1.00 43.53 358 PRO A N 1
ATOM 2823 C CA . PRO A 1 358 ? 5.645 17.729 12.415 1.00 43.53 358 PRO A CA 1
ATOM 2824 C C . PRO A 1 358 ? 7.011 17.595 13.114 1.00 43.53 358 PRO A C 1
ATOM 2826 O O . PRO A 1 358 ? 7.381 18.449 13.915 1.00 43.53 358 PRO A O 1
ATOM 2829 N N . VAL A 1 359 ? 7.754 16.518 12.851 1.00 46.53 359 VAL A N 1
ATOM 2830 C CA . VAL A 1 359 ? 9.067 16.269 13.452 1.00 46.53 359 VAL A CA 1
ATOM 2831 C C . VAL A 1 359 ? 10.156 17.122 12.793 1.00 46.53 359 VAL A C 1
ATOM 2833 O O . VAL A 1 359 ? 11.181 17.353 13.425 1.00 46.53 359 VAL A O 1
ATOM 2836 N N . LEU A 1 360 ? 9.947 17.655 11.583 1.00 46.94 360 LEU A N 1
ATOM 2837 C CA . LEU A 1 360 ? 10.991 18.384 10.860 1.00 46.94 360 LEU A CA 1
ATOM 2838 C C . LEU A 1 360 ? 10.423 19.583 10.075 1.00 46.94 360 LEU A C 1
ATOM 2840 O O . LEU A 1 360 ? 10.333 19.568 8.852 1.00 46.94 360 LEU A O 1
ATOM 2844 N N . ASP A 1 361 ? 10.047 20.649 10.783 1.00 42.44 361 ASP A N 1
ATOM 2845 C CA . ASP A 1 361 ? 9.751 21.967 10.191 1.00 42.44 361 ASP A CA 1
ATOM 2846 C C . ASP A 1 361 ? 11.065 22.684 9.805 1.00 42.44 361 ASP A C 1
ATOM 2848 O O . ASP A 1 361 ? 11.424 23.718 10.366 1.00 42.44 361 ASP A O 1
ATOM 2852 N N . THR A 1 362 ? 11.864 22.070 8.923 1.00 51.34 362 THR A N 1
ATOM 2853 C CA . THR A 1 362 ? 13.186 22.585 8.509 1.00 51.34 362 THR A CA 1
ATOM 2854 C C . THR A 1 362 ? 13.136 23.416 7.225 1.00 51.34 362 THR A C 1
ATOM 2856 O O . THR A 1 362 ? 14.127 24.045 6.861 1.00 51.34 362 THR A O 1
ATOM 2859 N N . GLY A 1 363 ? 11.993 23.452 6.531 1.00 46.47 363 GLY A N 1
ATOM 2860 C CA . GLY A 1 363 ? 11.841 24.161 5.254 1.00 46.47 363 GLY A CA 1
ATOM 2861 C C . GLY A 1 363 ? 12.581 23.519 4.072 1.00 46.47 363 GLY A C 1
ATOM 2862 O O . GLY A 1 363 ? 12.649 24.127 3.005 1.00 46.47 363 GLY A O 1
ATOM 2863 N N . LEU A 1 364 ? 13.129 22.314 4.244 1.00 44.84 364 LEU A N 1
ATOM 2864 C CA . LEU A 1 364 ? 13.759 21.539 3.177 1.00 44.84 364 LEU A CA 1
ATOM 2865 C C . LEU A 1 364 ? 12.726 20.682 2.433 1.00 44.84 364 LEU A C 1
ATOM 2867 O O . LEU A 1 364 ? 11.742 20.224 3.016 1.00 44.84 364 LEU A O 1
ATOM 2871 N N . ASP A 1 365 ? 12.956 20.453 1.138 1.00 51.25 365 ASP A N 1
ATOM 2872 C CA . ASP A 1 365 ? 12.182 19.470 0.379 1.00 51.25 365 ASP A CA 1
ATOM 2873 C C . ASP A 1 365 ? 12.504 18.027 0.832 1.00 51.25 365 ASP A C 1
ATOM 2875 O O . ASP A 1 365 ? 13.392 17.787 1.658 1.00 51.25 365 ASP A O 1
ATOM 2879 N N . GLN A 1 366 ? 11.748 17.049 0.315 1.00 52.19 366 GLN A N 1
ATOM 2880 C CA . GLN A 1 366 ? 11.909 15.627 0.657 1.00 52.19 366 GLN A CA 1
ATOM 2881 C C . GLN A 1 366 ? 13.359 15.139 0.504 1.00 52.19 366 GLN A C 1
ATOM 2883 O O . GLN A 1 366 ? 13.826 14.361 1.331 1.00 52.19 366 GLN A O 1
ATOM 2888 N N . ILE A 1 367 ? 14.079 15.599 -0.522 1.00 53.66 367 ILE A N 1
ATOM 2889 C CA . ILE A 1 367 ? 15.459 15.178 -0.787 1.00 53.66 367 ILE A CA 1
ATOM 2890 C C . ILE A 1 367 ? 16.414 15.887 0.176 1.00 53.66 367 ILE A C 1
ATOM 2892 O O . ILE A 1 367 ? 17.280 15.239 0.759 1.00 53.66 367 ILE A O 1
ATOM 2896 N N . GLY A 1 368 ? 16.235 17.191 0.391 1.00 55.72 368 GLY A N 1
ATOM 2897 C CA . GLY A 1 368 ? 17.101 18.012 1.230 1.00 55.72 368 GLY A CA 1
ATOM 2898 C C . GLY A 1 368 ? 17.101 17.583 2.692 1.00 55.72 368 GLY A C 1
ATOM 2899 O O . GLY A 1 368 ? 18.157 17.517 3.311 1.00 55.72 368 GLY A O 1
ATOM 2900 N N . LEU A 1 369 ? 15.948 17.225 3.249 1.00 55.62 369 LEU A N 1
ATOM 2901 C CA . LEU A 1 369 ? 15.881 16.801 4.647 1.00 55.62 369 LEU A CA 1
ATOM 2902 C C . LEU A 1 369 ? 16.357 15.357 4.832 1.00 55.62 369 LEU A C 1
ATOM 2904 O O . LEU A 1 369 ? 16.935 15.049 5.866 1.00 55.62 369 LEU A O 1
ATOM 2908 N N . VAL A 1 370 ? 16.160 14.473 3.847 1.00 59.75 370 VAL A N 1
ATOM 2909 C CA . VAL A 1 370 ? 16.771 13.135 3.892 1.00 59.75 370 VAL A CA 1
ATOM 2910 C C . VAL A 1 370 ? 18.293 13.259 3.811 1.00 59.75 370 VAL A C 1
ATOM 2912 O O . VAL A 1 370 ? 19.003 12.652 4.606 1.00 59.75 370 VAL A O 1
ATOM 2915 N N . GLN A 1 371 ? 18.803 14.128 2.936 1.00 60.47 371 GLN A N 1
ATOM 2916 C CA . GLN A 1 371 ? 20.225 14.471 2.888 1.00 60.47 371 GLN A CA 1
ATOM 2917 C C . GLN A 1 371 ? 20.721 15.090 4.199 1.00 60.47 371 GLN A C 1
ATOM 2919 O O . GLN A 1 371 ? 21.829 14.780 4.627 1.00 60.47 371 GLN A O 1
ATOM 2924 N N . GLU A 1 372 ? 19.917 15.922 4.864 1.00 64.44 372 GLU A N 1
ATOM 2925 C CA . GLU A 1 372 ? 20.256 16.502 6.165 1.00 64.44 372 GLU A CA 1
ATOM 2926 C C . GLU A 1 372 ? 20.295 15.434 7.268 1.00 64.44 372 GLU A C 1
ATOM 2928 O O . GLU A 1 372 ? 21.253 15.389 8.038 1.00 64.44 372 GLU A O 1
ATOM 2933 N N . VAL A 1 373 ? 19.325 14.515 7.309 1.00 60.88 373 VAL A N 1
ATOM 2934 C CA . VAL A 1 373 ? 19.320 13.376 8.244 1.00 60.88 373 VAL A CA 1
ATOM 2935 C C . VAL A 1 373 ? 20.542 12.481 8.016 1.00 60.88 373 VAL A C 1
ATOM 2937 O O . VAL A 1 373 ? 21.225 12.126 8.979 1.00 60.88 373 VAL A O 1
ATOM 2940 N N . ILE A 1 374 ? 20.874 12.177 6.757 1.00 63.44 374 ILE A N 1
ATOM 2941 C CA . ILE A 1 374 ? 22.086 11.429 6.390 1.00 63.44 374 ILE A CA 1
ATOM 2942 C C . ILE A 1 374 ? 23.341 12.188 6.840 1.00 63.44 374 ILE A C 1
ATOM 2944 O O . ILE A 1 374 ? 24.236 11.598 7.446 1.00 63.44 374 ILE A O 1
ATOM 2948 N N . ALA A 1 375 ? 23.411 13.499 6.597 1.00 66.00 375 ALA A N 1
ATOM 2949 C CA . ALA A 1 375 ? 24.549 14.324 6.993 1.00 66.00 375 ALA A CA 1
ATOM 2950 C C . ALA A 1 375 ? 24.742 14.333 8.517 1.00 66.00 375 ALA A C 1
ATOM 2952 O O . ALA A 1 375 ? 25.858 14.133 8.997 1.00 66.00 375 ALA A O 1
ATOM 2953 N N . VAL A 1 376 ? 23.663 14.488 9.289 1.00 61.53 376 VAL A N 1
ATOM 2954 C CA . VAL A 1 376 ? 23.701 14.436 10.759 1.00 61.53 376 VAL A CA 1
ATOM 2955 C C . VAL A 1 376 ? 24.136 13.053 11.250 1.00 61.53 376 VAL A C 1
ATOM 2957 O O . VAL A 1 376 ? 24.971 12.956 12.151 1.00 61.53 376 VAL A O 1
ATOM 2960 N N . ARG A 1 377 ? 23.627 11.976 10.641 1.00 62.09 377 ARG A N 1
ATOM 2961 C CA . ARG A 1 377 ? 24.005 10.597 10.982 1.00 62.09 377 ARG A CA 1
ATOM 2962 C C . ARG A 1 377 ? 25.488 10.323 10.715 1.00 62.09 377 ARG A C 1
ATOM 2964 O O . ARG A 1 377 ? 26.153 9.695 11.544 1.00 62.09 377 ARG A O 1
ATOM 2971 N N . ASN A 1 378 ? 26.016 10.813 9.596 1.00 65.12 378 ASN A N 1
ATOM 2972 C CA . ASN A 1 378 ? 27.430 10.668 9.249 1.00 65.12 378 ASN A CA 1
ATOM 2973 C C . ASN A 1 378 ? 28.324 11.434 10.231 1.00 65.12 378 ASN A C 1
ATOM 2975 O O . ASN A 1 378 ? 29.267 10.856 10.766 1.00 65.12 378 ASN A O 1
ATOM 2979 N N . LEU A 1 379 ? 27.963 12.677 10.568 1.00 66.00 379 LEU A N 1
ATOM 2980 C CA . LEU A 1 379 ? 28.675 13.471 11.576 1.00 66.00 379 LEU A CA 1
ATOM 2981 C C . LEU A 1 379 ? 28.685 12.788 12.953 1.00 66.00 379 LEU A C 1
ATOM 2983 O O . LEU A 1 379 ? 29.713 12.767 13.628 1.00 66.00 379 LEU A O 1
ATOM 2987 N N . ALA A 1 380 ? 27.564 12.191 13.368 1.00 56.12 380 ALA A N 1
ATOM 2988 C CA . ALA A 1 380 ? 27.491 11.443 14.623 1.00 56.12 380 ALA A CA 1
ATOM 2989 C C . ALA A 1 380 ? 28.379 10.184 14.606 1.00 56.12 380 ALA A C 1
ATOM 2991 O O . ALA A 1 380 ? 29.015 9.861 15.608 1.00 56.12 380 ALA A O 1
ATOM 2992 N N . SER A 1 381 ? 28.459 9.493 13.466 1.00 65.69 381 SER A N 1
ATOM 2993 C CA . SER A 1 381 ? 29.288 8.290 13.303 1.00 65.69 381 SER A CA 1
ATOM 2994 C C . SER A 1 381 ? 30.787 8.616 13.316 1.00 65.69 381 SER A C 1
ATOM 2996 O O . SER A 1 381 ? 31.573 7.894 13.934 1.00 65.69 381 SER A O 1
ATOM 2998 N N . GLU A 1 382 ? 31.188 9.730 12.699 1.00 79.75 382 GLU A N 1
ATOM 2999 C CA . GLU A 1 382 ? 32.560 10.252 12.757 1.00 79.75 382 GLU A CA 1
ATOM 3000 C C . GLU A 1 382 ? 32.946 10.685 14.176 1.00 79.75 382 GLU A C 1
ATOM 3002 O O . GLU A 1 382 ? 34.051 10.397 14.634 1.00 79.75 382 GLU A O 1
ATOM 3007 N N . ALA A 1 383 ? 32.028 11.327 14.904 1.00 65.25 383 ALA A N 1
ATOM 3008 C CA . ALA A 1 383 ? 32.258 11.743 16.285 1.00 65.25 383 ALA A CA 1
ATOM 3009 C C . ALA A 1 383 ? 32.424 10.562 17.258 1.00 65.25 383 ALA A C 1
ATOM 3011 O O . ALA A 1 383 ? 33.110 10.707 18.261 1.00 65.25 383 ALA A O 1
ATOM 3012 N N . LEU A 1 384 ? 31.814 9.407 16.973 1.00 61.81 384 LEU A N 1
ATOM 3013 C CA . LEU A 1 384 ? 31.952 8.181 17.774 1.00 61.81 384 LEU A CA 1
ATOM 3014 C C . LEU A 1 384 ? 33.189 7.345 17.412 1.00 61.81 384 LEU A C 1
ATOM 3016 O O . LEU A 1 384 ? 33.554 6.440 18.161 1.00 61.81 384 LEU A O 1
ATOM 3020 N N . SER A 1 385 ? 33.802 7.612 16.258 1.00 74.50 385 SER A N 1
ATOM 3021 C CA . SER A 1 385 ? 34.977 6.881 15.762 1.00 74.50 385 SER A CA 1
ATOM 3022 C C . SER A 1 385 ? 36.310 7.543 16.143 1.00 74.50 385 SER A C 1
ATOM 3024 O O . SER A 1 385 ? 37.365 6.962 15.890 1.00 74.50 385 SER A O 1
ATOM 3026 N N . ASN A 1 386 ? 36.259 8.739 16.737 1.00 57.28 386 ASN A N 1
ATOM 3027 C CA . ASN A 1 386 ? 37.393 9.483 17.292 1.00 57.28 386 ASN A CA 1
ATOM 3028 C C . ASN A 1 386 ? 37.312 9.495 18.820 1.00 57.28 386 ASN A C 1
ATOM 3030 O O . ASN A 1 386 ? 38.391 9.524 19.456 1.00 57.28 386 ASN A O 1
#

Organism: NCBI:txid1628268

Secondary structure (DSSP, 8-state):
-PPPEEEEEEEEETTEEEEEEEEEETTEEEEEEEEEE-TT--EE---S-PPPTT-EEEEEE-TT----------S-----S-EEEPGGGSS-----------------------------PPP---------EEEEE----GGGGGGHHHHHHHHTTSSEEEEEESSPPTT-TT-TTEEE---PPPSS-TTSTTTTTT-THHHHHHHHHHHHHTTGGGG-SEEEEE-TTBPP-HHHHHHHHHHHHHHHHHS-HHHHHHTTS--EEEEETEEEEEHHHHHHHHHTHHHHT-BPPTTSTTTTSBGGGTTSTTTTT---HHHHHHHHHHHSSSPPPEEEEESTTSPP-SS-----BGGG-TT--S---HHHHHHHHHHHHHHHHHHHH-

Radius of gyration: 27.56 Å; chains: 1; bounding box: 61×71×81 Å

Sequence (386 aa):
MPAQLKYSCILRFGSFQATCRGSFRKSQLQFNWQAAVDEDGDTVQVSQGSCPEGTELWCQRHPETLVERTTPFASLRGISKWSKLPFAKVGRSAARYGHDLSTLFEMRAETSLPMVQSQREAPALAQSSGRAFRCELRLLRPGDLALLEDVRHSFRKCDGYRIFSDRRPIGSEDDVDIVVVSVTQQPTSRGDDHWLYHRNMVGLMPAWKHMLESDVHSQYDWFLNVEFDHLLVPSLLRKTIAEYLSILRTGKKEQQRSAHGPLLLMFGNAFAFNRELVTDMGGQWTVLGQTAPAGQAAAGCPTFMEGRFEWPDSCSQDIVYPNMVSVLAPPVPAYGAPGCGQKPNDFPLACFEYSRQPVLDTGLDQIGLVQEVIAVRNLASEALSN

pLDDT: mean 72.48, std 23.43, range [20.97, 98.06]

Foldseek 3Di:
DDFKWWKWKWKDDPQKTWIWIWIDDPLDIDTDTPFIAGPVRDTDDDDPDDDDPPMKMWMATDPPRDDDDDDDDPDDPDRRDIDIDDPPPSDDDDDDDDDDDDDDDDDDDDDDDDDDDDPDDDPDDPPDPDFQEEEEEWADQPVLVVCVVVVCVQRVPHSYYAYEYCDQDPPCPVPPRYDHFHFADAPDDSNDPCPCPLARLSTVLRVLVCCLVVVCLVVGFKYKYDYSLFRDDPVVVVVQVVQQLVCLCPDDPVSNVQSPAWEWEAQAAMIMTGSRVSVLCSVCCVQQSDFDHHPDCQHSATCLCVPHPPPRNHRHPLVPVVSVQVVGVVRHDYDEHYHQPDDTDSGDRHHRRPVPDPPPPPPDDSVVVSVVVVVVVVVVVVVVVD